Protein AF-A0A954IDU7-F1 (afdb_monomer)

Solvent-accessible surface area (backbone atoms only — not comparable to full-atom values): 25228 Å² total; per-residue (Å²): 135,82,59,76,63,66,75,71,52,75,88,76,63,44,81,43,95,77,72,37,68,25,31,93,61,89,60,98,78,55,49,74,56,58,75,37,68,87,37,45,72,67,50,39,52,53,39,44,73,70,18,46,44,45,48,64,53,49,39,62,55,48,76,66,42,41,48,54,53,16,62,78,66,73,44,59,50,65,53,52,58,74,51,31,44,40,59,48,28,46,54,74,69,46,93,83,78,87,83,89,78,87,79,80,71,82,78,55,70,69,57,55,52,51,51,50,52,50,52,49,51,50,52,51,49,52,53,52,55,63,57,67,70,58,75,75,84,76,79,52,48,83,44,53,48,70,52,69,43,53,36,89,52,45,23,28,35,65,45,71,71,66,54,71,68,40,80,44,49,58,68,40,69,42,36,37,29,31,45,42,69,59,48,58,50,50,53,53,45,52,50,52,33,51,51,40,45,50,52,38,54,52,36,51,54,51,35,51,54,52,49,54,54,50,49,56,53,50,52,55,49,52,54,52,53,52,53,52,50,50,51,68,60,50,75,76,58,90,74,86,88,84,82,86,88,79,88,87,81,87,86,82,88,83,91,77,92,79,88,88,88,79,90,83,85,87,82,88,82,81,86,78,90,87,87,86,89,84,87,86,88,82,84,90,86,85,86,84,86,90,81,91,86,90,83,88,84,89,87,89,80,83,88,78,89,67,78,70,67,62,57,53,52,53,51,51,52,53,51,50,51,51,52,50,52,52,50,50,53,51,51,52,53,46,61,70,48,44,63,60,53,43,41,60,74,52,41,47,69,61,38,49,52,51,29,49,54,43,46,52,53,45,52,55,57,66,68,47,79,58,64,47,75,41,54,32,91,51,57,25,31,34,40,63,68,74,74,54,73,68,39,79,44,54,57,66,41,70,47,35,33,34,34,25,74,90,50,63,47,73,51,109

Nearest PDB structures (foldseek):
  4tko-assembly1_B  TM=3.262E-01  e=9.468E-07  Aquifex aeolicus VF5
  5c21-assembly1_B  TM=4.199E-01  e=1.877E-05  Escherichia coli
  5c22-assembly4_D  TM=4.017E-01  e=3.450E-05  Escherichia coli
  5c21-assembly1_A  TM=3.659E-01  e=2.765E-05  Escherichia coli
  5nik-assembly1_D  TM=4.215E-01  e=8.360E-05  Escherichia coli K-12

Secondary structure (DSSP, 8-state):
---HHHHHSPS-EEEETTTEEEESS--TT---GGGSTT--HHHHHHHHHTT--SHHHHHH--HHHHHHHHHHHT--HHHHHHTTHHHHHHHHH-TT--------PPPPHHHHHHHHHHHHHHHHHHHHHHHHT-------EEEEEEEEEE-SSSEEEEEE---TT-EE-TT-EEEEEEEHHHHHHHHHHHHHHHHHHHHHHHHHHHHHHHHHHHHHHHHHHHHHHHHHHHHHHHTT-------SSSS-------------------PPP--------------------------------------HHHHHHHHHHHHHHHHHHHHHHHHHHHHHHHHHHHHHHTTHHHHHHHHHHHHHHHHHHHHS--EEEEE-SS-EEEEEE---TT-EE-TT-EEEEEEEEEEEEEE-

Sequence (412 aa):
MTSPIISALPRGYRIDRHYGLVYDRVPSAADDLTVIHGIRTREAVVLNRLGVYFLGQIAMWQHHEIAIFSEELRVSPATIQEEQWVQQARSLMDPVKHVDAPRELPASLTKTIMLLTAALMIGFFLVYLLRRDGSTPMQGILSAEITSLTVPVNSRLVSTNVRTGDEIFSGEQLLTLEKSEHLDLLEAQQRRVHETQQLLRQAEARAQIELESRIRETEGRLIRVRMELQKLTGSGGAAPVAEAESNFRNVSSTRAESLPATHHSMRFFNGVRTRHDSETSMTAEVIPSPRAAEPRPVSTAPLRTAPASETIEQNAISAQVAAMMAELNRLEEFRTLLPDTVRQAAGIDDLQSQAQQASERFEQMKAVSRNVPVVSPAYGIVGQLRFKEGDLMEQGEVMLKILHTDRRHIVV

Mean predicted aligned error: 21.39 Å

Foldseek 3Di:
DDDPLVVVDDPQWDQDPQQGTFHPDADPPFDDLCQQPPCDPLLSVQCVVRRNRALSSLLPDDLRNLCRSCVSSVHDSVSCVVSPSNVSSVVVPPPPDDDDDDDDDPDDPVVVVVVVVVVVVVVVVVVVVVCVPPDDPDDWDKAFDKDFDFDAAWWAWADAPDDFFDWDFFFAFGTKTFHVVLVVVLVVLVVVLVVLVVLLVVLVVVLVVVLVVVLVVLVVVLVVLVVVLCVLVCVPDDDDPPPDPDPPPDDDDDDDDDDDDDDDDDDDDDDDDDDDDDDDDDDYDDDDDDDDDDDDDDDDDDDDDDPPVVVVVVVVSVVVSVVSVVVSVVSVVCNVCSSVVSCVVSCSVVSVVVSVVSVVVSVVSVPPDSIDGDGHNRTAGWHDAPDDRGDIHHGGDGGTMGGHPPGIDIGD

Structure (mmCIF, N/CA/C/O backbone):
data_AF-A0A954IDU7-F1
#
_entry.id   AF-A0A954IDU7-F1
#
loop_
_atom_site.group_PDB
_atom_site.id
_atom_site.type_symbol
_atom_site.label_atom_id
_atom_site.label_alt_id
_atom_site.label_comp_id
_atom_site.label_asym_id
_atom_site.label_entity_id
_atom_site.label_seq_id
_atom_site.pdbx_PDB_ins_code
_atom_site.Cartn_x
_atom_site.Cartn_y
_atom_site.Cartn_z
_atom_site.occupancy
_atom_site.B_iso_or_equiv
_atom_site.auth_seq_id
_atom_site.auth_comp_id
_atom_site.auth_asym_id
_atom_site.auth_atom_id
_atom_site.pdbx_PDB_model_num
ATOM 1 N N . MET A 1 1 ? 69.599 -11.517 -114.781 1.00 42.59 1 MET A N 1
ATOM 2 C CA . MET A 1 1 ? 69.546 -10.220 -114.076 1.00 42.59 1 MET A CA 1
ATOM 3 C C . MET A 1 1 ? 68.874 -10.468 -112.737 1.00 42.59 1 MET A C 1
ATOM 5 O O . MET A 1 1 ? 67.707 -10.827 -112.725 1.00 42.59 1 MET A O 1
ATOM 9 N N . THR A 1 2 ? 69.624 -10.426 -111.638 1.00 50.66 2 THR A N 1
ATOM 10 C CA . THR A 1 2 ? 69.095 -10.650 -110.280 1.00 50.66 2 THR A CA 1
ATOM 11 C C . THR A 1 2 ? 68.279 -9.422 -109.873 1.00 50.66 2 THR A C 1
ATOM 13 O O . THR A 1 2 ? 68.746 -8.305 -110.092 1.00 50.66 2 THR A O 1
ATOM 16 N N . SER A 1 3 ? 67.056 -9.590 -109.357 1.00 61.84 3 SER A N 1
ATOM 17 C CA . SER A 1 3 ? 66.236 -8.441 -108.947 1.00 61.84 3 SER A CA 1
ATOM 18 C C . SER A 1 3 ? 66.929 -7.675 -107.802 1.00 61.84 3 SER A C 1
ATOM 20 O O . SER A 1 3 ? 67.569 -8.308 -106.956 1.00 61.84 3 SER A O 1
ATOM 22 N N . PRO A 1 4 ? 66.817 -6.332 -107.744 1.00 72.38 4 PRO A N 1
ATOM 23 C CA . PRO A 1 4 ? 67.495 -5.515 -106.728 1.00 72.38 4 PRO A CA 1
ATOM 24 C C . PRO A 1 4 ? 67.051 -5.843 -105.290 1.00 72.38 4 PRO A C 1
ATOM 26 O O . PRO A 1 4 ? 67.806 -5.636 -104.343 1.00 72.38 4 PRO A O 1
ATOM 29 N N . ILE A 1 5 ? 65.854 -6.417 -105.127 1.00 74.25 5 ILE A N 1
ATOM 30 C CA . ILE A 1 5 ? 65.294 -6.809 -103.827 1.00 74.25 5 ILE A CA 1
ATOM 31 C C . ILE A 1 5 ? 66.032 -8.032 -103.255 1.00 74.25 5 ILE A C 1
ATOM 33 O O . ILE A 1 5 ? 66.330 -8.069 -102.065 1.00 74.25 5 ILE A O 1
ATOM 37 N N . ILE A 1 6 ? 66.422 -9.000 -104.096 1.00 76.62 6 ILE A N 1
ATOM 38 C CA . ILE A 1 6 ? 67.140 -10.207 -103.641 1.00 76.62 6 ILE A CA 1
ATOM 39 C C . ILE A 1 6 ? 68.533 -9.862 -103.102 1.00 76.62 6 ILE A C 1
ATOM 41 O O . ILE A 1 6 ? 68.995 -10.487 -102.152 1.00 76.62 6 ILE A O 1
ATOM 45 N N . SER A 1 7 ? 69.209 -8.862 -103.678 1.00 73.81 7 SER A N 1
ATOM 46 C CA . SER A 1 7 ? 70.530 -8.428 -103.200 1.00 73.81 7 SER A CA 1
ATOM 47 C C . SER A 1 7 ? 70.506 -7.733 -101.837 1.00 73.81 7 SER A C 1
ATOM 49 O O . SER A 1 7 ? 71.548 -7.672 -101.190 1.00 73.81 7 SER A O 1
ATOM 51 N N . ALA A 1 8 ? 69.350 -7.218 -101.407 1.00 75.19 8 ALA A N 1
ATOM 52 C CA . ALA A 1 8 ? 69.195 -6.535 -100.123 1.00 75.19 8 ALA A CA 1
ATOM 53 C C . ALA A 1 8 ? 68.938 -7.501 -98.949 1.00 75.19 8 ALA A C 1
ATOM 55 O O . ALA A 1 8 ? 69.084 -7.113 -97.792 1.00 75.19 8 ALA A O 1
ATOM 56 N N . LEU A 1 9 ? 68.581 -8.759 -99.229 1.00 81.44 9 LEU A N 1
ATOM 57 C CA . LEU A 1 9 ? 68.277 -9.757 -98.205 1.00 81.44 9 LEU A CA 1
ATOM 58 C C . LEU A 1 9 ? 69.558 -10.334 -97.566 1.00 81.44 9 LEU A C 1
ATOM 60 O O . LEU A 1 9 ? 70.506 -10.679 -98.284 1.00 81.44 9 LEU A O 1
ATOM 64 N N . PRO A 1 10 ? 69.605 -10.511 -96.229 1.00 80.81 10 PRO A N 1
ATOM 65 C CA . PRO A 1 10 ? 70.733 -11.157 -95.561 1.00 80.81 10 PRO A CA 1
ATOM 66 C C . PRO A 1 10 ? 70.985 -12.579 -96.072 1.00 80.81 10 PRO A C 1
ATOM 68 O O . PRO A 1 10 ? 70.054 -13.328 -96.381 1.00 80.81 10 PRO A O 1
ATOM 71 N N . ARG A 1 11 ? 72.264 -12.974 -96.137 1.00 79.12 11 ARG A N 1
ATOM 72 C CA . ARG A 1 11 ? 72.669 -14.329 -96.550 1.00 79.12 11 ARG A CA 1
ATOM 73 C C . ARG A 1 11 ? 72.108 -15.381 -95.585 1.00 79.12 11 ARG A C 1
ATOM 75 O O . ARG A 1 11 ? 71.964 -15.114 -94.397 1.00 79.12 11 ARG A O 1
ATOM 82 N N . GLY A 1 12 ? 71.857 -16.589 -96.092 1.00 81.06 12 GLY A N 1
ATOM 83 C CA . GLY A 1 12 ? 71.323 -17.706 -95.298 1.00 81.06 12 GLY A CA 1
ATOM 84 C C . GLY A 1 12 ? 69.864 -18.064 -95.591 1.00 81.06 12 GLY A C 1
ATOM 85 O O . GLY A 1 12 ? 69.288 -18.857 -94.853 1.00 81.06 12 GLY A O 1
ATOM 86 N N . TYR A 1 13 ? 69.280 -17.509 -96.656 1.00 84.38 13 TYR A N 1
ATOM 87 C CA . TYR A 1 13 ? 68.005 -17.983 -97.189 1.00 84.38 13 TYR A CA 1
ATOM 88 C C . TYR A 1 13 ? 68.196 -19.246 -98.037 1.00 84.38 13 TYR A C 1
ATOM 90 O O . TYR A 1 13 ? 69.238 -19.448 -98.670 1.00 84.38 13 TYR A O 1
ATOM 98 N N . ARG A 1 14 ? 67.155 -20.072 -98.087 1.00 86.06 14 ARG A N 1
ATOM 99 C CA . ARG A 1 14 ? 67.028 -21.242 -98.956 1.00 86.06 14 ARG A CA 1
ATOM 100 C C . ARG A 1 14 ? 65.815 -21.041 -99.862 1.00 86.06 14 ARG A C 1
ATOM 102 O O . ARG A 1 14 ? 64.805 -20.489 -99.439 1.00 86.06 14 ARG A O 1
ATOM 109 N N . ILE A 1 15 ? 65.927 -21.468 -101.118 1.00 84.88 15 ILE A N 1
ATOM 110 C CA . ILE A 1 15 ? 64.796 -21.483 -102.051 1.00 84.88 15 ILE A CA 1
ATOM 111 C C . ILE A 1 15 ? 64.130 -22.852 -101.923 1.00 84.88 15 ILE A C 1
ATOM 113 O O . ILE A 1 15 ? 64.672 -23.858 -102.383 1.00 84.88 15 ILE A O 1
ATOM 117 N N . ASP A 1 16 ? 62.988 -22.886 -101.250 1.00 84.06 16 ASP A N 1
ATOM 118 C CA . ASP A 1 16 ? 62.113 -24.045 -101.168 1.00 84.06 16 ASP A CA 1
ATOM 119 C C . ASP A 1 16 ? 61.214 -24.099 -102.414 1.00 84.06 16 ASP A C 1
ATOM 121 O O . ASP A 1 16 ? 60.759 -23.075 -102.925 1.00 84.06 16 ASP A O 1
ATOM 125 N N . ARG A 1 17 ? 60.948 -25.306 -102.918 1.00 80.44 17 ARG A N 1
ATOM 126 C CA . ARG A 1 17 ? 60.060 -25.513 -104.068 1.00 80.44 17 ARG A CA 1
ATOM 127 C C . ARG A 1 17 ? 58.599 -25.197 -103.731 1.00 80.44 17 ARG A C 1
ATOM 129 O O . ARG A 1 17 ? 57.832 -24.919 -104.646 1.00 80.44 17 ARG A O 1
ATOM 136 N N . HIS A 1 18 ? 58.219 -25.288 -102.457 1.00 79.94 18 HIS A N 1
ATOM 137 C CA . HIS A 1 18 ? 56.857 -25.050 -101.994 1.00 79.94 18 HIS A CA 1
ATOM 138 C C . HIS A 1 18 ? 56.669 -23.618 -101.479 1.00 79.94 18 HIS A C 1
ATOM 140 O O . HIS A 1 18 ? 55.775 -22.921 -101.932 1.00 79.94 18 HIS A O 1
ATOM 146 N N . TYR A 1 19 ? 57.546 -23.143 -100.592 1.00 79.06 19 TYR A N 1
ATOM 147 C CA . TYR A 1 19 ? 57.382 -21.841 -99.922 1.00 79.06 19 TYR A CA 1
ATOM 148 C C . TYR A 1 19 ? 58.176 -20.687 -100.552 1.00 79.06 19 TYR A C 1
ATOM 150 O O . TYR A 1 19 ? 58.137 -19.559 -100.060 1.00 79.06 19 TYR A O 1
ATOM 158 N N . GLY A 1 20 ? 58.920 -20.946 -101.629 1.00 84.88 20 GLY A N 1
ATOM 159 C CA . GLY A 1 20 ? 59.802 -19.951 -102.225 1.00 84.88 20 GLY A CA 1
ATOM 160 C C . GLY A 1 20 ? 60.975 -19.615 -101.299 1.00 84.88 20 GLY A C 1
ATOM 161 O O . GLY A 1 20 ? 61.632 -20.503 -100.759 1.00 84.88 20 GLY A O 1
ATOM 162 N N . LEU A 1 21 ? 61.290 -18.329 -101.142 1.00 87.19 21 LEU A N 1
ATOM 163 C CA . LEU A 1 21 ? 62.449 -17.880 -100.365 1.00 87.19 21 LEU A CA 1
ATOM 164 C C . LEU A 1 21 ? 62.137 -17.867 -98.860 1.00 87.19 21 LEU A C 1
ATOM 166 O O . LEU A 1 21 ? 61.389 -17.008 -98.394 1.00 87.19 21 LEU A O 1
ATOM 170 N N . VAL A 1 22 ? 62.754 -18.777 -98.103 1.00 88.56 22 VAL A N 1
ATOM 171 C CA . VAL A 1 22 ? 62.549 -18.951 -96.652 1.00 88.56 22 VAL A CA 1
ATOM 172 C C . VAL A 1 22 ? 63.874 -19.042 -95.891 1.00 88.56 22 VAL A C 1
ATOM 174 O O . VAL A 1 22 ? 64.912 -19.396 -96.453 1.00 88.56 22 VAL A O 1
ATOM 177 N N . TYR A 1 23 ? 63.844 -18.729 -94.596 1.00 88.75 23 TYR A N 1
ATOM 178 C CA . TYR A 1 23 ? 64.983 -18.867 -93.686 1.00 88.75 23 TYR A CA 1
ATOM 179 C C . TYR A 1 23 ? 64.749 -20.000 -92.682 1.00 88.75 23 TYR A C 1
ATOM 181 O O . TYR A 1 23 ? 63.738 -20.024 -91.985 1.00 88.75 23 TYR A O 1
ATOM 189 N N . ASP A 1 24 ? 65.730 -20.896 -92.545 1.00 83.62 24 ASP A N 1
ATOM 190 C CA . ASP A 1 24 ? 65.655 -22.036 -91.617 1.00 83.62 24 ASP A CA 1
ATOM 191 C C . ASP A 1 24 ? 65.871 -21.629 -90.144 1.00 83.62 24 ASP A C 1
ATOM 193 O O . ASP A 1 24 ? 65.555 -22.380 -89.221 1.00 83.62 24 ASP A O 1
ATOM 197 N N . ARG A 1 25 ? 66.445 -20.444 -89.902 1.00 83.56 25 ARG A N 1
ATOM 198 C CA . ARG A 1 25 ? 66.682 -19.873 -88.568 1.00 83.56 25 ARG A CA 1
ATOM 199 C C . ARG A 1 25 ? 66.317 -18.398 -88.570 1.00 83.56 25 ARG A C 1
ATOM 201 O O . ARG A 1 25 ? 66.544 -17.729 -89.573 1.00 83.56 25 ARG A O 1
ATOM 208 N N . VAL A 1 26 ? 65.826 -17.904 -87.434 1.00 85.31 26 VAL A N 1
ATOM 209 C CA . VAL A 1 26 ? 65.489 -16.488 -87.233 1.00 85.31 26 VAL A CA 1
ATOM 210 C C . VAL A 1 26 ? 66.738 -15.621 -87.461 1.00 85.31 26 VAL A C 1
ATOM 212 O O . VAL A 1 26 ? 67.712 -15.755 -86.713 1.00 85.31 26 VAL A O 1
ATOM 215 N N . PRO A 1 27 ? 66.746 -14.741 -88.475 1.00 83.81 27 PRO A N 1
ATOM 216 C CA . PRO A 1 27 ? 67.826 -13.785 -88.690 1.00 83.81 27 PRO A CA 1
ATOM 217 C C . PRO A 1 27 ? 67.832 -12.720 -87.585 1.00 83.81 27 PRO A C 1
ATOM 219 O O . PRO A 1 27 ? 66.778 -12.289 -87.126 1.00 83.81 27 PRO A O 1
ATOM 222 N N . SER A 1 28 ? 69.008 -12.237 -87.173 1.00 78.69 28 SER A N 1
ATOM 223 C CA . SER A 1 28 ? 69.134 -11.233 -86.098 1.00 78.69 28 SER A CA 1
ATOM 224 C C . SER A 1 28 ? 68.568 -9.850 -86.448 1.00 78.69 28 SER A C 1
ATOM 226 O O . SER A 1 28 ? 68.460 -9.001 -85.571 1.00 78.69 28 SER A O 1
ATOM 228 N N . ALA A 1 29 ? 68.252 -9.616 -87.720 1.00 81.31 29 ALA A N 1
ATOM 229 C CA . ALA A 1 29 ? 67.738 -8.356 -88.245 1.00 81.31 29 ALA A CA 1
ATOM 230 C C . ALA A 1 29 ? 66.333 -8.519 -88.851 1.00 81.31 29 ALA A C 1
ATOM 232 O O . ALA A 1 29 ? 66.046 -7.879 -89.847 1.00 81.31 29 ALA A O 1
ATOM 233 N N . ALA A 1 30 ? 65.498 -9.417 -88.317 1.00 84.69 30 ALA A N 1
ATOM 234 C CA . ALA A 1 30 ? 64.134 -9.614 -88.814 1.00 84.69 30 ALA A CA 1
ATOM 235 C C . ALA A 1 30 ? 63.316 -8.306 -88.783 1.00 84.69 30 ALA A C 1
ATOM 237 O O . ALA A 1 30 ? 63.382 -7.559 -87.803 1.00 84.69 30 ALA A O 1
ATOM 238 N N . ASP A 1 31 ? 62.541 -8.059 -89.840 1.00 85.88 31 ASP A N 1
ATOM 239 C CA . ASP A 1 31 ? 61.650 -6.904 -89.939 1.00 85.88 31 ASP A CA 1
ATOM 240 C C . ASP A 1 31 ? 60.359 -7.152 -89.148 1.00 85.88 31 ASP A C 1
ATOM 242 O O . ASP A 1 31 ? 59.899 -8.287 -88.989 1.00 85.88 31 ASP A O 1
ATOM 246 N N . ASP A 1 32 ? 59.714 -6.075 -88.700 1.00 88.56 32 ASP A N 1
ATOM 247 C CA . ASP A 1 32 ? 58.363 -6.169 -88.155 1.00 88.56 32 ASP A CA 1
ATOM 248 C C . ASP A 1 32 ? 57.334 -6.246 -89.294 1.00 88.56 32 ASP A C 1
ATOM 250 O O . ASP A 1 32 ? 56.992 -5.250 -89.934 1.00 88.56 32 ASP A O 1
ATOM 254 N N . LEU A 1 33 ? 56.822 -7.454 -89.549 1.00 88.88 33 LEU A N 1
ATOM 255 C CA . LEU A 1 33 ? 55.817 -7.695 -90.589 1.00 88.88 33 LEU A CA 1
ATOM 256 C C . LEU A 1 33 ? 54.462 -7.038 -90.279 1.00 88.88 33 LEU A C 1
ATOM 258 O O . LEU A 1 33 ? 53.660 -6.859 -91.194 1.00 88.88 33 LEU A O 1
ATOM 262 N N . THR A 1 34 ? 54.199 -6.651 -89.022 1.00 90.44 34 THR A N 1
ATOM 263 C CA . THR A 1 34 ? 52.931 -6.005 -88.629 1.00 90.44 34 THR A CA 1
ATOM 264 C C . THR A 1 34 ? 52.802 -4.564 -89.126 1.00 90.44 34 THR A C 1
ATOM 266 O O . THR A 1 34 ? 51.728 -3.970 -89.035 1.00 90.44 34 THR A O 1
ATOM 269 N N . VAL A 1 35 ? 53.873 -4.010 -89.708 1.00 88.19 35 VAL A N 1
ATOM 270 C CA . VAL A 1 35 ? 53.854 -2.705 -90.383 1.00 88.19 35 VAL A CA 1
ATOM 271 C C . VAL A 1 35 ? 52.989 -2.740 -91.654 1.00 88.19 35 VAL A C 1
ATOM 273 O O . VAL A 1 35 ? 52.453 -1.708 -92.052 1.00 88.19 35 VAL A O 1
ATOM 276 N N . ILE A 1 36 ? 52.803 -3.909 -92.281 1.00 88.56 36 ILE A N 1
ATOM 277 C CA . ILE A 1 36 ? 51.883 -4.069 -93.416 1.00 88.56 36 ILE A CA 1
ATOM 278 C C . ILE A 1 36 ? 50.446 -4.140 -92.892 1.00 88.56 36 ILE A C 1
ATOM 280 O O . ILE A 1 36 ? 50.084 -5.042 -92.134 1.00 88.56 36 ILE A O 1
ATOM 284 N N . HIS A 1 37 ? 49.591 -3.225 -93.352 1.00 83.88 37 HIS A N 1
ATOM 285 C CA . HIS A 1 37 ? 48.174 -3.241 -93.012 1.00 83.88 37 HIS A CA 1
ATOM 286 C C . HIS A 1 37 ? 47.517 -4.524 -93.525 1.00 83.88 37 HIS A C 1
ATOM 288 O O . HIS A 1 37 ? 47.565 -4.803 -94.723 1.00 83.88 37 HIS A O 1
ATOM 294 N N . GLY A 1 38 ? 46.908 -5.276 -92.605 1.00 84.50 38 GLY A N 1
ATOM 295 C CA . GLY A 1 38 ? 46.316 -6.588 -92.8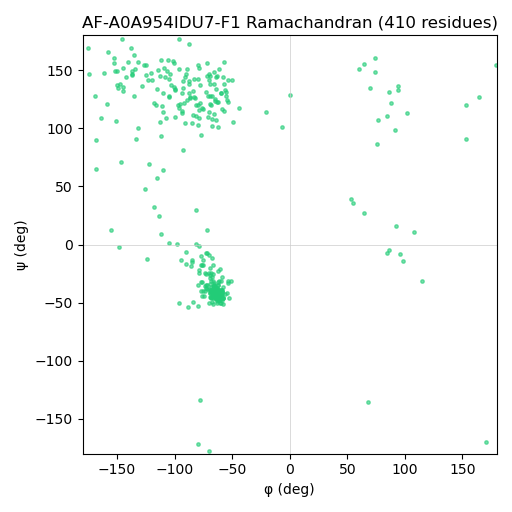77 1.00 84.50 38 GLY A CA 1
ATOM 296 C C . GLY A 1 38 ? 47.015 -7.735 -92.152 1.00 84.50 38 GLY A C 1
ATOM 297 O O . GLY A 1 38 ? 46.368 -8.677 -91.694 1.00 84.50 38 GLY A O 1
ATOM 298 N N . ILE A 1 39 ? 48.326 -7.604 -91.925 1.00 89.81 39 ILE A N 1
ATOM 299 C CA . ILE A 1 39 ? 49.109 -8.570 -91.153 1.00 89.81 39 ILE A CA 1
ATOM 300 C C . ILE A 1 39 ? 48.989 -8.221 -89.672 1.00 89.81 39 ILE A C 1
ATOM 302 O O . ILE A 1 39 ? 49.611 -7.278 -89.184 1.00 89.81 39 ILE A O 1
ATOM 306 N N . ARG A 1 40 ? 48.192 -8.983 -88.919 1.00 89.31 40 ARG A N 1
ATOM 307 C CA . ARG A 1 40 ? 48.138 -8.824 -87.460 1.00 89.31 40 ARG A CA 1
ATOM 308 C C . ARG A 1 40 ? 49.224 -9.680 -86.818 1.00 89.31 40 ARG A C 1
ATOM 310 O O . ARG A 1 40 ? 49.893 -10.495 -87.456 1.00 89.31 40 ARG A O 1
ATOM 317 N N . THR A 1 41 ? 49.391 -9.524 -85.506 1.00 88.88 41 THR A N 1
ATOM 318 C CA . THR A 1 41 ? 50.389 -10.270 -84.725 1.00 88.88 41 THR A CA 1
ATOM 319 C C . THR A 1 41 ? 50.273 -11.784 -84.923 1.00 88.88 41 THR A C 1
ATOM 321 O O . THR A 1 41 ? 51.281 -12.483 -84.923 1.00 88.88 41 THR A O 1
ATOM 324 N N . ARG A 1 42 ? 49.056 -12.305 -85.132 1.00 90.75 42 ARG A N 1
ATOM 325 C CA . ARG A 1 42 ? 48.832 -13.733 -85.376 1.00 90.75 42 ARG A CA 1
ATOM 326 C C . ARG A 1 42 ? 49.444 -14.180 -86.704 1.00 90.75 42 ARG A C 1
ATOM 328 O O . ARG A 1 42 ? 50.179 -15.163 -86.720 1.00 90.75 42 ARG A O 1
ATOM 335 N N . GLU A 1 43 ? 49.147 -13.476 -87.788 1.00 91.12 43 GLU A N 1
ATOM 336 C CA . GLU A 1 43 ? 49.636 -13.784 -89.131 1.00 91.12 43 GLU A CA 1
ATOM 337 C C . GLU A 1 43 ? 51.159 -13.624 -89.189 1.00 91.12 43 GLU A C 1
ATOM 339 O O . GLU A 1 43 ? 51.846 -14.513 -89.683 1.00 91.12 43 GLU A O 1
ATOM 344 N N . ALA A 1 44 ? 51.702 -12.570 -88.570 1.00 89.81 44 ALA A N 1
ATOM 345 C CA . ALA A 1 44 ? 53.145 -12.358 -88.458 1.00 89.81 44 ALA A CA 1
ATOM 346 C C . ALA A 1 44 ? 53.856 -13.511 -87.724 1.00 89.81 44 ALA A C 1
ATOM 348 O O . ALA A 1 44 ? 54.908 -13.972 -88.163 1.00 89.81 44 ALA A O 1
ATOM 349 N N . VAL A 1 45 ? 53.281 -14.030 -86.632 1.00 91.56 45 VAL A N 1
ATOM 350 C CA . VAL A 1 45 ? 53.846 -15.184 -85.906 1.00 91.56 45 VAL A CA 1
ATOM 351 C C . VAL A 1 45 ? 53.842 -16.451 -86.767 1.00 91.56 45 VAL A C 1
ATOM 353 O O . VAL A 1 45 ? 54.799 -17.226 -86.713 1.00 91.56 45 VAL A O 1
ATOM 356 N N . VAL A 1 46 ? 52.789 -16.672 -87.559 1.00 91.12 46 VAL A N 1
ATOM 357 C CA . VAL A 1 46 ? 52.709 -17.820 -88.477 1.00 91.12 46 VAL A CA 1
ATOM 358 C C . VAL A 1 46 ? 53.724 -17.676 -89.614 1.00 91.12 46 VAL A C 1
ATOM 360 O O . VAL A 1 46 ? 54.469 -18.617 -89.871 1.00 91.12 46 VAL A O 1
ATOM 363 N N . LEU A 1 47 ? 53.836 -16.494 -90.224 1.00 91.75 47 LEU A N 1
ATOM 364 C CA . LEU A 1 47 ? 54.826 -16.205 -91.267 1.00 91.75 47 LEU A CA 1
ATOM 365 C C . LEU A 1 47 ? 56.263 -16.396 -90.775 1.00 91.75 47 LEU A C 1
ATOM 367 O O . LEU A 1 47 ? 57.041 -17.105 -91.416 1.00 91.75 47 LEU A O 1
ATOM 371 N N . ASN A 1 48 ? 56.583 -15.870 -89.591 1.00 91.56 48 ASN A N 1
ATOM 372 C CA . ASN A 1 48 ? 57.885 -16.068 -88.958 1.00 91.56 48 ASN A CA 1
ATOM 373 C C . ASN A 1 48 ? 58.175 -17.560 -88.742 1.00 91.56 48 ASN A C 1
ATOM 375 O O . ASN A 1 48 ? 59.270 -18.030 -89.038 1.00 91.56 48 ASN A O 1
ATOM 379 N N . ARG A 1 49 ? 57.187 -18.349 -88.297 1.00 90.06 49 ARG A N 1
ATOM 380 C CA . ARG A 1 49 ? 57.348 -19.805 -88.134 1.00 90.06 49 ARG A CA 1
ATOM 381 C C . ARG A 1 49 ? 57.644 -20.519 -89.456 1.00 90.06 49 ARG A C 1
ATOM 383 O O . ARG A 1 49 ? 58.396 -21.489 -89.449 1.00 90.06 49 ARG A O 1
ATOM 390 N N . LEU A 1 50 ? 57.073 -20.046 -90.561 1.00 89.25 50 LEU A N 1
ATOM 391 C CA . LEU A 1 50 ? 57.295 -20.585 -91.907 1.00 89.25 50 LEU A CA 1
ATOM 392 C C . LEU A 1 50 ? 58.595 -20.077 -92.557 1.00 89.25 50 LEU A C 1
ATOM 394 O O . LEU A 1 50 ? 58.913 -20.462 -93.679 1.00 89.25 50 LEU A O 1
ATOM 398 N N . GLY A 1 51 ? 59.368 -19.237 -91.863 1.00 88.69 51 GLY A N 1
ATOM 399 C CA . GLY A 1 51 ? 60.658 -18.748 -92.346 1.00 88.69 51 GLY A CA 1
ATOM 400 C C . GLY A 1 51 ? 60.595 -17.427 -93.117 1.00 88.69 51 GLY A C 1
ATOM 401 O O . GLY A 1 51 ? 61.555 -17.082 -93.813 1.00 88.69 51 GLY A O 1
ATOM 402 N N . VAL A 1 52 ? 59.486 -16.689 -93.016 1.00 91.81 52 VAL A N 1
ATOM 403 C CA . VAL A 1 52 ? 59.317 -15.347 -93.586 1.00 91.81 52 VAL A CA 1
ATOM 404 C C . VAL A 1 52 ? 59.536 -14.322 -92.483 1.00 91.81 52 VAL A C 1
ATOM 406 O O . VAL A 1 52 ? 58.705 -14.207 -91.594 1.00 91.81 52 VAL A O 1
ATOM 409 N N . TYR A 1 53 ? 60.649 -13.594 -92.551 1.00 90.19 53 TYR A N 1
ATOM 410 C CA . TYR A 1 53 ? 61.085 -12.641 -91.524 1.00 90.19 53 TYR A CA 1
ATOM 411 C C . TYR A 1 53 ? 61.314 -11.222 -92.056 1.00 90.19 53 TYR A C 1
ATOM 413 O O . TYR A 1 53 ? 61.489 -10.307 -91.262 1.00 90.19 53 TYR A O 1
ATOM 421 N N . PHE A 1 54 ? 61.359 -11.025 -93.376 1.00 90.69 54 PHE A N 1
ATOM 422 C CA . PHE A 1 54 ? 61.647 -9.726 -93.991 1.00 90.69 54 PHE A CA 1
ATOM 423 C C . PHE A 1 54 ? 60.510 -9.251 -94.892 1.00 90.69 54 PHE A C 1
ATOM 425 O O . PHE A 1 54 ? 59.899 -10.049 -95.610 1.00 90.69 54 PHE A O 1
ATOM 432 N N . LEU A 1 55 ? 60.311 -7.932 -94.963 1.00 89.56 55 LEU A N 1
ATOM 433 C CA . LEU A 1 55 ? 59.364 -7.312 -95.900 1.00 89.56 55 LEU A CA 1
ATOM 434 C C . LEU A 1 55 ? 59.755 -7.613 -97.357 1.00 89.56 55 LEU A C 1
ATOM 436 O O . LEU A 1 55 ? 58.895 -7.821 -98.214 1.00 89.56 55 LEU A O 1
ATOM 440 N N . GLY A 1 56 ? 61.058 -7.748 -97.629 1.00 87.00 56 GLY A N 1
ATOM 441 C CA . GLY A 1 56 ? 61.580 -8.138 -98.940 1.00 87.00 56 GLY A CA 1
ATOM 442 C C . GLY A 1 56 ? 61.104 -9.508 -99.428 1.00 87.00 56 GLY A C 1
ATOM 443 O O . GLY A 1 56 ? 60.905 -9.680 -100.629 1.00 87.00 56 GLY A O 1
ATOM 444 N N . GLN A 1 57 ? 60.853 -10.461 -98.523 1.00 90.00 57 GLN A N 1
ATOM 445 C CA . GLN A 1 57 ? 60.304 -11.773 -98.890 1.00 90.00 57 GLN A CA 1
ATOM 446 C C . GLN A 1 57 ? 58.860 -11.642 -99.383 1.00 90.00 57 GLN A C 1
ATOM 448 O O . GLN A 1 57 ? 58.523 -12.160 -100.446 1.00 90.00 57 GLN A O 1
ATOM 453 N N . ILE A 1 58 ? 58.039 -10.882 -98.655 1.00 90.50 58 ILE A N 1
ATOM 454 C CA . ILE A 1 58 ? 56.631 -10.635 -98.996 1.00 90.50 58 ILE A CA 1
ATOM 455 C C . ILE A 1 58 ? 56.520 -9.848 -100.306 1.00 90.50 58 ILE A C 1
ATOM 457 O O . ILE A 1 58 ? 55.710 -10.168 -101.172 1.00 90.50 58 ILE A O 1
ATOM 461 N N . ALA A 1 59 ? 57.388 -8.857 -100.509 1.00 89.00 59 ALA A N 1
ATOM 462 C CA . ALA A 1 59 ? 57.438 -8.057 -101.731 1.00 89.00 59 ALA A CA 1
ATOM 463 C C . ALA A 1 59 ? 57.735 -8.869 -103.007 1.00 89.00 59 ALA A C 1
ATOM 465 O O . ALA A 1 59 ? 57.460 -8.404 -104.126 1.00 89.00 59 ALA A O 1
ATOM 466 N N . MET A 1 60 ? 58.319 -10.058 -102.854 1.00 87.19 60 MET A N 1
ATOM 467 C CA . MET A 1 60 ? 58.669 -10.954 -103.950 1.00 87.19 60 MET A CA 1
ATOM 468 C C . MET A 1 60 ? 57.609 -12.013 -104.256 1.00 87.19 60 MET A C 1
ATOM 470 O O . MET A 1 60 ? 57.693 -12.619 -105.329 1.00 87.19 60 MET A O 1
ATOM 474 N N . TRP A 1 61 ? 56.629 -12.217 -103.372 1.00 90.44 61 TRP A N 1
ATOM 475 C CA . TRP A 1 61 ? 55.589 -13.221 -103.570 1.00 90.44 61 TRP A CA 1
ATOM 476 C C . TRP A 1 61 ? 54.863 -13.030 -104.905 1.00 90.44 61 TRP A C 1
ATOM 478 O O . TRP A 1 61 ? 54.437 -11.931 -105.272 1.00 90.44 61 TRP A O 1
ATOM 488 N N . GLN A 1 62 ? 54.731 -14.129 -105.638 1.00 88.06 62 GLN A N 1
ATOM 489 C CA . GLN A 1 62 ? 53.876 -14.281 -106.802 1.00 88.06 62 GLN A CA 1
ATOM 490 C C . GLN A 1 62 ? 52.549 -14.921 -106.378 1.00 88.06 62 GLN A C 1
ATOM 492 O O . GLN A 1 62 ? 52.332 -15.318 -105.234 1.00 88.06 62 GLN A O 1
ATOM 497 N N . HIS A 1 63 ? 51.644 -15.063 -107.344 1.00 87.38 63 HIS A N 1
ATOM 498 C CA . HIS A 1 63 ? 50.327 -15.666 -107.137 1.00 87.38 63 HIS A CA 1
ATOM 499 C C . HIS A 1 63 ? 50.384 -17.064 -106.500 1.00 87.38 63 HIS A C 1
ATOM 501 O O . HIS A 1 63 ? 49.480 -17.419 -105.749 1.00 87.38 63 HIS A O 1
ATOM 507 N N . HIS A 1 64 ? 51.437 -17.843 -106.776 1.00 88.38 64 HIS A N 1
ATOM 508 C CA . HIS A 1 64 ? 51.579 -19.177 -106.202 1.00 88.38 64 HIS A CA 1
ATOM 509 C C . HIS A 1 64 ? 51.983 -19.133 -104.723 1.00 88.38 64 HIS A C 1
ATOM 511 O O . HIS A 1 64 ? 51.354 -19.823 -103.927 1.00 88.38 64 HIS A O 1
ATOM 517 N N . GLU A 1 65 ? 52.950 -18.294 -104.323 1.00 89.00 65 GLU A N 1
ATOM 518 C CA . GLU A 1 65 ? 53.305 -18.148 -102.906 1.00 89.00 65 GLU A CA 1
ATOM 519 C C . GLU A 1 65 ? 52.141 -17.549 -102.114 1.00 89.00 65 GLU A C 1
ATOM 521 O O . GLU A 1 65 ? 51.859 -18.016 -101.015 1.00 89.00 65 GLU A O 1
ATOM 526 N N . ILE A 1 66 ? 51.409 -16.581 -102.683 1.00 89.06 66 ILE A N 1
ATOM 527 C CA . ILE A 1 66 ? 50.212 -16.016 -102.039 1.00 89.06 66 ILE A CA 1
ATOM 528 C C . ILE A 1 66 ? 49.186 -17.117 -101.758 1.00 89.06 66 ILE A C 1
ATOM 530 O O . ILE A 1 66 ? 48.667 -17.177 -100.650 1.00 89.06 66 ILE A O 1
ATOM 534 N N . ALA A 1 67 ? 48.911 -18.003 -102.721 1.00 88.69 67 ALA A N 1
ATOM 535 C CA . ALA A 1 67 ? 47.964 -19.098 -102.523 1.00 88.69 67 ALA A CA 1
ATOM 536 C C . ALA A 1 67 ? 48.405 -20.036 -101.384 1.00 88.69 67 ALA A C 1
ATOM 538 O O . ALA A 1 67 ? 47.606 -20.343 -100.502 1.00 88.69 67 ALA A O 1
ATOM 539 N N . ILE A 1 68 ? 49.685 -20.411 -101.353 1.00 89.62 68 ILE A N 1
ATOM 540 C CA . ILE A 1 68 ? 50.241 -21.331 -100.349 1.00 89.62 68 ILE A CA 1
ATOM 541 C C . ILE A 1 68 ? 50.233 -20.695 -98.954 1.00 89.62 68 ILE A C 1
ATOM 543 O O . ILE A 1 68 ? 49.718 -21.278 -98.002 1.00 89.62 68 ILE A O 1
ATOM 547 N N . PHE A 1 69 ? 50.737 -19.464 -98.821 1.00 89.88 69 PHE A N 1
ATOM 548 C CA . PHE A 1 69 ? 50.734 -18.767 -97.535 1.00 89.88 69 PHE A CA 1
ATOM 549 C C . PHE A 1 69 ? 49.315 -18.427 -97.067 1.00 89.88 69 PHE A C 1
ATOM 551 O O . PHE A 1 69 ? 49.066 -18.443 -95.865 1.00 89.88 69 PHE A O 1
ATOM 558 N N . SER A 1 70 ? 48.370 -18.171 -97.977 1.00 89.56 70 SER A N 1
ATOM 559 C CA . SER A 1 70 ? 46.967 -17.933 -97.616 1.00 89.56 70 SER A CA 1
ATOM 560 C C . SER A 1 70 ? 46.326 -19.154 -96.942 1.00 89.56 70 SER A C 1
ATOM 562 O O . SER A 1 70 ? 45.646 -19.005 -95.923 1.00 89.56 70 SER A O 1
ATOM 564 N N . GLU A 1 71 ? 46.623 -20.364 -97.430 1.00 88.75 71 GLU A N 1
ATOM 565 C CA . GLU A 1 71 ? 46.133 -21.616 -96.848 1.00 88.75 71 GLU A CA 1
ATOM 566 C C . GLU A 1 71 ? 46.685 -21.826 -95.431 1.00 88.75 71 GLU A C 1
ATOM 568 O O . GLU A 1 71 ? 45.917 -22.052 -94.491 1.00 88.75 71 GLU A O 1
ATOM 573 N N . GLU A 1 72 ? 47.994 -21.636 -95.244 1.00 88.31 72 GLU A N 1
ATOM 574 C CA . GLU A 1 72 ? 48.647 -21.762 -93.934 1.00 88.31 72 GLU A CA 1
ATOM 575 C C . GLU A 1 72 ? 48.190 -20.691 -92.929 1.00 88.31 72 GLU A C 1
ATOM 577 O O . GLU A 1 72 ? 47.993 -20.961 -91.739 1.00 88.31 72 GLU A O 1
ATOM 582 N N . LEU A 1 73 ? 47.956 -19.464 -93.402 1.00 88.12 73 LEU A N 1
ATOM 583 C CA . LEU A 1 73 ? 47.433 -18.366 -92.587 1.00 88.12 73 LEU A CA 1
ATOM 584 C C . LEU A 1 73 ? 45.935 -18.508 -92.288 1.00 88.12 73 LEU A C 1
ATOM 586 O O . LEU A 1 73 ? 45.428 -17.832 -91.389 1.00 88.12 73 LEU A O 1
ATOM 590 N N . ARG A 1 74 ? 45.229 -19.403 -92.994 1.00 88.00 74 ARG A N 1
ATOM 591 C CA . ARG A 1 74 ? 43.760 -19.518 -93.003 1.00 88.00 74 ARG A CA 1
ATOM 592 C C . ARG A 1 74 ? 43.071 -18.203 -93.379 1.00 88.00 74 ARG A C 1
ATOM 594 O O . ARG A 1 74 ? 42.013 -17.873 -92.840 1.00 88.00 74 ARG A O 1
ATOM 601 N N . VAL A 1 75 ? 43.685 -17.459 -94.293 1.00 87.06 75 VAL A N 1
ATOM 602 C CA . VAL A 1 75 ? 43.166 -16.213 -94.867 1.00 87.06 75 VAL A CA 1
ATOM 603 C C . VAL A 1 75 ? 42.857 -16.476 -96.338 1.00 87.06 75 VAL A C 1
ATOM 605 O O . VAL A 1 75 ? 43.545 -17.257 -96.983 1.00 87.06 75 VAL A O 1
ATOM 608 N N . SER A 1 76 ? 41.810 -15.863 -96.893 1.00 88.31 76 SER A N 1
ATOM 609 C CA . SER A 1 76 ? 41.530 -16.013 -98.325 1.00 88.31 76 SER A CA 1
ATOM 610 C C . SER A 1 76 ? 42.651 -15.364 -99.150 1.00 88.31 76 SER A C 1
ATOM 612 O O . SER A 1 76 ? 43.056 -14.243 -98.826 1.00 88.31 76 SER A O 1
ATOM 614 N N . PRO A 1 77 ? 43.125 -15.983 -100.247 1.00 86.94 77 PRO A N 1
ATOM 615 C CA . PRO A 1 77 ? 44.113 -15.355 -101.125 1.00 86.94 77 PRO A CA 1
ATOM 616 C C . PRO A 1 77 ? 43.609 -14.022 -101.700 1.00 86.94 77 PRO A C 1
ATOM 618 O O . PRO A 1 77 ? 44.410 -13.117 -101.928 1.00 86.94 77 PRO A O 1
ATOM 621 N N . ALA A 1 78 ? 42.288 -13.864 -101.860 1.00 86.62 78 ALA A N 1
ATOM 622 C CA . ALA A 1 78 ? 41.676 -12.602 -102.272 1.00 86.62 78 ALA A CA 1
ATOM 623 C C . ALA A 1 78 ? 41.926 -11.481 -101.251 1.00 86.62 78 ALA A C 1
ATOM 625 O O . ALA A 1 78 ? 42.235 -10.366 -101.647 1.00 86.62 78 ALA A O 1
ATOM 626 N N . THR A 1 79 ? 41.893 -11.777 -99.949 1.00 87.25 79 THR A N 1
ATOM 627 C CA . THR A 1 79 ? 42.128 -10.782 -98.892 1.00 87.25 79 THR A CA 1
ATOM 628 C C . THR A 1 79 ? 43.566 -10.266 -98.916 1.00 87.25 79 THR A C 1
ATOM 630 O O . THR A 1 79 ? 43.778 -9.063 -98.845 1.00 87.25 79 THR A O 1
ATOM 633 N N . ILE A 1 80 ? 44.557 -11.145 -99.111 1.00 88.12 80 ILE A N 1
ATOM 634 C CA . ILE A 1 80 ? 45.973 -10.740 -99.221 1.00 88.12 80 ILE A CA 1
ATOM 635 C C . ILE A 1 80 ? 46.192 -9.821 -100.439 1.00 88.12 80 ILE A C 1
ATOM 637 O O . ILE A 1 80 ? 47.017 -8.903 -100.401 1.00 88.12 80 ILE A O 1
ATOM 641 N N . GLN A 1 81 ? 45.450 -10.059 -101.525 1.00 88.19 81 GLN A N 1
ATOM 642 C CA . GLN A 1 81 ? 45.491 -9.232 -102.731 1.00 88.19 81 GLN A CA 1
ATOM 643 C C . GLN A 1 81 ? 44.740 -7.903 -102.567 1.00 88.19 81 GLN A C 1
ATOM 645 O O . GLN A 1 81 ? 45.271 -6.867 -102.963 1.00 88.19 81 GLN A O 1
ATOM 650 N N . GLU A 1 82 ? 43.546 -7.914 -101.971 1.00 87.50 82 GLU A N 1
ATOM 651 C CA . GLU A 1 82 ? 42.732 -6.724 -101.682 1.00 87.50 82 GLU A CA 1
ATOM 652 C C . GLU A 1 82 ? 43.440 -5.777 -100.713 1.00 87.50 82 GLU A C 1
ATOM 654 O O . GLU A 1 82 ? 43.467 -4.568 -100.933 1.00 87.50 82 GLU A O 1
ATOM 659 N N . GLU A 1 83 ? 44.078 -6.329 -99.683 1.00 88.00 83 GLU A N 1
ATOM 660 C CA . GLU A 1 83 ? 44.910 -5.581 -98.743 1.00 88.00 83 GLU A CA 1
ATOM 661 C C . GLU A 1 83 ? 46.302 -5.277 -99.316 1.00 88.00 83 GLU A C 1
ATOM 663 O O . GLU A 1 83 ? 47.105 -4.608 -98.677 1.00 88.00 83 GLU A O 1
ATOM 668 N N . GLN A 1 84 ? 46.612 -5.722 -100.535 1.00 90.06 84 GLN A N 1
ATOM 669 C CA . GLN A 1 84 ? 47.820 -5.358 -101.278 1.00 90.06 84 GLN A CA 1
ATOM 670 C C . GLN A 1 84 ? 49.137 -5.590 -100.514 1.00 90.06 84 GLN A C 1
ATOM 672 O O . GLN A 1 84 ? 50.069 -4.788 -100.631 1.00 90.06 84 GLN A O 1
ATOM 677 N N . TRP A 1 85 ? 49.264 -6.689 -99.760 1.00 92.75 85 TRP A N 1
ATOM 678 C CA . TRP A 1 85 ? 50.431 -6.917 -98.888 1.00 92.75 85 TRP A CA 1
ATOM 679 C C . TRP A 1 85 ? 51.766 -6.815 -99.642 1.00 92.75 85 TRP A C 1
ATOM 681 O O . TRP A 1 85 ? 52.708 -6.178 -99.174 1.00 92.75 85 TRP A O 1
ATOM 691 N N . VAL A 1 86 ? 51.830 -7.370 -100.858 1.00 90.31 86 VAL A N 1
ATOM 692 C CA . VAL A 1 86 ? 53.024 -7.322 -101.722 1.00 90.31 86 VAL A CA 1
ATOM 693 C C . VAL A 1 86 ? 53.380 -5.885 -102.125 1.00 90.31 86 VAL A C 1
ATOM 695 O O . VAL A 1 86 ? 54.555 -5.521 -102.164 1.00 90.31 86 VAL A O 1
ATOM 698 N N . GLN A 1 87 ? 52.384 -5.047 -102.422 1.00 87.06 87 GLN A N 1
ATOM 699 C CA . GLN A 1 87 ? 52.603 -3.660 -102.839 1.00 87.06 87 GLN A CA 1
ATOM 700 C C . GLN A 1 87 ? 52.999 -2.774 -101.655 1.00 87.06 87 GLN A C 1
ATOM 702 O O . GLN A 1 87 ? 53.911 -1.959 -101.793 1.00 87.06 87 GLN A O 1
ATOM 707 N N . GLN A 1 88 ? 52.381 -2.978 -100.489 1.00 88.69 88 GLN A N 1
ATOM 708 C CA . GLN A 1 88 ? 52.765 -2.304 -99.249 1.00 88.69 88 GLN A CA 1
ATOM 709 C C . GLN A 1 88 ? 54.210 -2.640 -98.866 1.00 88.69 88 GLN A C 1
ATOM 711 O O . GLN A 1 88 ? 55.008 -1.729 -98.649 1.00 88.69 88 GLN A O 1
ATOM 716 N N . ALA A 1 89 ? 54.581 -3.924 -98.897 1.00 88.00 89 ALA A N 1
ATOM 717 C CA . ALA A 1 89 ? 55.947 -4.370 -98.633 1.00 88.00 89 ALA A CA 1
ATOM 718 C C . ALA A 1 89 ? 56.970 -3.700 -99.567 1.00 88.00 89 ALA A C 1
ATOM 720 O O . ALA A 1 89 ? 58.019 -3.246 -99.118 1.00 88.00 89 ALA A O 1
ATOM 721 N N . ARG A 1 90 ? 56.650 -3.573 -100.865 1.00 87.75 90 ARG A N 1
ATOM 722 C CA . ARG A 1 90 ? 57.490 -2.833 -101.825 1.00 87.75 90 ARG A CA 1
ATOM 723 C C . ARG A 1 90 ? 57.596 -1.351 -101.478 1.00 87.75 90 ARG A C 1
ATOM 725 O O . ARG A 1 90 ? 58.693 -0.813 -101.526 1.00 87.75 90 ARG A O 1
ATOM 732 N N . SER A 1 91 ? 56.487 -0.711 -101.103 1.00 85.06 91 SER A N 1
ATOM 733 C CA . SER A 1 91 ? 56.476 0.714 -100.751 1.00 85.06 91 SER A CA 1
ATOM 734 C C . SER A 1 91 ? 57.283 1.032 -99.490 1.00 85.06 91 SER A C 1
ATOM 736 O O . SER A 1 91 ? 57.960 2.051 -99.452 1.00 85.06 91 SER A O 1
ATOM 738 N N . LEU A 1 92 ? 57.272 0.137 -98.496 1.00 83.25 92 LEU A N 1
ATOM 739 C CA . LEU A 1 92 ? 58.033 0.288 -97.252 1.00 83.25 92 LEU A CA 1
ATOM 740 C C . LEU A 1 92 ? 59.544 0.136 -97.466 1.00 83.25 92 LEU A C 1
ATOM 742 O O . LEU A 1 92 ? 60.334 0.666 -96.689 1.00 83.25 92 LEU A O 1
ATOM 746 N N . MET A 1 93 ? 59.952 -0.573 -98.521 1.00 78.25 93 MET A N 1
ATOM 747 C CA . MET A 1 93 ? 61.360 -0.705 -98.898 1.00 78.25 93 MET A CA 1
ATOM 748 C C . MET A 1 93 ? 61.869 0.446 -99.769 1.00 78.25 93 MET A C 1
ATOM 750 O O . MET A 1 93 ? 63.082 0.566 -99.932 1.00 78.25 93 MET A O 1
ATOM 754 N N . ASP A 1 94 ? 60.988 1.280 -100.328 1.00 73.19 94 ASP A N 1
ATOM 755 C CA . ASP A 1 94 ? 61.392 2.445 -101.113 1.00 73.19 94 ASP A CA 1
ATOM 756 C C . ASP A 1 94 ? 61.689 3.627 -100.168 1.00 73.19 94 ASP A C 1
ATOM 758 O O . ASP A 1 94 ? 60.768 4.209 -99.591 1.00 73.19 94 ASP A O 1
ATOM 762 N N . PRO A 1 95 ? 62.954 4.069 -100.020 1.00 57.56 95 PRO A N 1
ATOM 763 C CA . PRO A 1 95 ? 63.327 5.110 -99.056 1.00 57.56 95 PRO A CA 1
ATOM 764 C C . PRO A 1 95 ? 62.857 6.530 -99.439 1.00 57.56 95 PRO A C 1
ATOM 766 O O . PRO A 1 95 ? 63.320 7.510 -98.861 1.00 57.56 95 PRO A O 1
ATOM 769 N N . VAL A 1 96 ? 61.960 6.681 -100.421 1.00 53.19 96 VAL A N 1
ATOM 770 C CA . VAL A 1 96 ? 61.665 7.964 -101.089 1.00 53.19 96 VAL A CA 1
ATOM 771 C C . VAL A 1 96 ? 60.258 8.511 -100.780 1.00 53.19 96 VAL A C 1
ATOM 773 O O . VAL A 1 96 ? 59.850 9.513 -101.364 1.00 53.19 96 VAL A O 1
ATOM 776 N N . LYS A 1 97 ? 59.490 7.948 -99.831 1.00 53.00 97 LYS A N 1
ATOM 777 C CA . LYS A 1 97 ? 58.124 8.458 -99.575 1.00 53.00 97 LYS A CA 1
ATOM 778 C C . LYS A 1 97 ? 57.621 8.390 -98.125 1.00 53.00 97 LYS A C 1
ATOM 780 O O . LYS A 1 97 ? 56.657 7.702 -97.827 1.00 53.00 97 LYS A O 1
ATOM 785 N N . HIS A 1 98 ? 58.175 9.237 -97.256 1.00 49.66 98 HIS A N 1
ATOM 786 C CA . HIS A 1 98 ? 57.441 9.767 -96.097 1.00 49.66 98 HIS A CA 1
ATOM 787 C C . HIS A 1 98 ? 57.649 11.284 -96.000 1.00 49.66 98 HIS A C 1
ATOM 789 O O . HIS A 1 98 ? 58.603 11.766 -95.394 1.00 49.66 98 HIS A O 1
ATOM 795 N N . VAL A 1 99 ? 56.752 12.026 -96.647 1.00 50.91 99 VAL A N 1
ATOM 796 C CA . VAL A 1 99 ? 56.565 13.470 -96.486 1.00 50.91 99 VAL A CA 1
ATOM 797 C C . VAL A 1 99 ? 55.293 13.653 -95.649 1.00 50.91 99 VAL A C 1
ATOM 799 O O . VAL A 1 99 ? 54.259 13.076 -95.973 1.00 50.91 99 VAL A O 1
ATOM 802 N N . ASP A 1 100 ? 55.437 14.426 -94.571 1.00 49.25 100 ASP A N 1
ATOM 803 C CA . ASP A 1 100 ? 54.413 15.059 -93.728 1.00 49.25 100 ASP A CA 1
ATOM 804 C C . ASP A 1 100 ? 53.615 14.214 -92.712 1.00 49.25 100 ASP A C 1
ATOM 806 O O . ASP A 1 100 ? 52.458 13.854 -92.908 1.00 49.25 100 ASP A O 1
ATOM 810 N N . ALA A 1 101 ? 54.199 14.067 -91.517 1.00 48.84 101 ALA A N 1
ATOM 811 C CA . ALA A 1 101 ? 53.459 14.144 -90.253 1.00 48.84 101 ALA A CA 1
ATOM 812 C C . ALA A 1 101 ? 54.270 15.005 -89.256 1.00 48.84 101 ALA A C 1
ATOM 814 O O . ALA A 1 101 ? 55.473 14.761 -89.091 1.00 48.84 101 ALA A O 1
ATOM 815 N N . PRO A 1 102 ? 53.682 16.041 -88.623 1.00 46.16 102 PRO A N 1
ATOM 816 C CA . PRO A 1 102 ? 54.431 16.988 -87.803 1.00 46.16 102 PRO A CA 1
ATOM 817 C C . PRO A 1 102 ? 54.957 16.314 -86.531 1.00 46.16 102 PRO A C 1
ATOM 819 O O . PRO A 1 102 ? 54.201 15.829 -85.694 1.00 46.16 102 PRO A O 1
ATOM 822 N N . ARG A 1 103 ? 56.286 16.310 -86.380 1.00 42.47 103 ARG A N 1
ATOM 823 C CA . ARG A 1 103 ? 56.965 15.976 -85.125 1.00 42.47 103 ARG A CA 1
ATOM 824 C C . ARG A 1 103 ? 56.667 17.073 -84.105 1.00 42.47 103 ARG A C 1
ATOM 826 O O . ARG A 1 103 ? 57.280 18.138 -84.153 1.00 42.47 10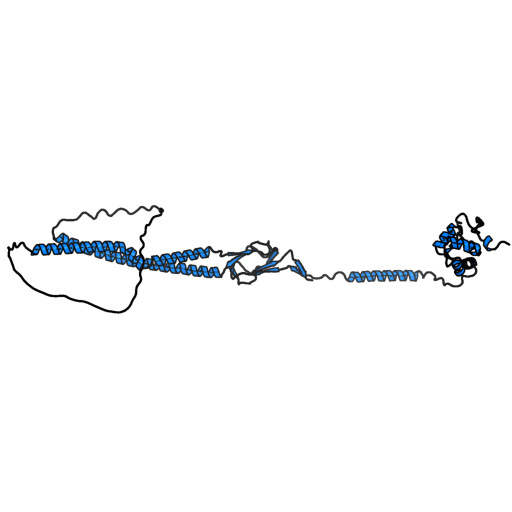3 ARG A O 1
ATOM 833 N N . GLU A 1 104 ? 55.757 16.815 -83.173 1.00 46.28 104 GLU A N 1
ATOM 834 C CA . GLU A 1 104 ? 55.674 17.613 -81.953 1.00 46.28 104 GLU A CA 1
ATOM 835 C C . GLU A 1 104 ? 56.948 17.383 -81.127 1.00 46.28 104 GLU A C 1
ATOM 837 O O . GLU A 1 104 ? 57.236 16.283 -80.656 1.00 46.28 104 GLU A O 1
ATOM 842 N N . LEU A 1 105 ? 57.766 18.431 -81.019 1.00 62.19 105 LEU A N 1
ATOM 843 C CA . LEU A 1 105 ? 58.932 18.485 -80.140 1.00 62.19 105 LEU A CA 1
ATOM 844 C C . LEU A 1 105 ? 58.469 18.388 -78.672 1.00 62.19 105 LEU A C 1
ATOM 846 O O . LEU A 1 105 ? 57.432 18.966 -78.334 1.00 62.19 105 LEU A O 1
ATOM 850 N N . PRO A 1 106 ? 59.222 17.726 -77.771 1.00 54.69 106 PRO A N 1
ATOM 851 C CA . PRO A 1 106 ? 58.850 17.661 -76.361 1.00 54.69 106 PRO A CA 1
ATOM 852 C C . PRO A 1 106 ? 58.782 19.078 -75.773 1.00 54.69 106 PRO A C 1
ATOM 854 O O . PRO A 1 106 ? 59.690 19.891 -75.960 1.00 54.69 106 PRO A O 1
ATOM 857 N N . ALA A 1 107 ? 57.678 19.383 -75.087 1.00 58.16 107 ALA A N 1
ATOM 858 C CA . ALA A 1 107 ? 57.412 20.685 -74.484 1.00 58.16 107 ALA A CA 1
ATOM 859 C C . ALA A 1 107 ? 58.589 21.182 -73.618 1.00 58.16 107 ALA A C 1
ATOM 861 O O . ALA A 1 107 ? 59.227 20.410 -72.902 1.00 58.16 107 ALA A O 1
ATOM 862 N N . SER A 1 108 ? 58.866 22.491 -73.671 1.00 70.88 108 SER A N 1
ATOM 863 C CA . SER A 1 108 ? 59.975 23.134 -72.956 1.00 70.88 108 SER A CA 1
ATOM 864 C C . SER A 1 108 ? 59.959 22.831 -71.451 1.00 70.88 108 SER A C 1
ATOM 866 O O . SER A 1 108 ? 58.901 22.851 -70.823 1.00 70.88 108 SER A O 1
ATOM 868 N N . LEU A 1 109 ? 61.141 22.628 -70.852 1.00 72.06 109 LEU A N 1
ATOM 869 C CA . LEU A 1 109 ? 61.319 22.350 -69.413 1.00 72.06 109 LEU A CA 1
ATOM 870 C C . LEU A 1 109 ? 60.593 23.357 -68.503 1.00 72.06 109 LEU A C 1
ATOM 872 O O . LEU A 1 109 ? 60.110 23.012 -67.433 1.00 72.06 109 LEU A O 1
ATOM 876 N N . THR A 1 110 ? 60.460 24.606 -68.946 1.00 79.75 110 THR A N 1
ATOM 877 C CA . THR A 1 110 ? 59.700 25.638 -68.233 1.00 79.75 110 THR A CA 1
ATOM 878 C C . THR A 1 110 ? 58.209 25.320 -68.144 1.00 79.75 110 THR A C 1
ATOM 880 O O . THR A 1 110 ? 57.601 25.540 -67.101 1.00 79.75 110 THR A O 1
ATOM 883 N N . LYS A 1 111 ? 57.617 24.760 -69.206 1.00 77.94 111 LYS A N 1
ATOM 884 C CA . LYS A 1 111 ? 56.202 24.379 -69.243 1.00 7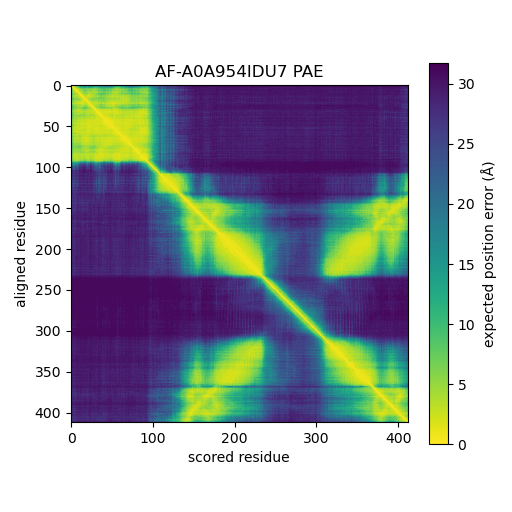7.94 111 LYS A CA 1
ATOM 885 C C . LYS A 1 111 ? 55.946 23.131 -68.409 1.00 77.94 111 LYS A C 1
ATOM 887 O O . LYS A 1 111 ? 54.951 23.097 -67.696 1.00 77.94 111 LYS A O 1
ATOM 892 N N . THR A 1 112 ? 56.8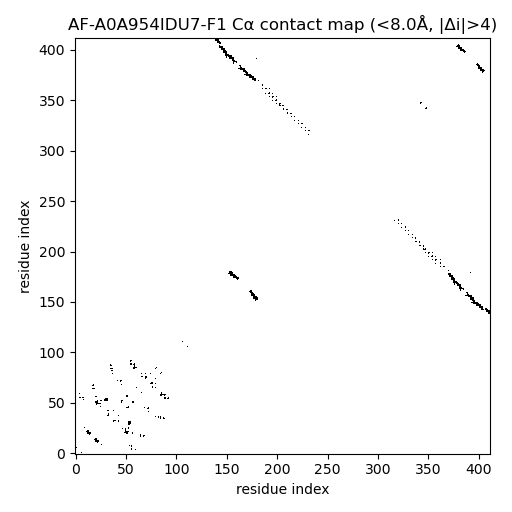40 22.142 -68.438 1.00 83.19 112 THR A N 1
ATOM 893 C CA . THR A 1 112 ? 56.690 20.935 -67.609 1.00 83.19 112 THR A CA 1
ATOM 894 C C . THR A 1 112 ? 56.854 21.249 -66.122 1.00 83.19 112 THR A C 1
ATOM 896 O O . THR A 1 112 ? 56.044 20.788 -65.322 1.00 83.19 112 THR A O 1
ATOM 899 N N . ILE A 1 113 ? 57.816 22.104 -65.749 1.00 85.62 113 ILE A N 1
ATOM 900 C CA . ILE A 1 113 ? 57.979 22.569 -64.363 1.00 85.62 113 ILE A CA 1
ATOM 901 C C . ILE A 1 113 ? 56.766 23.396 -63.921 1.00 85.62 113 ILE A C 1
ATOM 903 O O . ILE A 1 113 ? 56.259 23.173 -62.826 1.00 85.62 113 ILE A O 1
ATOM 907 N N . MET A 1 114 ? 56.253 24.303 -64.762 1.00 89.94 114 MET A N 1
ATOM 908 C CA . MET A 1 114 ? 55.074 25.107 -64.415 1.00 89.94 114 MET A CA 1
ATOM 909 C C . MET A 1 114 ? 53.803 24.253 -64.274 1.00 89.94 114 MET A C 1
ATOM 911 O O . MET A 1 114 ? 52.976 24.509 -63.403 1.00 89.94 114 MET A O 1
ATOM 915 N N . LEU A 1 115 ? 53.651 23.213 -65.097 1.00 88.44 115 LEU A N 1
ATOM 916 C CA . LEU A 1 115 ? 52.506 22.306 -65.026 1.00 88.44 115 LEU A CA 1
ATOM 917 C C . LEU A 1 115 ? 52.594 21.396 -63.791 1.00 88.44 115 LEU A C 1
ATOM 919 O O . LEU A 1 115 ? 51.587 21.178 -63.123 1.00 88.44 115 LEU A O 1
ATOM 923 N N . LEU A 1 116 ? 53.800 20.946 -63.426 1.00 90.69 116 LEU A N 1
ATOM 924 C CA . LEU A 1 116 ? 54.046 20.178 -62.204 1.00 90.69 116 LEU A CA 1
ATOM 925 C C . LEU A 1 116 ? 53.761 21.005 -60.939 1.00 90.69 116 LEU A C 1
ATOM 927 O O . LEU A 1 116 ? 53.103 20.513 -60.023 1.00 90.69 116 LEU A O 1
ATOM 931 N N . THR A 1 117 ? 54.221 22.259 -60.878 1.00 91.56 117 THR A N 1
ATOM 932 C CA . THR A 1 117 ? 53.967 23.132 -59.719 1.00 91.56 117 THR A CA 1
ATOM 933 C C . THR A 1 117 ? 52.495 23.509 -59.613 1.00 91.56 117 THR A C 1
ATOM 935 O O . THR A 1 117 ? 51.948 23.485 -58.511 1.00 91.56 117 THR A O 1
ATOM 938 N N . ALA A 1 118 ? 51.824 23.776 -60.738 1.00 91.69 118 ALA A N 1
ATOM 939 C CA . ALA A 1 118 ? 50.383 23.999 -60.763 1.00 91.69 118 ALA A CA 1
ATOM 940 C C . ALA A 1 118 ? 49.611 22.762 -60.274 1.00 91.69 118 ALA A C 1
ATOM 942 O O . ALA A 1 118 ? 48.739 22.890 -59.417 1.00 91.69 118 ALA A O 1
ATOM 943 N N . ALA A 1 119 ? 49.971 21.561 -60.740 1.00 92.62 119 ALA A N 1
ATOM 944 C CA . ALA A 1 119 ? 49.347 20.315 -60.298 1.00 92.62 119 ALA A CA 1
ATOM 945 C C . ALA A 1 119 ? 49.550 20.063 -58.793 1.00 92.62 119 ALA A C 1
ATOM 947 O O . ALA A 1 119 ? 48.610 19.676 -58.100 1.00 92.62 119 ALA A O 1
ATOM 948 N N . LEU A 1 120 ? 50.747 20.340 -58.264 1.00 95.31 120 LEU A N 1
ATOM 949 C CA . LEU A 1 120 ? 51.053 20.168 -56.843 1.00 95.31 120 LEU A CA 1
ATOM 950 C C . LEU A 1 120 ? 50.319 21.192 -55.967 1.00 95.31 120 LEU A C 1
ATOM 952 O O . LEU A 1 120 ? 49.789 20.828 -54.919 1.00 95.31 120 LEU A O 1
ATOM 956 N N . MET A 1 121 ? 50.218 22.447 -56.415 1.00 95.00 121 MET A N 1
ATOM 957 C CA . MET A 1 121 ? 49.443 23.487 -55.729 1.00 95.00 121 MET A CA 1
ATOM 958 C C . MET A 1 121 ? 47.949 23.169 -55.714 1.00 95.00 121 MET A C 1
ATOM 960 O O . MET A 1 121 ? 47.313 23.318 -54.675 1.00 95.00 121 MET A O 1
ATOM 964 N N . ILE A 1 122 ? 47.396 22.683 -56.829 1.00 94.25 122 ILE A N 1
ATOM 965 C CA . ILE A 1 122 ? 45.997 22.243 -56.905 1.00 94.25 122 ILE A CA 1
ATOM 966 C C . ILE A 1 122 ? 45.764 21.052 -55.970 1.00 94.25 122 ILE A C 1
ATOM 968 O O . ILE A 1 122 ? 44.789 21.051 -55.222 1.00 94.25 122 ILE A O 1
ATOM 972 N N . GLY A 1 123 ? 46.673 20.072 -55.950 1.00 92.06 123 GLY A N 1
ATOM 973 C CA . GLY A 1 123 ? 46.593 18.930 -55.039 1.00 92.06 123 GLY A CA 1
ATOM 974 C C . GLY A 1 123 ? 46.645 19.346 -53.567 1.00 92.06 123 GLY A C 1
ATOM 975 O O . GLY A 1 123 ? 45.807 18.924 -52.771 1.00 92.06 123 GLY A O 1
ATOM 976 N N . PHE A 1 124 ? 47.577 20.229 -53.203 1.00 93.50 124 PHE A N 1
ATOM 977 C CA . PHE A 1 124 ? 47.690 20.755 -51.843 1.00 93.50 124 PHE A CA 1
ATOM 978 C C . PHE A 1 124 ? 46.462 21.578 -51.442 1.00 93.50 124 PHE A C 1
ATOM 980 O O . PHE A 1 124 ? 45.960 21.439 -50.329 1.00 93.50 124 PHE A O 1
ATOM 987 N N . PHE A 1 125 ? 45.942 22.395 -52.359 1.00 91.62 125 PHE A N 1
ATOM 988 C CA . PHE A 1 125 ? 44.740 23.191 -52.144 1.00 91.62 125 PHE A CA 1
ATOM 989 C C . PHE A 1 125 ? 43.501 22.312 -51.946 1.00 91.62 125 PHE A C 1
ATOM 991 O O . PHE A 1 125 ? 42.711 22.569 -51.040 1.00 91.62 125 PHE A O 1
ATOM 998 N N . LEU A 1 126 ? 43.365 21.233 -52.721 1.00 89.19 126 LEU A N 1
ATOM 999 C CA . LEU A 1 126 ? 42.283 20.265 -52.560 1.00 89.19 126 LEU A CA 1
ATOM 1000 C C . LEU A 1 126 ? 42.352 19.584 -51.185 1.00 89.19 126 LEU A C 1
ATOM 1002 O O . LEU A 1 126 ? 41.360 19.553 -50.465 1.00 89.19 126 LEU A O 1
ATOM 1006 N N . VAL A 1 127 ? 43.532 19.112 -50.770 1.00 88.50 127 VAL A N 1
ATOM 1007 C CA . VAL A 1 127 ? 43.729 18.504 -49.439 1.00 88.50 127 VAL A CA 1
ATOM 1008 C C . VAL A 1 127 ? 43.476 19.511 -48.314 1.00 88.50 127 VAL A C 1
ATOM 1010 O O . VAL A 1 127 ? 42.891 19.162 -47.289 1.00 88.50 127 VAL A O 1
ATOM 1013 N N . TYR A 1 128 ? 43.881 20.767 -48.496 1.00 88.69 128 TYR A N 1
ATOM 1014 C CA . TYR A 1 128 ? 43.631 21.837 -47.534 1.00 88.69 128 TYR A CA 1
ATOM 1015 C C . TYR A 1 128 ? 42.134 22.139 -47.383 1.00 88.69 128 TYR A C 1
ATOM 1017 O O . TYR A 1 128 ? 41.660 22.298 -46.258 1.00 88.69 128 TYR A O 1
ATOM 1025 N N . LEU A 1 129 ? 41.381 22.159 -48.489 1.00 84.50 129 LEU A N 1
ATOM 1026 C CA . LEU A 1 129 ? 39.928 22.320 -48.458 1.00 84.50 129 LEU A CA 1
ATOM 1027 C C . LEU A 1 129 ? 39.238 21.133 -47.777 1.00 84.50 129 LEU A C 1
ATOM 1029 O O . LEU A 1 129 ? 38.438 21.362 -46.878 1.00 84.50 129 LEU A O 1
ATOM 1033 N N . LEU A 1 130 ? 39.609 19.887 -48.098 1.00 82.38 130 LEU A N 1
ATOM 1034 C CA . LEU A 1 130 ? 39.046 18.709 -47.419 1.00 82.38 130 LEU A CA 1
ATOM 1035 C C . LEU A 1 130 ? 39.372 18.677 -45.918 1.00 82.38 130 LEU A C 1
ATOM 1037 O O . LEU A 1 130 ? 38.576 18.191 -45.121 1.00 82.38 130 LEU A O 1
ATOM 1041 N N . ARG A 1 131 ? 40.536 19.195 -45.505 1.00 79.81 131 ARG A N 1
ATOM 1042 C CA . ARG A 1 131 ? 40.910 19.281 -44.085 1.00 79.81 131 ARG A CA 1
ATOM 1043 C C . ARG A 1 131 ? 40.141 20.372 -43.333 1.00 79.81 131 ARG A C 1
ATOM 1045 O O . ARG A 1 131 ? 40.029 20.287 -42.111 1.00 79.81 131 ARG A O 1
ATOM 1052 N N . ARG A 1 132 ? 39.641 21.400 -44.029 1.00 75.19 132 ARG A N 1
ATOM 1053 C CA . ARG A 1 132 ? 38.881 22.501 -43.417 1.00 75.19 132 ARG A CA 1
ATOM 1054 C C . ARG A 1 132 ? 37.512 22.048 -42.910 1.00 75.19 132 ARG A C 1
ATOM 1056 O O . ARG A 1 132 ? 37.053 22.593 -41.912 1.00 75.19 132 ARG A O 1
ATOM 1063 N N . ASP A 1 133 ? 36.949 20.995 -43.494 1.00 67.44 133 ASP A N 1
ATOM 1064 C CA . ASP A 1 133 ? 35.713 20.352 -43.029 1.00 67.44 133 ASP A CA 1
ATOM 1065 C C . ASP A 1 133 ? 35.962 19.373 -41.863 1.00 67.44 133 ASP A C 1
ATOM 1067 O O . ASP A 1 133 ? 35.263 18.374 -41.689 1.00 67.44 133 ASP A O 1
ATOM 1071 N N . GLY A 1 134 ? 36.985 19.646 -41.045 1.00 65.00 134 GLY A N 1
ATOM 1072 C CA . GLY A 1 134 ? 37.254 18.912 -39.817 1.00 65.00 134 GLY A CA 1
ATOM 1073 C C . GLY A 1 134 ? 36.035 18.961 -38.900 1.00 65.00 134 GLY A C 1
ATOM 1074 O O . GLY A 1 134 ? 35.650 20.039 -38.454 1.00 65.00 134 GLY A O 1
ATOM 1075 N N . SER A 1 135 ? 35.445 17.783 -38.672 1.00 65.31 135 SER A N 1
ATOM 1076 C CA . SER A 1 135 ? 34.331 17.464 -37.770 1.00 65.31 135 SER A CA 1
ATOM 1077 C C . SER A 1 135 ? 33.896 18.631 -36.882 1.00 65.31 135 SER A C 1
ATOM 1079 O O . SER A 1 135 ? 34.527 18.907 -35.856 1.00 65.31 135 SER A O 1
ATOM 1081 N N . THR A 1 136 ? 32.803 19.298 -37.253 1.00 74.56 136 THR A N 1
ATOM 1082 C CA . THR A 1 136 ? 32.128 20.229 -36.347 1.00 74.56 136 THR A CA 1
ATOM 1083 C C . THR A 1 136 ? 31.835 19.477 -35.048 1.00 74.56 136 THR A C 1
ATOM 1085 O O . THR A 1 136 ? 31.187 18.428 -35.128 1.00 74.56 136 THR A O 1
ATOM 1088 N N . PRO A 1 137 ? 32.313 19.936 -33.875 1.00 75.19 137 PRO A N 1
ATOM 1089 C CA . PRO A 1 137 ? 31.994 19.279 -32.617 1.00 75.19 137 PRO A CA 1
ATOM 1090 C C . PRO A 1 137 ? 30.480 19.360 -32.419 1.00 75.19 137 PRO A C 1
ATOM 1092 O O . PRO A 1 137 ? 29.939 20.409 -32.076 1.00 75.19 137 PRO A O 1
ATOM 1095 N N . MET A 1 138 ? 29.793 18.258 -32.713 1.00 75.75 138 MET A N 1
ATOM 1096 C CA . MET A 1 138 ? 28.362 18.129 -32.496 1.00 75.75 138 MET A CA 1
ATOM 1097 C C . MET A 1 138 ? 28.135 18.056 -30.989 1.00 75.75 138 MET A C 1
ATOM 1099 O O . MET A 1 138 ? 28.604 17.134 -30.320 1.00 75.75 138 MET A O 1
ATOM 1103 N N . GLN A 1 139 ? 27.473 19.075 -30.446 1.00 82.56 139 GLN A N 1
ATOM 1104 C CA . GLN A 1 139 ? 27.073 19.098 -29.046 1.00 82.56 139 GLN A CA 1
ATOM 1105 C C . GLN A 1 139 ? 25.845 18.204 -28.889 1.00 82.56 139 GLN A C 1
ATOM 1107 O O . GLN A 1 139 ? 24.729 18.644 -29.119 1.00 82.56 139 GLN A O 1
ATOM 1112 N N . GLY A 1 140 ? 26.065 16.942 -28.523 1.00 83.31 140 GLY A N 1
ATOM 1113 C CA . GLY A 1 140 ? 24.984 16.022 -28.184 1.00 83.31 140 GLY A CA 1
ATOM 1114 C C . GLY A 1 140 ? 24.692 16.015 -26.684 1.00 83.31 140 GLY A C 1
ATOM 1115 O O . GLY A 1 140 ? 25.615 16.027 -25.866 1.00 83.31 140 GLY A O 1
ATOM 1116 N N . ILE A 1 141 ? 23.415 15.946 -26.312 1.00 88.44 141 ILE A N 1
ATOM 1117 C CA . ILE A 1 141 ? 22.981 15.692 -24.935 1.00 88.44 141 ILE A CA 1
ATOM 1118 C C . ILE A 1 141 ? 22.802 14.181 -24.773 1.00 88.44 141 ILE A C 1
ATOM 1120 O O . ILE A 1 141 ? 22.004 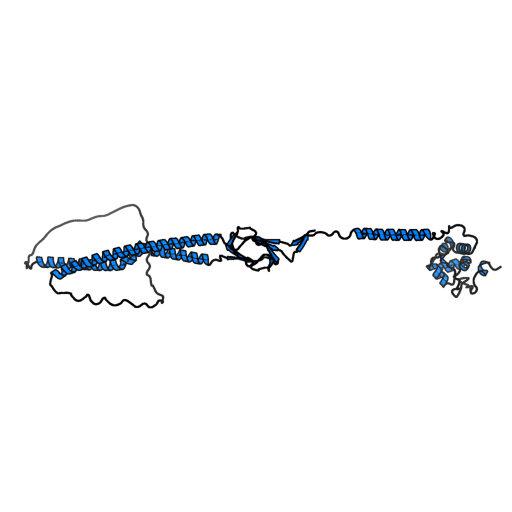13.553 -25.475 1.00 88.44 141 ILE A O 1
ATOM 1124 N N . LEU A 1 142 ? 23.533 13.587 -23.827 1.00 85.44 142 LEU A N 1
ATOM 1125 C CA . LEU A 1 142 ? 23.329 12.192 -23.444 1.00 85.44 142 LEU A CA 1
ATOM 1126 C C . LEU A 1 142 ? 22.008 12.078 -22.674 1.00 85.44 142 LEU A C 1
ATOM 1128 O O . LEU A 1 142 ? 21.909 12.543 -21.540 1.00 85.44 142 LEU A O 1
ATOM 1132 N N . SER A 1 143 ? 21.008 11.459 -23.296 1.00 84.75 143 SER A N 1
ATOM 1133 C CA . SER A 1 143 ? 19.694 11.214 -22.702 1.00 84.75 143 SER A CA 1
ATOM 1134 C C . SER A 1 143 ? 19.523 9.726 -22.397 1.00 84.75 143 SER A C 1
ATOM 1136 O O . SER A 1 143 ? 20.003 8.857 -23.125 1.00 84.75 143 SER A O 1
ATOM 1138 N N . ALA A 1 144 ? 18.849 9.417 -21.294 1.00 86.19 144 ALA A N 1
ATOM 1139 C CA . ALA A 1 144 ? 18.482 8.055 -20.915 1.00 86.19 144 ALA A CA 1
ATOM 1140 C C . ALA A 1 144 ? 16.959 7.915 -20.956 1.00 86.19 144 ALA A C 1
ATOM 1142 O O . ALA A 1 144 ? 16.246 8.891 -20.721 1.00 86.19 144 ALA A O 1
ATOM 1143 N N . GLU A 1 145 ? 16.458 6.713 -21.237 1.00 89.44 145 GLU A N 1
ATOM 1144 C CA . GLU A 1 145 ? 15.037 6.421 -21.043 1.00 89.44 145 GLU A CA 1
ATOM 1145 C C . GLU A 1 145 ? 14.689 6.527 -19.547 1.00 89.44 145 GLU A C 1
ATOM 1147 O O . GLU A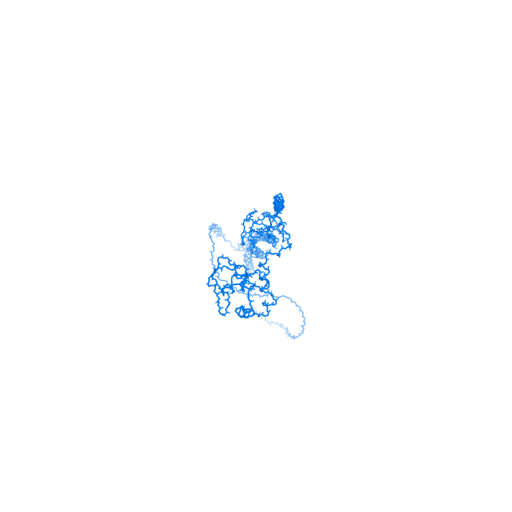 1 145 ? 15.434 6.045 -18.687 1.00 89.44 145 GLU A O 1
ATOM 1152 N N . ILE A 1 146 ? 13.579 7.201 -19.232 1.00 90.31 146 ILE A N 1
ATOM 1153 C CA . ILE A 1 146 ? 13.155 7.478 -17.856 1.00 90.31 146 ILE A CA 1
ATOM 1154 C C . ILE A 1 146 ? 11.827 6.777 -17.592 1.00 90.31 146 ILE A C 1
ATOM 1156 O O . ILE A 1 146 ? 10.816 7.123 -18.202 1.00 90.31 146 ILE A O 1
ATOM 1160 N N . THR A 1 147 ? 11.809 5.877 -16.611 1.00 90.12 147 THR A N 1
ATOM 1161 C CA . THR A 1 147 ? 10.568 5.299 -16.082 1.00 90.12 147 THR A CA 1
ATOM 1162 C C . THR A 1 147 ? 10.139 6.073 -14.842 1.00 90.12 147 THR A C 1
ATOM 1164 O O . THR A 1 147 ? 10.853 6.121 -13.841 1.00 90.12 147 THR A O 1
ATOM 1167 N N . SER A 1 148 ? 8.969 6.708 -14.892 1.00 90.81 148 SER A N 1
ATOM 1168 C CA . SER A 1 148 ? 8.362 7.359 -13.729 1.00 90.81 148 SER A CA 1
ATOM 1169 C C . SER A 1 148 ? 7.491 6.374 -12.961 1.00 90.81 148 SER A C 1
ATOM 1171 O O . SER A 1 148 ? 6.550 5.820 -13.528 1.00 90.81 148 SER A O 1
ATOM 1173 N N . LEU A 1 149 ? 7.762 6.204 -11.669 1.00 90.81 149 LEU A N 1
ATOM 1174 C CA . LEU A 1 149 ? 6.893 5.443 -10.779 1.00 90.81 149 LEU A CA 1
ATOM 1175 C C . LEU A 1 149 ? 5.807 6.344 -10.213 1.00 90.81 149 LEU A C 1
ATOM 1177 O O . LEU A 1 149 ? 6.105 7.393 -9.641 1.00 90.81 149 LEU A O 1
ATOM 1181 N N . THR A 1 150 ? 4.557 5.922 -10.376 1.00 92.12 150 THR A N 1
ATOM 1182 C CA . THR A 1 150 ? 3.377 6.639 -9.895 1.00 92.12 150 THR A CA 1
ATOM 1183 C C . THR A 1 150 ? 2.763 5.953 -8.689 1.00 92.12 150 THR A C 1
ATOM 1185 O O . THR A 1 150 ? 2.776 4.725 -8.584 1.00 92.12 150 THR A O 1
ATOM 1188 N N . VAL A 1 151 ? 2.153 6.746 -7.818 1.00 91.44 151 VAL A N 1
ATOM 1189 C CA . VAL A 1 151 ? 1.399 6.249 -6.667 1.00 91.44 151 VAL A CA 1
ATOM 1190 C C . VAL A 1 151 ? 0.170 5.458 -7.142 1.00 91.44 151 VAL A C 1
ATOM 1192 O O . VAL A 1 151 ? -0.647 6.008 -7.884 1.00 91.44 151 VAL A O 1
ATOM 1195 N N . PRO A 1 152 ? -0.017 4.193 -6.722 1.00 87.44 152 PRO A N 1
ATOM 1196 C CA . PRO A 1 152 ? -1.156 3.388 -7.165 1.00 87.44 152 PRO A CA 1
ATOM 1197 C C . PRO A 1 152 ? -2.482 3.814 -6.519 1.00 87.44 152 PRO A C 1
ATOM 1199 O O . PRO A 1 152 ? -3.525 3.747 -7.165 1.00 87.44 152 PRO A O 1
ATOM 1202 N N . VAL A 1 153 ? -2.443 4.231 -5.250 1.00 88.81 153 VAL A N 1
ATOM 1203 C CA . VAL A 1 153 ? -3.589 4.643 -4.419 1.00 88.81 153 VAL A CA 1
ATOM 1204 C C . VAL A 1 153 ? -3.101 5.691 -3.423 1.00 88.81 153 VAL A C 1
ATOM 1206 O O . VAL A 1 153 ? -1.949 5.609 -2.990 1.00 88.81 153 VAL A O 1
ATOM 1209 N N . ASN A 1 154 ? -3.974 6.620 -3.025 1.00 90.75 154 ASN A N 1
ATOM 1210 C CA . ASN A 1 154 ? -3.703 7.596 -1.968 1.00 90.75 154 ASN A CA 1
ATOM 1211 C C . ASN A 1 154 ? -3.018 6.923 -0.770 1.00 90.75 154 ASN A C 1
ATOM 1213 O O . ASN A 1 154 ? -3.532 5.969 -0.171 1.00 90.75 154 ASN A O 1
ATOM 1217 N N . SER A 1 155 ? -1.796 7.358 -0.483 1.00 91.12 155 SER A N 1
ATOM 1218 C CA . SER A 1 155 ? -0.936 6.670 0.472 1.00 91.12 155 SER A CA 1
ATOM 1219 C C . SER A 1 155 ? 0.048 7.611 1.138 1.00 91.12 155 SER A C 1
ATOM 1221 O O . SER A 1 155 ? 0.379 8.678 0.631 1.00 91.12 155 SER A O 1
ATOM 1223 N N . ARG A 1 156 ? 0.502 7.204 2.317 1.00 91.50 156 ARG A N 1
ATOM 1224 C CA . ARG A 1 156 ? 1.546 7.864 3.081 1.00 91.50 156 ARG A CA 1
ATOM 1225 C C . ARG A 1 156 ? 2.857 7.119 2.887 1.00 91.50 156 ARG A C 1
ATOM 1227 O O . ARG A 1 156 ? 2.888 5.889 2.973 1.00 91.50 156 ARG A O 1
ATOM 1234 N N . LEU A 1 157 ? 3.940 7.853 2.664 1.00 91.31 157 LEU A N 1
ATOM 1235 C CA . LEU A 1 157 ? 5.270 7.263 2.566 1.00 91.31 157 LEU A CA 1
ATOM 1236 C C . LEU A 1 157 ? 5.777 6.878 3.963 1.00 91.31 157 LEU A C 1
ATOM 1238 O O . LEU A 1 157 ? 5.944 7.748 4.812 1.00 91.31 157 LEU A O 1
ATOM 1242 N N . VAL A 1 158 ? 6.005 5.586 4.221 1.00 89.62 158 VAL A N 1
ATOM 1243 C CA . VAL A 1 158 ? 6.475 5.100 5.535 1.00 89.62 158 VAL A CA 1
ATOM 1244 C C . VAL A 1 158 ? 7.988 5.108 5.605 1.00 89.62 158 VAL A C 1
ATOM 1246 O O . VAL A 1 158 ? 8.560 5.679 6.526 1.00 89.62 158 VAL A O 1
ATOM 1249 N N . SER A 1 159 ? 8.624 4.454 4.636 1.00 88.38 159 SER A N 1
ATOM 1250 C CA . SER A 1 159 ? 10.072 4.302 4.600 1.00 88.38 159 SER A CA 1
ATOM 1251 C C . SER A 1 159 ? 10.597 4.406 3.178 1.00 88.38 159 SER A C 1
ATOM 1253 O O . SER A 1 159 ? 9.968 3.938 2.219 1.00 88.38 159 SER A O 1
ATOM 1255 N N . THR A 1 160 ? 11.776 5.006 3.069 1.00 90.75 160 THR A N 1
ATOM 1256 C CA . THR A 1 160 ? 12.552 5.132 1.841 1.00 90.75 160 THR A CA 1
ATOM 1257 C C . THR A 1 160 ? 13.792 4.255 1.954 1.00 90.75 160 THR A C 1
ATOM 1259 O O . THR A 1 160 ? 14.661 4.498 2.785 1.00 90.75 160 THR A O 1
ATOM 1262 N N . ASN A 1 161 ? 13.885 3.207 1.132 1.00 88.62 161 ASN A N 1
ATOM 1263 C CA . ASN A 1 161 ? 15.041 2.304 1.165 1.00 88.62 161 ASN A CA 1
ATOM 1264 C C . ASN A 1 161 ? 16.162 2.753 0.220 1.00 88.62 161 ASN A C 1
ATOM 1266 O O . ASN A 1 161 ? 17.232 2.153 0.221 1.00 88.62 161 ASN A O 1
ATOM 1270 N N . VAL A 1 162 ? 15.923 3.788 -0.591 1.00 88.75 162 VAL A N 1
ATOM 1271 C CA . VAL A 1 162 ? 16.813 4.189 -1.683 1.00 88.75 162 VAL A CA 1
ATOM 1272 C C . VAL A 1 162 ? 16.986 5.702 -1.724 1.00 88.75 162 VAL A C 1
ATOM 1274 O O . VAL A 1 162 ? 16.054 6.454 -1.424 1.00 88.75 162 VAL A O 1
ATOM 1277 N N . ARG A 1 163 ? 18.182 6.156 -2.103 1.00 90.00 163 ARG A N 1
ATOM 1278 C CA . ARG A 1 163 ? 18.547 7.568 -2.235 1.00 90.00 163 ARG A CA 1
ATOM 1279 C C . ARG A 1 163 ? 18.771 7.943 -3.697 1.00 90.00 163 ARG A C 1
ATOM 1281 O O . ARG A 1 163 ? 19.042 7.110 -4.556 1.00 90.00 163 ARG A O 1
ATOM 1288 N N . THR A 1 164 ? 18.666 9.237 -3.982 1.00 90.56 164 THR A N 1
ATOM 1289 C CA . THR A 1 164 ? 19.015 9.799 -5.293 1.00 90.56 164 THR A CA 1
ATOM 1290 C C . THR A 1 164 ? 20.449 9.418 -5.668 1.00 90.56 164 THR A C 1
ATOM 1292 O O . THR A 1 164 ? 21.379 9.740 -4.931 1.00 90.56 164 THR A O 1
ATOM 1295 N N . GLY A 1 165 ? 20.624 8.795 -6.832 1.00 90.19 165 GLY A N 1
ATOM 1296 C CA . GLY A 1 165 ? 21.914 8.349 -7.358 1.00 90.19 165 GLY A CA 1
ATOM 1297 C C . GLY A 1 165 ? 22.255 6.882 -7.088 1.00 90.19 165 GLY A C 1
ATOM 1298 O O . GLY A 1 165 ? 23.230 6.403 -7.663 1.00 90.19 165 GLY A O 1
ATOM 1299 N N . ASP A 1 166 ? 21.466 6.169 -6.282 1.00 91.50 166 ASP A N 1
ATOM 1300 C CA . ASP A 1 166 ? 21.691 4.747 -6.017 1.00 91.50 166 ASP A CA 1
ATOM 1301 C C . ASP A 1 166 ? 21.333 3.887 -7.242 1.00 91.50 166 ASP A C 1
ATOM 1303 O O . ASP A 1 166 ? 20.397 4.184 -7.993 1.00 91.50 166 ASP A O 1
ATOM 1307 N N . GLU A 1 167 ? 22.089 2.810 -7.438 1.00 92.00 167 GLU A N 1
ATOM 1308 C CA . GLU A 1 167 ? 21.842 1.797 -8.463 1.00 92.00 167 GLU A CA 1
ATOM 1309 C C . GLU A 1 167 ? 20.869 0.749 -7.919 1.00 92.00 167 GLU A C 1
ATOM 1311 O O . GLU A 1 167 ? 21.093 0.198 -6.844 1.00 92.00 167 GLU A O 1
ATOM 1316 N N . ILE A 1 168 ? 19.787 0.492 -8.655 1.00 92.75 168 ILE A N 1
ATOM 1317 C CA . ILE A 1 168 ? 18.696 -0.390 -8.231 1.00 92.75 168 ILE A CA 1
ATOM 1318 C C . ILE A 1 168 ? 18.439 -1.498 -9.241 1.00 92.75 168 ILE A C 1
ATOM 1320 O O . ILE A 1 168 ? 18.514 -1.299 -10.460 1.00 92.75 168 ILE A O 1
ATOM 1324 N N . PHE A 1 169 ? 18.062 -2.666 -8.730 1.00 90.75 169 PHE A N 1
ATOM 1325 C CA . PHE A 1 169 ? 17.749 -3.838 -9.542 1.00 90.75 169 PHE A CA 1
ATOM 1326 C C . PHE A 1 169 ? 16.243 -4.042 -9.712 1.00 90.75 169 PHE A C 1
ATOM 1328 O O . PHE A 1 169 ? 15.421 -3.604 -8.908 1.00 90.75 169 PHE A O 1
ATOM 1335 N N . SER A 1 170 ? 15.862 -4.744 -10.782 1.00 89.31 170 SER A N 1
ATOM 1336 C CA . SER A 1 170 ? 14.470 -5.150 -10.995 1.00 89.31 170 SER A CA 1
ATOM 1337 C C . SER A 1 170 ? 13.985 -6.025 -9.835 1.00 89.31 170 SER A C 1
ATOM 1339 O O . SER A 1 170 ? 14.635 -7.007 -9.484 1.00 89.31 170 SER A O 1
ATOM 1341 N N . GLY A 1 171 ? 12.821 -5.698 -9.275 1.00 88.19 171 GLY A N 1
ATOM 1342 C CA . GLY A 1 171 ? 12.218 -6.401 -8.139 1.00 88.19 171 GLY A CA 1
ATOM 1343 C C . GLY A 1 171 ? 12.687 -5.928 -6.760 1.00 88.19 171 GLY A C 1
ATOM 1344 O O . GLY A 1 171 ? 12.136 -6.374 -5.757 1.00 88.19 171 GLY A O 1
ATOM 1345 N N . GLU A 1 172 ? 13.655 -5.014 -6.685 1.00 91.25 172 GLU A N 1
ATOM 1346 C CA . GLU A 1 172 ? 14.111 -4.443 -5.418 1.00 91.25 172 GLU A CA 1
ATOM 1347 C C . GLU A 1 172 ? 13.040 -3.532 -4.798 1.00 91.25 172 GLU A C 1
ATOM 1349 O O . GLU A 1 172 ? 12.376 -2.765 -5.502 1.00 91.25 172 GLU A O 1
ATOM 1354 N N . GLN A 1 173 ? 12.846 -3.617 -3.479 1.00 91.88 173 GLN A N 1
ATOM 1355 C CA . GLN A 1 173 ? 11.860 -2.807 -2.763 1.00 91.88 173 GLN A CA 1
ATOM 1356 C C . GLN A 1 173 ? 12.395 -1.393 -2.522 1.00 91.88 173 GLN A C 1
ATOM 1358 O O . GLN A 1 173 ? 13.247 -1.180 -1.659 1.00 91.88 173 GLN A O 1
ATOM 1363 N N . LEU A 1 174 ? 11.830 -0.424 -3.241 1.00 89.44 174 LEU A N 1
ATOM 1364 C CA . LEU A 1 174 ? 12.266 0.971 -3.212 1.00 89.44 174 LEU A CA 1
ATOM 1365 C C . LEU A 1 174 ? 11.637 1.744 -2.050 1.00 89.44 174 LEU A C 1
ATOM 1367 O O . LEU A 1 174 ? 12.318 2.448 -1.304 1.00 89.44 174 LEU A O 1
ATOM 1371 N N . LEU A 1 175 ? 10.315 1.620 -1.917 1.00 90.94 175 LEU A N 1
ATOM 1372 C CA . LEU A 1 175 ? 9.500 2.395 -0.985 1.00 90.94 175 LEU A CA 1
ATOM 1373 C C . LEU A 1 175 ? 8.477 1.484 -0.310 1.00 90.94 175 LEU A C 1
ATOM 1375 O O . LEU A 1 175 ? 7.966 0.541 -0.921 1.00 90.94 175 LEU A O 1
ATOM 1379 N N . THR A 1 176 ? 8.125 1.809 0.928 1.00 91.12 176 THR A N 1
ATOM 1380 C CA . THR A 1 176 ? 6.983 1.196 1.613 1.00 91.12 176 THR A CA 1
ATOM 1381 C C . THR A 1 176 ? 5.891 2.239 1.771 1.00 91.12 176 THR A C 1
ATOM 1383 O O . THR A 1 176 ? 6.100 3.267 2.418 1.00 91.12 176 THR A O 1
ATOM 1386 N N . LEU A 1 177 ? 4.732 1.975 1.174 1.00 91.00 177 LEU A N 1
ATOM 1387 C CA . LEU A 1 177 ? 3.571 2.856 1.235 1.00 91.00 177 LEU A CA 1
ATOM 1388 C C . LEU A 1 177 ? 2.517 2.319 2.183 1.00 91.00 177 LEU A C 1
ATOM 1390 O O . LEU A 1 177 ? 2.309 1.115 2.265 1.00 91.00 177 LEU A O 1
ATOM 1394 N N . GLU A 1 178 ? 1.806 3.220 2.839 1.00 90.56 178 GLU A N 1
ATOM 1395 C CA . GLU A 1 178 ? 0.688 2.905 3.717 1.00 90.56 178 GLU A CA 1
ATOM 1396 C C . GLU A 1 178 ? -0.581 3.539 3.156 1.00 90.56 178 GLU A C 1
ATOM 1398 O O . GLU A 1 178 ? -0.621 4.746 2.939 1.00 90.56 178 GLU A O 1
ATOM 1403 N N . LYS A 1 179 ? -1.619 2.748 2.873 1.00 90.50 179 LYS A N 1
ATOM 1404 C CA . LYS A 1 179 ? -2.856 3.273 2.265 1.00 90.50 179 LYS A CA 1
ATOM 1405 C C . LYS A 1 179 ? -3.531 4.266 3.215 1.00 90.50 179 LYS A C 1
ATOM 1407 O O . LYS A 1 179 ? -3.888 3.871 4.324 1.00 90.50 179 LYS A O 1
ATOM 1412 N N . SER A 1 180 ? -3.761 5.507 2.783 1.00 88.12 180 SER A N 1
ATOM 1413 C CA . SER A 1 180 ? -4.341 6.548 3.647 1.00 88.12 180 SER A CA 1
ATOM 1414 C C . SER A 1 180 ? -5.787 6.231 4.037 1.00 88.12 180 SER A C 1
ATOM 1416 O O . SER A 1 180 ? -6.142 6.345 5.204 1.00 88.12 180 SER A O 1
ATOM 1418 N N . GLU A 1 181 ? -6.590 5.703 3.108 1.00 86.06 181 GLU A N 1
ATOM 1419 C CA . GLU A 1 181 ? -7.980 5.295 3.373 1.00 86.06 181 GLU A CA 1
ATOM 1420 C C . GLU A 1 181 ? -8.082 4.247 4.493 1.00 86.06 181 GLU A C 1
ATOM 1422 O O . GLU A 1 181 ? -8.993 4.282 5.319 1.00 86.06 181 GLU A O 1
ATOM 1427 N N . HIS A 1 182 ? -7.118 3.321 4.568 1.00 85.50 182 HIS A N 1
ATOM 1428 C CA . HIS A 1 182 ? -7.072 2.340 5.653 1.00 85.50 182 HIS A CA 1
ATOM 1429 C C . HIS A 1 182 ? -6.767 2.986 7.009 1.00 85.50 182 HIS A C 1
ATOM 1431 O O . HIS A 1 182 ? -7.188 2.447 8.032 1.00 85.50 182 HIS A O 1
ATOM 1437 N N . LEU A 1 183 ? -6.059 4.119 7.041 1.00 83.19 183 LEU A N 1
ATOM 1438 C CA . LEU A 1 183 ? -5.767 4.845 8.281 1.00 83.19 183 LEU A CA 1
ATOM 1439 C C . LEU A 1 183 ? -7.013 5.492 8.834 1.00 83.19 183 LEU A C 1
ATOM 1441 O O . LEU A 1 183 ? -7.353 5.250 9.989 1.00 83.19 183 LEU A O 1
ATOM 1445 N N . ASP A 1 184 ? -7.725 6.219 7.982 1.00 87.19 184 ASP A N 1
ATOM 1446 C CA . ASP A 1 184 ? -8.964 6.886 8.359 1.00 87.19 184 ASP A CA 1
ATOM 1447 C C . ASP A 1 184 ? -9.997 5.866 8.861 1.00 87.19 184 ASP A C 1
ATOM 1449 O O . ASP A 1 184 ? -10.672 6.084 9.873 1.00 87.19 184 ASP A O 1
ATOM 1453 N N . LEU A 1 185 ? -10.075 4.703 8.200 1.00 89.38 185 LEU A N 1
ATOM 1454 C CA . LEU A 1 185 ? -10.924 3.593 8.630 1.00 89.38 185 LEU A CA 1
ATOM 1455 C C . LEU A 1 185 ? -10.486 3.005 9.976 1.00 89.38 185 LEU A C 1
ATOM 1457 O O . LEU A 1 185 ? -11.340 2.779 10.835 1.00 89.38 185 LEU A O 1
ATOM 1461 N N . LEU A 1 186 ? -9.189 2.762 10.189 1.00 89.69 186 LEU A N 1
ATOM 1462 C CA . LEU A 1 186 ? -8.676 2.256 11.467 1.00 89.69 186 LEU A CA 1
ATOM 1463 C C . LEU A 1 186 ? -8.941 3.241 12.605 1.00 89.69 186 LEU A C 1
ATOM 1465 O O . LEU A 1 186 ? -9.410 2.829 13.664 1.00 89.69 186 LEU A O 1
ATOM 1469 N N . GLU A 1 187 ? -8.714 4.534 12.387 1.00 91.12 187 GLU A N 1
ATOM 1470 C CA . GLU A 1 187 ? -9.022 5.571 13.370 1.00 91.12 187 GLU A CA 1
ATOM 1471 C C . GLU A 1 187 ? -10.517 5.629 13.689 1.00 91.12 187 GLU A C 1
ATOM 1473 O O . GLU A 1 187 ? -10.905 5.734 14.854 1.00 91.12 187 GLU A O 1
ATOM 1478 N N . ALA A 1 188 ? -11.380 5.524 12.675 1.00 91.94 188 ALA A N 1
ATOM 1479 C CA . ALA A 1 188 ? -12.822 5.486 12.876 1.00 91.94 188 ALA A CA 1
ATOM 1480 C C . ALA A 1 188 ? -13.263 4.254 13.685 1.00 91.94 188 ALA A C 1
ATOM 1482 O O . ALA A 1 188 ? -14.111 4.376 14.570 1.00 91.94 188 ALA A O 1
ATOM 1483 N N . GLN A 1 189 ? -12.684 3.077 13.424 1.00 93.25 189 GLN A N 1
ATOM 1484 C CA . GLN A 1 189 ? -12.972 1.871 14.208 1.00 93.25 189 GLN A CA 1
ATOM 1485 C C . GLN A 1 189 ? -12.427 1.972 15.635 1.00 93.25 189 GLN A C 1
ATOM 1487 O O . GLN A 1 189 ? -13.132 1.616 16.576 1.00 93.25 189 GLN A O 1
ATOM 1492 N N . GLN A 1 190 ? -11.229 2.529 15.818 1.00 94.75 190 GLN A N 1
ATOM 1493 C CA . GLN A 1 190 ? -10.652 2.764 17.140 1.00 94.75 190 GLN A CA 1
ATOM 1494 C C . GLN A 1 190 ? -11.543 3.685 17.983 1.00 94.75 190 GLN A C 1
ATOM 1496 O O . GLN A 1 190 ? -11.792 3.403 19.157 1.00 94.75 190 GLN A O 1
ATOM 1501 N N . ARG A 1 191 ? -12.084 4.754 17.381 1.00 95.69 191 ARG A N 1
ATOM 1502 C CA . ARG A 1 191 ? -13.066 5.630 18.039 1.00 95.69 191 ARG A CA 1
ATOM 1503 C C . ARG A 1 191 ? -14.304 4.849 18.492 1.00 95.69 191 ARG A C 1
ATOM 1505 O O . ARG A 1 191 ? -14.679 4.953 19.655 1.00 95.69 191 ARG A O 1
ATOM 1512 N N . ARG A 1 192 ? -14.868 3.984 17.639 1.00 93.44 192 ARG A N 1
ATOM 1513 C CA . ARG A 1 192 ? -16.026 3.134 17.992 1.00 93.44 192 ARG A CA 1
ATOM 1514 C C . ARG A 1 192 ? -15.738 2.153 19.131 1.00 93.44 192 ARG A C 1
ATOM 1516 O O . ARG A 1 192 ? -16.589 1.947 19.997 1.00 93.44 192 ARG A O 1
ATOM 1523 N N . VAL A 1 193 ? -14.551 1.546 19.155 1.00 95.88 193 VAL A N 1
ATOM 1524 C CA . VAL A 1 193 ? -14.129 0.671 20.263 1.00 95.88 193 VAL A CA 1
ATOM 1525 C C . VAL A 1 193 ? -14.064 1.467 21.565 1.00 95.88 193 VAL A C 1
ATOM 1527 O O . VAL A 1 193 ? -14.592 1.032 22.584 1.00 95.88 193 VAL A O 1
ATOM 1530 N N . HIS A 1 194 ? -13.475 2.662 21.538 1.00 97.12 194 HIS A N 1
ATOM 1531 C CA . HIS A 1 194 ? -13.419 3.515 22.722 1.00 97.12 194 HIS A CA 1
ATOM 1532 C C . HIS A 1 194 ? -14.804 3.960 23.200 1.00 97.12 194 HIS A C 1
ATOM 1534 O O . HIS A 1 194 ? -15.069 3.900 24.399 1.00 97.12 194 HIS A O 1
ATOM 1540 N N . GLU A 1 195 ? -15.696 4.351 22.292 1.00 96.88 195 GLU A N 1
ATOM 1541 C CA . GLU A 1 195 ? -17.073 4.738 22.622 1.00 96.88 195 GLU A CA 1
ATOM 1542 C C . GLU A 1 195 ? -17.842 3.587 23.285 1.00 96.88 195 GLU A C 1
ATOM 1544 O O . GLU A 1 195 ? -18.402 3.753 24.368 1.00 96.88 195 GLU A O 1
ATOM 1549 N N . THR A 1 196 ? -17.819 2.391 22.689 1.00 94.81 196 THR A N 1
ATOM 1550 C CA . THR A 1 196 ? -18.503 1.207 23.245 1.00 94.81 196 THR A CA 1
ATOM 1551 C C . THR A 1 196 ? -17.936 0.790 24.603 1.00 94.81 196 THR A C 1
ATOM 1553 O O . THR A 1 196 ? -18.698 0.490 25.521 1.00 94.81 196 THR A O 1
ATOM 1556 N N . GLN A 1 197 ? -16.614 0.855 24.786 1.00 96.25 197 GLN A N 1
ATOM 1557 C CA . GLN A 1 197 ? -15.977 0.604 26.082 1.00 96.25 197 GLN A CA 1
ATOM 1558 C C . GLN A 1 197 ? -16.362 1.639 27.143 1.00 96.25 197 GLN A C 1
ATOM 1560 O O . GLN A 1 197 ? -16.550 1.290 28.308 1.00 96.25 197 GLN A O 1
ATOM 1565 N N . GLN A 1 198 ? -16.471 2.916 26.771 1.00 97.19 198 GLN A N 1
ATOM 1566 C CA . GLN A 1 198 ? -16.918 3.959 27.692 1.00 97.19 198 GLN A CA 1
ATOM 1567 C C . GLN A 1 198 ? -18.367 3.733 28.123 1.00 97.19 198 GLN A C 1
ATOM 1569 O O . GLN A 1 198 ? -18.661 3.841 29.313 1.00 97.19 198 GLN A O 1
ATOM 1574 N N . LEU A 1 199 ? -19.249 3.372 27.188 1.00 96.38 199 LEU A N 1
ATOM 1575 C CA . LEU A 1 199 ? -20.642 3.041 27.489 1.00 96.38 199 LEU A CA 1
ATOM 1576 C C . LEU A 1 199 ? -20.750 1.833 28.423 1.00 96.38 199 LEU A C 1
ATOM 1578 O O . LEU A 1 199 ? -21.487 1.900 29.404 1.00 96.38 199 LEU A O 1
ATOM 1582 N N . LEU A 1 200 ? -19.971 0.775 28.173 1.00 96.88 200 LEU A N 1
ATOM 1583 C CA . LEU A 1 200 ? -19.908 -0.395 29.049 1.00 96.88 200 LEU A CA 1
ATOM 1584 C C . LEU A 1 200 ? -19.493 -0.002 30.473 1.00 96.88 200 LEU A C 1
ATOM 1586 O O . LEU A 1 200 ? -20.216 -0.293 31.420 1.00 96.88 200 LEU A O 1
ATOM 1590 N N . ARG A 1 201 ? -18.396 0.751 30.626 1.00 96.12 201 ARG A N 1
ATOM 1591 C CA . ARG A 1 201 ? -17.927 1.213 31.946 1.00 96.12 201 ARG A CA 1
ATOM 1592 C C . ARG A 1 201 ? -18.965 2.068 32.670 1.00 96.12 201 ARG A C 1
ATOM 1594 O O . ARG A 1 201 ? -19.117 1.965 33.884 1.00 96.12 201 ARG A O 1
ATOM 1601 N N . GLN A 1 202 ? -19.672 2.932 31.943 1.00 96.12 202 GLN A N 1
ATOM 1602 C CA . GLN A 1 202 ? -20.743 3.743 32.522 1.00 96.12 202 GLN A CA 1
ATOM 1603 C C . GLN A 1 202 ? -21.926 2.880 32.976 1.00 96.12 202 GLN A C 1
ATOM 1605 O O . GLN A 1 202 ? -22.478 3.132 34.048 1.00 96.12 202 GLN A O 1
ATOM 1610 N N . ALA A 1 203 ? -22.313 1.875 32.188 1.00 94.00 203 ALA A N 1
ATOM 1611 C CA . ALA A 1 203 ? -23.381 0.943 32.535 1.00 94.00 203 ALA A CA 1
ATOM 1612 C C . ALA A 1 203 ? -23.010 0.085 33.755 1.00 94.00 203 ALA A C 1
ATOM 1614 O O . ALA A 1 203 ? -23.805 -0.016 34.685 1.00 94.00 203 ALA A O 1
ATOM 1615 N N . GLU A 1 204 ? -21.785 -0.444 33.802 1.00 94.75 204 GLU A N 1
ATOM 1616 C CA . GLU A 1 204 ? -21.248 -1.197 34.942 1.00 94.75 204 GLU A CA 1
ATOM 1617 C C . GLU A 1 204 ? -21.241 -0.362 36.226 1.00 94.75 204 GLU A C 1
ATOM 1619 O O . GLU A 1 204 ? -21.743 -0.809 37.256 1.00 94.75 204 GLU A O 1
ATOM 1624 N N . ALA A 1 205 ? -20.753 0.881 36.165 1.00 95.50 205 ALA A N 1
ATOM 1625 C CA . ALA A 1 205 ? -20.743 1.772 37.323 1.00 95.50 205 ALA A CA 1
ATOM 1626 C C . ALA A 1 205 ? -22.164 2.075 37.829 1.00 95.50 205 ALA A C 1
ATOM 1628 O O . ALA A 1 205 ? -22.413 2.061 39.034 1.00 95.50 205 ALA A O 1
ATOM 1629 N N . ARG A 1 206 ? -23.118 2.318 36.918 1.00 94.94 206 ARG A N 1
ATOM 1630 C CA . ARG A 1 206 ? -24.530 2.538 37.279 1.00 94.94 206 ARG A CA 1
ATOM 1631 C C . ARG A 1 206 ? -25.149 1.297 37.915 1.00 94.94 206 ARG A C 1
ATOM 1633 O O . ARG A 1 206 ? -25.797 1.419 38.951 1.00 94.94 206 ARG A O 1
ATOM 1640 N N . ALA A 1 207 ? -24.912 0.125 37.332 1.00 93.44 207 ALA A N 1
ATOM 1641 C CA . ALA A 1 207 ? -25.391 -1.147 37.856 1.00 93.44 207 ALA A CA 1
ATOM 1642 C C . ALA A 1 207 ? -24.815 -1.438 39.244 1.00 93.44 207 ALA A C 1
ATOM 1644 O O . ALA A 1 207 ? -25.551 -1.862 40.126 1.00 93.44 207 ALA A O 1
ATOM 1645 N N . GLN A 1 208 ? -23.529 -1.156 39.471 1.00 95.12 208 GLN A N 1
ATOM 1646 C CA . GLN A 1 208 ? -22.896 -1.346 40.774 1.00 95.12 208 GLN A CA 1
ATOM 1647 C C . GLN A 1 208 ? -23.517 -0.445 41.846 1.00 95.12 208 GLN A C 1
ATOM 1649 O O . GLN A 1 208 ? -23.824 -0.914 42.940 1.00 95.12 208 GLN A O 1
ATOM 1654 N N . ILE A 1 209 ? -23.761 0.829 41.525 1.00 94.88 209 ILE A N 1
ATOM 1655 C CA . ILE A 1 209 ? -24.417 1.762 42.449 1.00 94.88 209 ILE A CA 1
ATOM 1656 C C . ILE A 1 209 ? -25.848 1.301 42.762 1.00 94.88 209 ILE A C 1
ATOM 1658 O O . ILE A 1 209 ? -26.249 1.290 43.929 1.00 94.88 209 ILE A O 1
ATOM 1662 N N . GLU A 1 210 ? -26.623 0.905 41.746 1.00 93.69 210 GLU A N 1
ATOM 1663 C CA . GLU A 1 210 ? -27.982 0.395 41.957 1.00 93.69 210 GLU A CA 1
ATOM 1664 C C . GLU A 1 210 ? -27.971 -0.886 42.798 1.00 93.69 210 GLU A C 1
ATOM 1666 O O . GLU A 1 210 ? -28.748 -1.009 43.744 1.00 93.69 210 GLU A O 1
ATOM 1671 N N . LEU A 1 211 ? -27.058 -1.807 42.506 1.00 92.56 211 LEU A N 1
ATOM 1672 C CA . LEU A 1 211 ? -26.898 -3.063 43.224 1.00 92.56 211 LEU A CA 1
ATOM 1673 C C . LEU A 1 211 ? -26.553 -2.834 44.695 1.00 92.56 211 LEU A C 1
ATOM 1675 O O . LEU A 1 211 ? -27.200 -3.412 45.565 1.00 92.56 211 LEU A O 1
ATOM 1679 N N . GLU A 1 212 ? -25.598 -1.954 44.994 1.00 94.56 212 GLU A N 1
ATOM 1680 C CA . GLU A 1 212 ? -25.269 -1.601 46.376 1.00 94.56 212 GLU A CA 1
ATOM 1681 C C . GLU A 1 212 ? -26.468 -0.998 47.115 1.00 94.56 212 GLU A C 1
ATOM 1683 O O . GLU A 1 212 ? -26.724 -1.348 48.269 1.00 94.56 212 GLU A O 1
ATOM 1688 N N . SER A 1 213 ? -27.220 -0.113 46.455 1.00 93.69 213 SER A N 1
ATOM 1689 C CA . SER A 1 213 ? -28.424 0.496 47.028 1.00 93.69 213 SER A CA 1
ATOM 1690 C C . SER A 1 213 ? -29.490 -0.559 47.351 1.00 93.69 213 SER A C 1
ATOM 1692 O O . SER A 1 213 ? -30.002 -0.622 48.472 1.00 93.69 213 SER A O 1
ATOM 1694 N N . ARG A 1 214 ? -29.765 -1.454 46.396 1.00 93.06 214 ARG A N 1
ATOM 1695 C CA . ARG A 1 214 ? -30.739 -2.546 46.521 1.00 93.06 214 ARG A CA 1
ATOM 1696 C C . ARG A 1 214 ? -30.338 -3.560 47.589 1.00 93.06 214 ARG A C 1
ATOM 1698 O O . ARG A 1 214 ? -31.191 -3.968 48.372 1.00 93.06 214 ARG A O 1
ATOM 1705 N N . ILE A 1 215 ? -29.057 -3.930 47.667 1.00 92.00 215 ILE A N 1
ATOM 1706 C CA . ILE A 1 215 ? -28.549 -4.831 48.710 1.00 92.00 215 ILE A CA 1
ATOM 1707 C C . ILE A 1 215 ? -28.796 -4.217 50.087 1.00 92.00 215 ILE A C 1
ATOM 1709 O O . ILE A 1 215 ? -29.424 -4.863 50.925 1.00 92.00 215 ILE A O 1
ATOM 1713 N N . ARG A 1 216 ? -28.406 -2.954 50.305 1.00 93.44 216 ARG A N 1
ATOM 1714 C CA . ARG A 1 216 ? -28.628 -2.273 51.593 1.00 93.44 216 ARG A CA 1
ATOM 1715 C C . ARG A 1 216 ? -30.110 -2.216 51.967 1.00 93.44 216 ARG A C 1
ATOM 1717 O O . ARG A 1 216 ? -30.456 -2.441 53.125 1.00 93.44 216 ARG A O 1
ATOM 1724 N N . GLU A 1 217 ? -30.993 -1.952 51.003 1.00 93.38 217 GLU A N 1
ATOM 1725 C CA . GLU A 1 217 ? -32.440 -1.951 51.241 1.00 93.38 217 GLU A CA 1
ATOM 1726 C C . GLU A 1 217 ? -32.958 -3.346 51.635 1.00 93.38 217 GLU A C 1
ATOM 1728 O O . GLU A 1 217 ? -33.709 -3.476 52.606 1.00 93.38 217 GLU A O 1
ATOM 1733 N N . THR A 1 218 ? -32.536 -4.398 50.925 1.00 90.94 218 THR A N 1
ATOM 1734 C CA . THR A 1 218 ? -32.937 -5.782 51.229 1.00 90.94 218 THR A CA 1
ATOM 1735 C C . THR A 1 218 ? -32.418 -6.258 52.583 1.00 90.94 218 THR A C 1
ATOM 1737 O O . THR A 1 218 ? -33.186 -6.835 53.348 1.00 90.94 218 THR A O 1
ATOM 1740 N N . GLU A 1 219 ? -31.166 -5.954 52.933 1.00 92.69 219 GLU A N 1
ATOM 1741 C CA . GLU A 1 219 ? -30.586 -6.292 54.237 1.00 92.69 219 GLU A CA 1
ATOM 1742 C C . GLU A 1 219 ? -31.317 -5.567 55.372 1.00 92.69 219 GLU A C 1
ATOM 1744 O O . GLU A 1 219 ? -31.665 -6.184 56.380 1.00 92.69 219 GLU A O 1
ATOM 1749 N N . GLY A 1 220 ? -31.654 -4.287 55.183 1.00 93.06 220 GLY A N 1
ATOM 1750 C CA . GLY A 1 220 ? -32.467 -3.533 56.138 1.00 93.06 220 GLY A CA 1
ATOM 1751 C C . GLY A 1 220 ? -33.856 -4.145 56.363 1.00 93.06 220 GLY A C 1
ATOM 1752 O O . GLY A 1 220 ? -34.323 -4.221 57.504 1.00 93.06 220 GLY A O 1
ATOM 1753 N N . ARG A 1 221 ? -34.513 -4.624 55.295 1.00 91.62 221 ARG A N 1
ATOM 1754 C CA . ARG A 1 221 ? -35.800 -5.341 55.393 1.00 91.62 221 ARG A CA 1
ATOM 1755 C C . ARG A 1 221 ? -35.646 -6.690 56.095 1.00 91.62 221 ARG A C 1
ATOM 1757 O O . ARG A 1 221 ? -36.442 -6.990 56.981 1.00 91.62 221 ARG A O 1
ATOM 1764 N N . LEU A 1 222 ? -34.611 -7.459 55.759 1.00 90.06 222 LEU A N 1
ATOM 1765 C CA . LEU A 1 222 ? -34.341 -8.773 56.347 1.00 90.06 222 LEU A CA 1
ATOM 1766 C C . LEU A 1 222 ? -34.112 -8.669 57.861 1.00 90.06 222 LEU A C 1
ATOM 1768 O O . LEU A 1 222 ? -34.714 -9.418 58.631 1.00 90.06 222 LEU A O 1
ATOM 1772 N N . ILE A 1 223 ? -33.328 -7.681 58.305 1.00 91.00 223 ILE A N 1
ATOM 1773 C CA . ILE A 1 223 ? -33.121 -7.395 59.733 1.00 91.00 223 ILE A CA 1
ATOM 1774 C C . ILE A 1 223 ? -34.451 -7.048 60.415 1.00 91.00 223 ILE A C 1
ATOM 1776 O O . ILE A 1 223 ? -34.744 -7.569 61.491 1.00 91.00 223 ILE A O 1
ATOM 1780 N N . ARG A 1 224 ? -35.282 -6.196 59.798 1.00 93.38 224 ARG A N 1
ATOM 1781 C CA . ARG A 1 224 ? -36.575 -5.793 60.372 1.00 93.38 224 ARG A CA 1
ATOM 1782 C C . ARG A 1 224 ? -37.521 -6.984 60.551 1.00 93.38 224 ARG A C 1
ATOM 1784 O O . ARG A 1 224 ? -38.064 -7.147 61.642 1.00 93.38 224 ARG A O 1
ATOM 1791 N N . VAL A 1 225 ? -37.668 -7.825 59.525 1.00 89.56 225 VAL A N 1
ATOM 1792 C CA . VAL A 1 225 ? -38.520 -9.028 59.577 1.00 89.56 225 VAL A CA 1
ATOM 1793 C C . VAL A 1 225 ? -38.001 -10.014 60.624 1.00 89.56 225 VAL A C 1
ATOM 1795 O O . VAL A 1 225 ? -38.782 -10.534 61.418 1.00 89.56 225 VAL A O 1
ATOM 1798 N N . ARG A 1 226 ? -36.680 -10.224 60.705 1.00 89.38 226 ARG A N 1
ATOM 1799 C CA . ARG A 1 226 ? -36.066 -11.098 61.717 1.00 89.38 226 ARG A CA 1
ATOM 1800 C C . ARG A 1 226 ? -36.338 -10.611 63.144 1.00 89.38 226 ARG A C 1
ATOM 1802 O O . ARG A 1 226 ? -36.669 -11.417 64.011 1.00 89.38 226 ARG A O 1
ATOM 1809 N N . MET A 1 227 ? -36.260 -9.300 63.374 1.00 90.06 227 MET A N 1
ATOM 1810 C CA . MET A 1 227 ? -36.574 -8.687 64.669 1.00 90.06 227 MET A CA 1
ATOM 1811 C C . MET A 1 227 ? -38.054 -8.833 65.040 1.00 90.06 227 MET A C 1
ATOM 1813 O O . MET A 1 227 ? -38.367 -9.109 66.196 1.00 90.06 227 MET A O 1
ATOM 1817 N N . GLU A 1 228 ? -38.980 -8.664 64.092 1.00 88.81 228 GLU A N 1
ATOM 1818 C CA . GLU A 1 228 ? -40.405 -8.929 64.336 1.00 88.81 228 GLU A CA 1
ATOM 1819 C C . GLU A 1 228 ? -40.660 -10.407 64.648 1.00 88.81 228 GLU A C 1
ATOM 1821 O O . GLU A 1 228 ? -41.435 -10.720 65.552 1.00 88.81 228 GLU A O 1
ATOM 1826 N N . LEU A 1 229 ? -39.960 -11.320 63.965 1.00 87.62 229 LEU A N 1
ATOM 1827 C CA . LEU A 1 229 ? -40.134 -12.761 64.158 1.00 87.62 229 LEU A CA 1
ATOM 1828 C C . LEU A 1 229 ? -39.671 -13.162 65.555 1.00 87.62 229 LEU A C 1
ATOM 1830 O O . LEU A 1 229 ? -40.348 -13.919 66.249 1.00 87.62 229 LEU A O 1
ATOM 1834 N N . GLN A 1 230 ? -38.561 -12.582 66.009 1.00 86.75 230 GLN A N 1
ATOM 1835 C CA . GLN A 1 230 ? -38.054 -12.760 67.364 1.00 86.75 230 GLN A CA 1
ATOM 1836 C C . GLN A 1 230 ? -38.993 -12.171 68.427 1.00 86.75 230 GLN A C 1
ATOM 1838 O O . GLN A 1 230 ? -39.109 -12.741 69.506 1.00 86.75 230 GLN A O 1
ATOM 1843 N N . LYS A 1 231 ? -39.707 -11.073 68.140 1.00 86.19 231 LYS A N 1
ATOM 1844 C CA . LYS A 1 231 ? -40.724 -10.527 69.059 1.00 86.19 231 LYS A CA 1
ATOM 1845 C C . LYS A 1 231 ? -41.934 -11.453 69.184 1.00 86.19 231 LYS A C 1
ATOM 1847 O O . LYS A 1 231 ? -42.378 -11.710 70.298 1.00 86.19 231 LYS A O 1
ATOM 1852 N N . LEU A 1 232 ? -42.443 -11.969 68.064 1.00 80.81 232 LEU A N 1
ATOM 1853 C CA . LEU A 1 232 ? -43.603 -12.869 68.045 1.00 80.81 232 LEU A CA 1
ATOM 1854 C C . LEU A 1 232 ? -43.289 -14.233 68.671 1.00 80.81 232 LEU A C 1
ATOM 1856 O O . LEU A 1 232 ? -44.108 -14.770 69.410 1.00 80.81 232 LEU A O 1
ATOM 1860 N N . THR A 1 233 ? -42.092 -14.772 68.430 1.00 77.56 233 THR A N 1
ATOM 1861 C CA . THR A 1 233 ? -41.653 -16.050 69.020 1.00 77.56 233 THR A CA 1
ATOM 1862 C C . THR A 1 233 ? -41.166 -15.897 70.467 1.00 77.56 233 THR A C 1
ATOM 1864 O O . THR A 1 233 ? -41.431 -16.763 71.296 1.00 77.56 233 THR A O 1
ATOM 1867 N N . GLY A 1 234 ? -40.527 -14.774 70.811 1.00 66.06 234 GLY A N 1
ATOM 1868 C CA . GLY A 1 234 ? -40.038 -14.465 72.161 1.00 66.06 234 GLY A CA 1
ATOM 1869 C C . GLY A 1 234 ? -41.120 -14.035 73.160 1.00 66.06 234 GLY A C 1
ATOM 1870 O O . GLY A 1 234 ? -40.903 -14.129 74.366 1.00 66.06 234 GLY A O 1
ATOM 1871 N N . SER A 1 235 ? -42.304 -13.621 72.694 1.00 54.38 235 SER A N 1
ATOM 1872 C CA . SER A 1 235 ? -43.456 -13.291 73.552 1.00 54.38 235 SER A CA 1
ATOM 1873 C C . SER A 1 235 ? -44.119 -14.521 74.207 1.00 54.38 235 SER A C 1
ATOM 1875 O O . SER A 1 235 ? -45.007 -14.347 75.040 1.00 54.38 235 SER A O 1
ATOM 1877 N N . GLY A 1 236 ? -43.714 -15.749 73.852 1.00 46.88 236 GLY A N 1
ATOM 1878 C CA . GLY A 1 236 ? -44.298 -17.007 74.346 1.00 46.88 236 GLY A CA 1
ATOM 1879 C C . GLY A 1 236 ? -43.476 -17.775 75.390 1.00 46.88 236 GLY A C 1
ATOM 1880 O O . GLY A 1 236 ? -43.907 -18.835 75.833 1.00 46.88 236 GLY A O 1
ATOM 1881 N N . GLY A 1 237 ? -42.312 -17.282 75.810 1.00 38.03 237 GLY A N 1
ATOM 1882 C CA . GLY A 1 237 ? -41.493 -17.966 76.813 1.00 38.03 237 GLY A CA 1
ATOM 1883 C C . GLY A 1 237 ? -40.017 -17.638 76.658 1.00 38.03 237 GLY A C 1
ATOM 1884 O O . GLY A 1 237 ? -39.414 -17.883 75.618 1.00 38.03 237 GLY A O 1
ATOM 1885 N N . ALA A 1 238 ? -39.438 -17.068 77.708 1.00 35.25 238 ALA A N 1
ATOM 1886 C CA . ALA A 1 238 ? -38.032 -16.716 77.764 1.00 35.25 238 ALA A CA 1
ATOM 1887 C C . ALA A 1 238 ? -37.129 -17.961 77.715 1.00 35.25 238 ALA A C 1
ATOM 1889 O O . ALA A 1 238 ? -37.187 -18.809 78.603 1.00 35.25 238 ALA A O 1
ATOM 1890 N N . ALA A 1 239 ? -36.221 -18.001 76.741 1.00 33.25 239 ALA A N 1
ATOM 1891 C CA . ALA A 1 239 ? -34.900 -18.605 76.890 1.00 33.25 239 ALA A CA 1
ATOM 1892 C C . ALA A 1 239 ? -33.891 -17.827 76.019 1.00 33.25 239 ALA A C 1
ATOM 1894 O O . ALA A 1 239 ? -34.234 -17.424 74.904 1.00 33.25 239 ALA A O 1
ATOM 1895 N N . PRO A 1 240 ? -32.668 -17.558 76.513 1.00 44.19 240 PRO A N 1
ATOM 1896 C CA . PRO A 1 240 ? -31.721 -16.682 75.842 1.00 44.19 240 PRO A CA 1
ATOM 1897 C C . PRO A 1 240 ? -30.986 -17.451 74.740 1.00 44.19 240 PRO A C 1
ATOM 1899 O O . PRO A 1 240 ? -30.278 -18.413 75.014 1.00 44.19 240 PRO A O 1
ATOM 1902 N N . VAL A 1 241 ? -31.106 -17.002 73.490 1.00 42.69 241 VAL A N 1
ATOM 1903 C CA . VAL A 1 241 ? -30.199 -17.420 72.411 1.00 42.69 241 VAL A CA 1
ATOM 1904 C C . VAL A 1 241 ? -29.067 -16.402 72.355 1.00 42.69 241 VAL A C 1
ATOM 1906 O O . VAL A 1 241 ? -29.086 -15.452 71.577 1.00 42.69 241 VAL A O 1
ATOM 1909 N N . ALA A 1 242 ? -28.107 -16.585 73.253 1.00 40.88 242 ALA A N 1
ATOM 1910 C CA . ALA A 1 242 ? -26.814 -15.920 73.243 1.00 40.88 242 ALA A CA 1
ATOM 1911 C C . ALA A 1 242 ? -25.745 -16.961 72.889 1.00 40.88 242 ALA A C 1
ATOM 1913 O O . ALA A 1 242 ? -24.933 -17.298 73.732 1.00 40.88 242 ALA A O 1
ATOM 1914 N N . GLU A 1 243 ? -25.793 -17.535 71.681 1.00 39.31 243 GLU A N 1
ATOM 1915 C CA . GLU A 1 243 ? -24.758 -18.467 71.197 1.00 39.31 243 GLU A CA 1
ATOM 1916 C C . GLU A 1 243 ? -24.915 -18.742 69.687 1.00 39.31 243 GLU A C 1
ATOM 1918 O O . GLU A 1 243 ? -25.248 -19.839 69.257 1.00 39.31 243 GLU A O 1
ATOM 1923 N N . ALA A 1 244 ? -24.735 -17.723 68.839 1.00 36.41 244 ALA A N 1
ATOM 1924 C CA . ALA A 1 244 ? -24.556 -17.944 67.392 1.00 36.41 244 ALA A CA 1
ATOM 1925 C C . ALA A 1 244 ? -23.800 -16.817 66.660 1.00 36.41 244 ALA A C 1
ATOM 1927 O O . ALA A 1 244 ? -23.772 -16.793 65.433 1.00 36.41 244 ALA A O 1
ATOM 1928 N N . GLU A 1 245 ? -23.162 -15.892 67.382 1.00 38.28 245 GLU A N 1
ATOM 1929 C CA . GLU A 1 245 ? -22.352 -14.816 66.797 1.00 38.28 245 GLU A CA 1
ATOM 1930 C C . GLU A 1 245 ? -20.918 -14.872 67.339 1.00 38.28 245 GLU A C 1
ATOM 1932 O O . GLU A 1 245 ? -20.487 -14.022 68.110 1.00 38.28 245 GLU A O 1
ATOM 1937 N N . SER A 1 246 ? -20.153 -15.901 66.966 1.00 38.62 246 SER A N 1
ATOM 1938 C CA . SER A 1 246 ? -18.693 -15.879 67.179 1.00 38.62 246 SER A CA 1
ATOM 1939 C C . SER A 1 246 ? -17.847 -16.628 66.143 1.00 38.62 246 SER A C 1
ATOM 1941 O O . SER A 1 246 ? -16.627 -16.517 66.195 1.00 38.62 246 SER A O 1
ATOM 1943 N N . ASN A 1 247 ? -18.433 -17.287 65.134 1.00 34.81 247 ASN A N 1
ATOM 1944 C CA . ASN A 1 247 ? -17.670 -18.109 64.177 1.00 34.81 247 ASN A CA 1
ATOM 1945 C C . ASN A 1 247 ? -17.640 -17.605 62.721 1.00 34.81 247 ASN A C 1
ATOM 1947 O O . ASN A 1 247 ? -17.384 -18.382 61.809 1.00 34.81 247 ASN A O 1
ATOM 1951 N N . PHE A 1 248 ? -17.825 -16.304 62.481 1.00 32.25 248 PHE A N 1
ATOM 1952 C CA . PHE A 1 248 ? -17.579 -15.699 61.158 1.00 32.25 248 PHE A CA 1
ATOM 1953 C C . PHE A 1 248 ? -16.621 -14.504 61.231 1.00 32.25 248 PHE A C 1
ATOM 1955 O O . PHE A 1 248 ? -16.830 -13.440 60.656 1.00 32.25 248 PHE A O 1
ATOM 1962 N N . ARG A 1 249 ? -15.506 -14.692 61.933 1.00 36.75 249 ARG A N 1
ATOM 1963 C CA . ARG A 1 249 ? -14.275 -13.941 61.679 1.00 36.75 249 ARG A CA 1
ATOM 1964 C C . ARG A 1 249 ? -13.156 -14.955 61.604 1.00 36.75 249 ARG A C 1
ATOM 1966 O O . ARG A 1 249 ? -12.757 -15.468 62.638 1.00 36.75 249 ARG A O 1
ATOM 1973 N N . ASN A 1 250 ? -12.769 -15.283 60.374 1.00 35.09 250 ASN A N 1
ATOM 1974 C CA . ASN A 1 250 ? -11.469 -15.784 59.918 1.00 35.09 250 ASN A CA 1
ATOM 1975 C C . ASN A 1 250 ? -11.718 -16.605 58.652 1.00 35.09 250 ASN A C 1
ATOM 1977 O O . ASN A 1 250 ? -12.007 -17.781 58.765 1.00 35.09 250 ASN A O 1
ATOM 1981 N N . VAL A 1 251 ? -11.662 -15.976 57.477 1.00 34.38 251 VAL A N 1
ATOM 1982 C CA . VAL A 1 251 ? -10.821 -16.385 56.335 1.00 34.38 251 VAL A CA 1
ATOM 1983 C C . VAL A 1 251 ? -10.866 -15.218 55.347 1.00 34.38 251 VAL A C 1
ATOM 1985 O O . VAL A 1 251 ? -11.716 -15.138 54.467 1.00 34.38 251 VAL A O 1
ATOM 1988 N N . SER A 1 252 ? -9.924 -14.296 55.515 1.00 34.69 252 SER A N 1
ATOM 1989 C CA . SER A 1 252 ? -9.344 -13.587 54.380 1.00 34.69 252 SER A CA 1
ATOM 1990 C C . SER A 1 252 ? -7.958 -14.181 54.155 1.00 34.69 252 SER A C 1
ATOM 1992 O O . SER A 1 252 ? -7.239 -14.450 55.115 1.00 34.69 252 SER A O 1
ATOM 1994 N N . SER A 1 253 ? -7.589 -14.306 52.882 1.00 37.38 253 SER A N 1
ATOM 1995 C CA . SER A 1 253 ? -6.307 -14.763 52.329 1.00 37.38 253 SER A CA 1
ATOM 1996 C C . SER A 1 253 ? -6.195 -16.263 52.025 1.00 37.38 253 SER A C 1
ATOM 1998 O O . SER A 1 253 ? -5.870 -17.097 52.858 1.00 37.38 253 SER A O 1
ATOM 2000 N N . THR A 1 254 ? -6.384 -16.600 50.753 1.00 32.03 254 THR A N 1
ATOM 2001 C CA . THR A 1 254 ? -5.271 -17.097 49.934 1.00 32.03 254 THR A CA 1
ATOM 2002 C C . THR A 1 254 ? -5.599 -16.896 48.460 1.00 32.03 254 THR A C 1
ATOM 2004 O O . THR A 1 254 ? -6.611 -17.337 47.929 1.00 32.03 254 THR A O 1
ATOM 2007 N N . ARG A 1 255 ? -4.713 -16.136 47.830 1.00 37.91 255 ARG A N 1
ATOM 2008 C CA . ARG A 1 255 ? -4.536 -15.960 46.397 1.00 37.91 255 ARG A CA 1
ATOM 2009 C C . ARG A 1 255 ? -3.750 -17.173 45.899 1.00 37.91 255 ARG A C 1
ATOM 2011 O O . ARG A 1 255 ? -2.628 -17.341 46.361 1.00 37.91 255 ARG A O 1
ATOM 2018 N N . ALA A 1 256 ? -4.295 -17.959 44.974 1.00 28.86 256 ALA A N 1
ATOM 2019 C CA . ALA A 1 256 ? -3.521 -18.834 44.090 1.00 28.86 256 ALA A CA 1
ATOM 2020 C C . ALA A 1 256 ? -4.379 -19.290 42.896 1.00 28.86 256 ALA A C 1
ATOM 2022 O O . ALA A 1 256 ? -5.306 -20.069 43.058 1.00 28.86 256 ALA A O 1
ATOM 2023 N N . GLU A 1 257 ? -4.021 -18.742 41.734 1.00 30.36 257 GLU A N 1
ATOM 2024 C CA . GLU A 1 257 ? -3.935 -19.393 40.420 1.00 30.36 257 GLU A CA 1
ATOM 2025 C C . GLU A 1 257 ? -5.145 -20.051 39.738 1.00 30.36 257 GLU A C 1
ATOM 2027 O O . GLU A 1 257 ? -6.130 -20.507 40.301 1.00 30.36 257 GLU A O 1
ATOM 2032 N N . SER A 1 258 ? -5.030 -20.009 38.417 1.00 31.97 258 SER A N 1
ATOM 2033 C CA . SER A 1 258 ? -6.070 -20.041 37.406 1.00 31.97 258 SER A CA 1
ATOM 2034 C C . SER A 1 258 ? -5.871 -21.202 36.424 1.00 31.97 258 SER A C 1
ATOM 2036 O O . SER A 1 258 ? -4.758 -21.364 35.930 1.00 31.97 258 SER A O 1
ATOM 2038 N N . LEU A 1 259 ? -6.999 -21.827 36.034 1.00 31.20 259 LEU A N 1
ATOM 2039 C CA . LEU A 1 259 ? -7.317 -22.518 34.756 1.00 31.20 259 LEU A CA 1
ATOM 2040 C C . LEU A 1 259 ? -6.692 -23.908 34.456 1.00 31.20 259 LEU A C 1
ATOM 2042 O O . LEU A 1 259 ? -5.597 -24.202 34.919 1.00 31.20 259 LEU A O 1
ATOM 2046 N N . PRO A 1 260 ? -7.277 -24.701 33.521 1.00 53.25 260 PRO A N 1
ATOM 2047 C CA . PRO A 1 260 ? -8.708 -24.901 33.218 1.00 53.25 260 PRO A CA 1
ATOM 2048 C C . PRO A 1 260 ? -9.089 -26.392 33.020 1.00 53.25 260 PRO A C 1
ATOM 2050 O O . PRO A 1 260 ? -8.248 -27.225 32.692 1.00 53.25 260 PRO A O 1
ATOM 2053 N N . ALA A 1 261 ? -10.381 -26.727 33.092 1.00 29.44 261 ALA A N 1
ATOM 2054 C CA . ALA A 1 261 ? -10.908 -27.901 32.391 1.00 29.44 261 ALA A CA 1
ATOM 2055 C C . ALA A 1 261 ? -12.377 -27.715 31.993 1.00 29.44 261 ALA A C 1
ATOM 2057 O O . ALA A 1 261 ? -13.204 -27.181 32.728 1.00 29.44 261 ALA A O 1
ATOM 2058 N N . THR A 1 262 ? -12.631 -28.143 30.771 1.00 29.36 262 THR A N 1
ATOM 2059 C CA . THR A 1 262 ? -13.745 -27.848 29.879 1.00 29.36 262 THR A CA 1
ATOM 2060 C C . THR A 1 262 ? -14.765 -29.000 29.871 1.00 29.36 262 THR A C 1
ATOM 2062 O O . THR A 1 262 ? -14.374 -30.143 30.076 1.00 29.36 262 THR A O 1
ATOM 2065 N N . HIS A 1 263 ? -16.019 -28.696 29.490 1.00 31.59 263 HIS A N 1
ATOM 2066 C CA . HIS A 1 263 ? -17.112 -29.610 29.068 1.00 31.59 263 HIS A CA 1
ATOM 2067 C C . HIS A 1 263 ? -17.728 -30.517 30.167 1.00 31.59 263 HIS A C 1
ATOM 2069 O O . HIS A 1 263 ? -17.027 -31.116 30.960 1.00 31.59 263 HIS A O 1
ATOM 2075 N N . HIS A 1 264 ? -19.046 -30.687 30.325 1.00 31.36 264 HIS A N 1
ATOM 2076 C CA . HIS A 1 264 ? -20.162 -30.643 29.381 1.00 31.36 264 HIS A CA 1
ATOM 2077 C C . HIS A 1 264 ? -21.432 -30.050 30.014 1.00 31.36 264 HIS A C 1
ATOM 2079 O O . HIS A 1 264 ? -21.900 -30.503 31.055 1.00 31.36 264 HIS A O 1
ATOM 2085 N N . SER A 1 265 ? -22.051 -29.105 29.305 1.00 31.98 265 SER A N 1
ATOM 2086 C CA . SER A 1 265 ? -23.455 -28.738 29.475 1.00 31.98 265 SER A CA 1
ATOM 2087 C C . SER A 1 265 ? -24.342 -29.682 28.662 1.00 31.98 265 SER A C 1
ATOM 2089 O O . SER A 1 265 ? -24.116 -29.829 27.459 1.00 31.98 265 SER A O 1
ATOM 2091 N N . MET A 1 266 ? -25.402 -30.217 29.262 1.00 32.03 266 MET A N 1
ATOM 2092 C CA . MET A 1 266 ? -26.597 -30.630 28.525 1.00 32.03 266 MET A CA 1
ATOM 2093 C C . MET A 1 266 ? -27.689 -29.604 28.845 1.00 32.03 266 MET A C 1
ATOM 2095 O O . MET A 1 266 ? -28.144 -29.497 29.980 1.00 32.03 266 MET A O 1
ATOM 2099 N N . ARG A 1 267 ? -28.021 -28.774 27.851 1.00 36.19 267 ARG A N 1
ATOM 2100 C CA . ARG A 1 267 ? -29.096 -27.777 27.895 1.00 36.19 267 ARG A CA 1
ATOM 2101 C C . ARG A 1 267 ? -30.361 -28.408 27.324 1.00 36.19 267 ARG A C 1
ATOM 2103 O O . ARG A 1 267 ? -30.318 -28.928 26.212 1.00 36.19 267 ARG A O 1
ATOM 2110 N N . PHE A 1 268 ? -31.477 -28.287 28.040 1.00 34.16 268 PHE A N 1
ATOM 2111 C CA . PHE A 1 268 ? -32.802 -28.412 27.443 1.00 34.16 268 PHE A CA 1
ATOM 2112 C C . PHE A 1 268 ? -33.249 -27.049 26.920 1.00 34.16 268 PHE A C 1
ATOM 2114 O O . PHE A 1 268 ? -33.141 -26.022 27.588 1.00 34.16 268 PHE A O 1
ATOM 2121 N N . PHE A 1 269 ? -33.692 -27.087 25.672 1.00 31.23 269 PHE A N 1
ATOM 2122 C CA . PHE A 1 269 ? -34.148 -25.994 24.837 1.00 31.23 269 PHE A CA 1
ATOM 2123 C C . PHE A 1 269 ? -35.677 -25.997 24.870 1.00 31.23 269 PHE A C 1
ATOM 2125 O O . PHE A 1 269 ? -36.275 -27.051 24.678 1.00 31.23 269 PHE A O 1
ATOM 2132 N N . ASN A 1 270 ? -36.308 -24.841 25.068 1.00 33.16 270 ASN A N 1
ATOM 2133 C CA . ASN A 1 270 ? -37.621 -24.578 24.486 1.00 33.16 270 ASN A CA 1
ATOM 2134 C C . ASN A 1 270 ? -37.770 -23.074 24.231 1.00 33.16 270 ASN A C 1
ATOM 2136 O O . ASN A 1 270 ? -37.906 -22.269 25.151 1.00 33.16 270 ASN A O 1
ATOM 2140 N N . GLY A 1 271 ? -37.697 -22.721 22.946 1.00 33.22 271 GLY A N 1
ATOM 2141 C CA . GLY A 1 271 ? -38.263 -21.493 22.393 1.00 33.22 271 GLY A CA 1
ATOM 2142 C C . GLY A 1 271 ? -39.795 -21.562 22.380 1.00 33.22 271 GLY A C 1
ATOM 2143 O O . GLY A 1 271 ? -40.379 -22.549 22.805 1.00 33.22 271 GLY A O 1
ATOM 2144 N N . VAL A 1 272 ? -40.555 -20.596 21.886 1.00 34.81 272 VAL A N 1
ATOM 2145 C CA . VAL A 1 272 ? -40.324 -19.272 21.304 1.00 34.81 272 VAL A CA 1
ATOM 2146 C C . VAL A 1 272 ? -41.701 -18.585 21.408 1.00 34.81 272 VAL A C 1
ATOM 2148 O O . VAL A 1 272 ? -42.739 -19.242 21.342 1.00 34.81 272 VAL A O 1
ATOM 2151 N N . ARG A 1 273 ? -41.723 -17.263 21.595 1.00 37.53 273 ARG A N 1
ATOM 2152 C CA . ARG A 1 273 ? -42.929 -16.415 21.545 1.00 37.53 273 ARG A CA 1
ATOM 2153 C C . ARG A 1 273 ? -43.539 -16.381 20.142 1.00 37.53 273 ARG A C 1
ATOM 2155 O O . ARG A 1 273 ? -42.794 -16.231 19.185 1.00 37.53 273 ARG A O 1
ATOM 2162 N N . THR A 1 274 ? -44.861 -16.234 20.058 1.00 30.61 274 THR A N 1
ATOM 2163 C CA . THR A 1 274 ? -45.485 -15.219 19.184 1.00 30.61 274 THR A CA 1
ATOM 2164 C C . THR A 1 274 ? -46.755 -14.658 19.832 1.00 30.61 274 THR A C 1
ATOM 2166 O O . THR A 1 274 ? -47.369 -15.287 20.691 1.00 30.61 274 THR A O 1
ATOM 2169 N N . ARG A 1 275 ? -47.068 -13.411 19.476 1.00 30.28 275 ARG A N 1
ATOM 2170 C CA . ARG A 1 275 ? -48.133 -12.542 19.989 1.00 30.28 275 ARG A CA 1
ATOM 2171 C C . ARG A 1 275 ? -48.993 -12.087 18.799 1.00 30.28 275 ARG A C 1
ATOM 2173 O O . ARG A 1 275 ? -48.440 -11.916 17.719 1.00 30.28 275 ARG A O 1
ATOM 2180 N N . HIS A 1 276 ? -50.252 -11.771 19.110 1.00 29.59 276 HIS A N 1
ATOM 2181 C CA . HIS A 1 276 ? -51.230 -10.899 18.432 1.00 29.59 276 HIS A CA 1
ATOM 2182 C C . HIS A 1 276 ? -52.357 -11.505 17.565 1.00 29.59 276 HIS A C 1
ATOM 2184 O O . HIS A 1 276 ? -52.133 -12.045 16.491 1.00 29.59 276 HIS A O 1
ATOM 2190 N N . ASP A 1 277 ? -53.564 -11.290 18.110 1.00 28.28 277 ASP A N 1
ATOM 2191 C CA . ASP A 1 277 ? -54.716 -10.538 17.586 1.00 28.28 277 ASP A CA 1
ATOM 2192 C C . ASP A 1 277 ? -55.778 -11.144 16.652 1.00 28.28 277 ASP A C 1
ATOM 2194 O O . ASP A 1 277 ? -55.525 -11.621 15.553 1.00 28.28 277 ASP A O 1
ATOM 2198 N N . SER A 1 278 ? -57.010 -10.860 17.104 1.00 29.89 278 SER A N 1
ATOM 2199 C CA . SER A 1 278 ? -58.236 -10.478 16.386 1.00 29.89 278 SER A CA 1
ATOM 2200 C C . SER A 1 278 ? -59.212 -11.543 15.850 1.00 29.89 278 SER A C 1
ATOM 2202 O O . SER A 1 278 ? -58.902 -12.351 14.988 1.00 29.89 278 SER A O 1
ATOM 2204 N N . GLU A 1 279 ? -60.445 -11.386 16.359 1.00 28.50 279 GLU A N 1
ATOM 2205 C CA . GLU A 1 279 ? -61.731 -11.337 15.640 1.00 28.50 279 GLU A CA 1
ATOM 2206 C C . GLU A 1 279 ? -62.510 -12.616 15.235 1.00 28.50 279 GLU A C 1
ATOM 2208 O O . GLU A 1 279 ? -62.229 -13.285 14.252 1.00 28.50 279 GLU A O 1
ATOM 2213 N N . THR A 1 280 ? -63.644 -12.772 15.944 1.00 29.38 280 THR A N 1
ATOM 2214 C CA . THR A 1 280 ? -65.027 -12.809 15.404 1.00 29.38 280 THR A CA 1
ATOM 2215 C C . THR A 1 280 ? -65.695 -14.155 15.060 1.00 29.38 280 THR A C 1
ATOM 2217 O O . THR A 1 280 ? -65.182 -14.970 14.304 1.00 29.38 280 THR A O 1
ATOM 2220 N N . SER A 1 281 ? -66.954 -14.248 15.538 1.00 30.56 281 SER A N 1
ATOM 2221 C CA . SER A 1 281 ? -68.068 -15.154 15.173 1.00 30.56 281 SER A CA 1
ATOM 2222 C C . SER A 1 281 ? -68.000 -16.617 15.623 1.00 30.56 281 SER A C 1
ATOM 2224 O O . SER A 1 281 ? -66.949 -17.231 15.611 1.00 30.56 281 SER A O 1
ATOM 2226 N N . MET A 1 282 ? -69.092 -17.324 15.916 1.00 29.89 282 MET A N 1
ATOM 2227 C CA . MET A 1 282 ? -70.474 -17.070 16.355 1.00 29.89 282 MET A CA 1
ATOM 2228 C C . MET A 1 282 ? -71.078 -18.483 16.592 1.00 29.89 282 MET A C 1
ATOM 2230 O O . MET A 1 282 ? -70.510 -19.468 16.129 1.00 29.89 282 MET A O 1
ATOM 2234 N N . THR A 1 283 ? -72.266 -18.558 17.210 1.00 29.09 283 THR A N 1
ATOM 2235 C CA . THR A 1 283 ? -73.207 -19.713 17.310 1.00 29.09 283 THR A CA 1
ATOM 2236 C C . THR A 1 283 ? -72.846 -20.833 18.310 1.00 29.09 283 THR A C 1
ATOM 2238 O O . THR A 1 283 ? -71.819 -21.481 18.182 1.00 29.09 283 THR A O 1
ATOM 2241 N N . ALA A 1 284 ? -73.559 -20.939 19.447 1.00 32.06 284 ALA A N 1
ATOM 2242 C CA . ALA A 1 284 ? -74.852 -21.639 19.672 1.00 32.06 284 ALA A CA 1
ATOM 2243 C C . ALA A 1 284 ? -74.553 -23.073 20.174 1.00 32.06 284 ALA A C 1
ATOM 2245 O O . ALA A 1 284 ? -73.650 -23.705 19.652 1.00 32.06 284 ALA A O 1
ATOM 2246 N N . GLU A 1 285 ? -75.166 -23.712 21.167 1.00 30.67 285 GLU A N 1
ATOM 2247 C CA . GLU A 1 285 ? -76.351 -23.578 22.026 1.00 30.67 285 GLU A CA 1
ATOM 2248 C C . GLU A 1 285 ? -76.179 -24.772 23.020 1.00 30.67 285 GLU A C 1
ATOM 2250 O O . GLU A 1 285 ? -75.523 -25.755 22.681 1.00 30.67 285 GLU A O 1
ATOM 2255 N N . VAL A 1 286 ? -76.557 -24.758 24.297 1.00 32.59 286 VAL A N 1
ATOM 2256 C CA . VAL A 1 286 ? -77.834 -25.286 24.817 1.00 32.59 286 VAL A CA 1
ATOM 2257 C C . VAL A 1 286 ? -77.656 -25.411 26.343 1.00 32.59 286 VAL A C 1
ATOM 2259 O O . VAL A 1 286 ? -76.712 -26.029 26.833 1.00 32.59 286 VAL A O 1
ATOM 2262 N N . ILE A 1 287 ? -78.592 -24.820 27.082 1.00 40.03 287 ILE A N 1
ATOM 2263 C CA . ILE A 1 287 ? -78.861 -24.951 28.529 1.00 40.03 287 ILE A CA 1
ATOM 2264 C C . ILE A 1 287 ? -79.868 -26.117 28.699 1.00 40.03 287 ILE A C 1
ATOM 2266 O O . ILE A 1 287 ? -80.694 -26.295 27.801 1.00 40.03 287 ILE A O 1
ATOM 2270 N N . PRO A 1 288 ? -79.852 -26.928 29.785 1.00 46.41 288 PRO A N 1
ATOM 2271 C CA . PRO A 1 288 ? -80.709 -26.613 30.941 1.00 46.41 288 PRO A CA 1
ATOM 2272 C C . PRO A 1 288 ? -80.145 -26.942 32.335 1.00 46.41 288 PRO A C 1
ATOM 2274 O O . PRO A 1 288 ? -79.689 -28.046 32.611 1.00 46.41 288 PRO A O 1
ATOM 2277 N N . SER A 1 289 ? -80.308 -25.990 33.265 1.00 41.81 289 SER A N 1
ATOM 2278 C CA . SER A 1 289 ? -80.565 -26.283 34.687 1.00 41.81 289 SER A CA 1
ATOM 2279 C C . SER A 1 289 ? -81.991 -26.818 34.872 1.00 41.81 289 SER A C 1
ATOM 2281 O O . SER A 1 289 ? -82.871 -26.511 34.064 1.00 41.81 289 SER A O 1
ATOM 2283 N N . PRO A 1 290 ? -82.257 -27.580 35.946 1.00 47.75 290 PRO A N 1
ATOM 2284 C CA . PRO A 1 290 ? -83.039 -27.055 37.091 1.00 47.75 290 PRO A CA 1
ATOM 2285 C C . PRO A 1 290 ? -82.542 -27.663 38.434 1.00 47.75 290 PRO A C 1
ATOM 2287 O O . PRO A 1 290 ? -81.715 -28.560 38.417 1.00 47.75 290 PRO A O 1
ATOM 2290 N N . ARG A 1 291 ? -82.975 -27.363 39.664 1.00 32.53 291 ARG A N 1
ATOM 2291 C CA . ARG A 1 291 ? -83.788 -26.364 40.386 1.00 32.53 291 ARG A CA 1
ATOM 2292 C C . ARG A 1 291 ? -83.760 -26.844 41.858 1.00 32.53 291 ARG A C 1
ATOM 2294 O O . ARG A 1 291 ? -83.555 -28.022 42.125 1.00 32.53 291 ARG A O 1
ATOM 2301 N N . ALA A 1 292 ? -83.944 -25.910 42.782 1.00 38.47 292 ALA A N 1
ATOM 2302 C CA . ALA A 1 292 ? -83.868 -26.022 44.241 1.00 38.47 292 ALA A CA 1
ATOM 2303 C C . ALA A 1 292 ? -84.791 -27.052 44.943 1.00 38.47 292 ALA A C 1
ATOM 2305 O O . ALA A 1 292 ? -85.878 -27.318 44.435 1.00 38.47 292 ALA A O 1
ATOM 2306 N N . ALA A 1 293 ? -84.408 -27.487 46.163 1.00 32.00 293 ALA A N 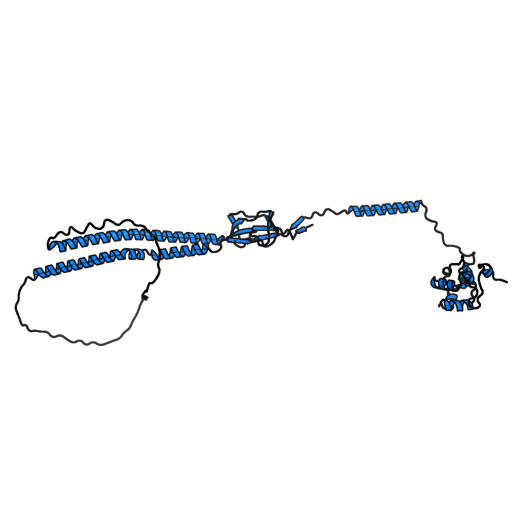1
ATOM 2307 C CA . ALA A 1 293 ? -85.302 -27.763 47.312 1.00 32.00 293 ALA A CA 1
ATOM 2308 C C . ALA A 1 293 ? -84.530 -27.992 48.652 1.00 32.00 293 ALA A C 1
ATOM 2310 O O . ALA A 1 293 ? -83.625 -28.818 48.723 1.00 32.00 293 ALA A O 1
ATOM 2311 N N . GLU A 1 294 ? -84.920 -27.256 49.700 1.00 35.38 294 GLU A N 1
ATOM 2312 C CA . GLU A 1 294 ? -84.650 -27.401 51.161 1.00 35.38 294 GLU A CA 1
ATOM 2313 C C . GLU A 1 294 ? -85.569 -28.488 51.822 1.00 35.38 294 GLU A C 1
ATOM 2315 O O . GLU A 1 294 ? -86.413 -29.019 51.100 1.00 35.38 294 GLU A O 1
ATOM 2320 N N . PRO A 1 295 ? -85.653 -28.713 53.172 1.00 54.47 295 PRO A N 1
ATOM 2321 C CA . PRO A 1 295 ? -84.650 -28.866 54.261 1.00 54.47 295 PRO A CA 1
ATOM 2322 C C . PRO A 1 295 ? -84.942 -30.011 55.313 1.00 54.47 295 PRO A C 1
ATOM 2324 O O . PRO A 1 295 ? -86.076 -30.453 55.449 1.00 54.47 295 PRO A O 1
ATOM 2327 N N . ARG A 1 296 ? -83.940 -30.333 56.180 1.00 40.78 296 ARG A N 1
ATOM 2328 C CA . ARG A 1 296 ? -83.984 -30.856 57.604 1.00 40.78 296 ARG A CA 1
ATOM 2329 C C . ARG A 1 296 ? -84.588 -32.270 57.911 1.00 40.78 296 ARG A C 1
ATOM 2331 O O . ARG A 1 296 ? -85.400 -32.727 57.122 1.00 40.78 296 ARG A O 1
ATOM 2338 N N . PRO A 1 297 ? -84.230 -32.990 59.029 1.00 49.44 297 PRO A N 1
ATOM 2339 C CA . PRO A 1 297 ? -83.969 -32.466 60.385 1.00 49.44 297 PRO A CA 1
ATOM 2340 C C . PRO A 1 297 ? -82.805 -33.050 61.239 1.00 49.44 297 PRO A C 1
ATOM 2342 O O . PRO A 1 297 ? -82.340 -34.172 61.093 1.00 49.44 297 PRO A O 1
ATOM 2345 N N . VAL A 1 298 ? -82.401 -32.186 62.176 1.00 41.53 298 VAL A N 1
ATOM 2346 C CA . VAL A 1 298 ? -81.896 -32.339 63.558 1.00 41.53 298 VAL A CA 1
ATOM 2347 C C . VAL A 1 298 ? -81.760 -33.757 64.154 1.00 41.53 298 VAL A C 1
ATOM 2349 O O . VAL A 1 298 ? -82.751 -34.460 64.313 1.00 41.53 298 VAL A O 1
ATOM 2352 N N . SER A 1 299 ? -80.574 -34.067 64.699 1.00 39.66 299 SER A N 1
ATOM 2353 C CA . SER A 1 299 ? -80.462 -34.693 66.027 1.00 39.66 299 SER A CA 1
ATOM 2354 C C . SER A 1 299 ? -79.167 -34.283 66.740 1.00 39.66 299 SER A C 1
ATOM 2356 O O . SER A 1 299 ? -78.087 -34.219 66.160 1.00 39.66 299 SER A O 1
ATOM 2358 N N . THR A 1 300 ? -79.350 -33.941 68.006 1.00 39.84 300 THR A N 1
ATOM 2359 C CA . THR A 1 300 ? -78.467 -33.303 68.981 1.00 39.84 300 THR A CA 1
ATOM 2360 C C . THR A 1 300 ? -77.605 -34.307 69.748 1.00 39.84 300 THR A C 1
ATOM 2362 O O . THR A 1 300 ? -78.127 -35.318 70.211 1.00 39.84 300 THR A O 1
ATOM 2365 N N . ALA A 1 301 ? -76.339 -33.974 70.014 1.00 34.16 301 ALA A N 1
ATOM 2366 C CA . ALA A 1 301 ? -75.560 -34.536 71.125 1.00 34.16 301 ALA A CA 1
ATOM 2367 C C . ALA A 1 301 ? -74.495 -33.520 71.594 1.00 34.16 301 ALA A C 1
ATOM 2369 O O . ALA A 1 301 ? -74.078 -32.673 70.802 1.00 34.16 301 ALA A O 1
ATOM 2370 N N . PRO A 1 302 ? -74.127 -33.511 72.888 1.00 45.25 302 PRO A N 1
ATOM 2371 C CA . PRO A 1 302 ? -73.910 -32.266 73.605 1.00 45.25 302 PRO A CA 1
ATOM 2372 C C . PRO A 1 302 ? -72.475 -31.738 73.564 1.00 45.25 302 PRO A C 1
ATOM 2374 O O . PRO A 1 302 ? -71.483 -32.456 73.654 1.00 45.25 302 PRO A O 1
ATOM 2377 N N . LEU A 1 303 ? -72.453 -30.412 73.517 1.00 40.44 303 LEU A N 1
ATOM 2378 C CA . LEU A 1 303 ? -71.462 -29.467 73.998 1.00 40.44 303 LEU A CA 1
ATOM 2379 C C . LEU A 1 303 ? -70.505 -30.024 75.078 1.00 40.44 303 LEU A C 1
ATOM 2381 O O . LEU A 1 303 ? -70.887 -30.244 76.226 1.00 40.44 303 LEU A O 1
ATOM 2385 N N . ARG A 1 304 ? -69.221 -30.132 74.725 1.00 39.94 304 ARG A N 1
ATOM 2386 C CA . ARG A 1 304 ? -68.105 -29.968 75.663 1.00 39.94 304 ARG A CA 1
ATOM 2387 C C . ARG A 1 304 ? -67.378 -28.687 75.268 1.00 39.94 304 ARG A C 1
ATOM 2389 O O . ARG A 1 304 ? -66.546 -28.681 74.369 1.00 39.94 304 ARG A O 1
ATOM 2396 N N . THR A 1 305 ? -67.754 -27.584 75.906 1.00 44.50 305 THR A N 1
ATOM 2397 C CA . THR A 1 305 ? -67.020 -26.318 75.858 1.00 44.50 305 THR A CA 1
ATOM 2398 C C . THR A 1 305 ? -65.647 -26.504 76.504 1.00 44.50 305 THR A C 1
ATOM 2400 O O . THR A 1 305 ? -65.547 -26.625 77.724 1.00 44.50 305 THR A O 1
ATOM 2403 N N . ALA A 1 306 ? -64.604 -26.526 75.679 1.00 45.81 306 ALA A N 1
ATOM 2404 C CA . ALA A 1 306 ? -63.231 -26.174 76.040 1.00 45.81 306 ALA A CA 1
ATOM 2405 C C . ALA A 1 306 ? -62.911 -24.826 75.353 1.00 45.81 306 ALA A C 1
ATOM 2407 O O . ALA A 1 306 ? -63.558 -24.511 74.349 1.00 45.81 306 ALA A O 1
ATOM 2408 N N . PRO A 1 307 ? -62.015 -23.982 75.893 1.00 43.62 307 PRO A N 1
ATOM 2409 C CA . PRO A 1 307 ? -61.982 -22.557 75.569 1.00 43.62 307 PRO A CA 1
ATOM 2410 C C . PRO A 1 307 ? -61.555 -22.331 74.110 1.00 43.62 307 PRO A C 1
ATOM 2412 O O . PRO A 1 307 ? -60.401 -22.519 73.740 1.00 43.62 307 PRO A O 1
ATOM 2415 N N . ALA A 1 308 ? -62.500 -21.921 73.263 1.00 45.09 308 ALA A N 1
ATOM 2416 C CA . ALA A 1 308 ? -62.268 -21.639 71.844 1.00 45.09 308 ALA A CA 1
ATOM 2417 C C . ALA A 1 308 ? -61.431 -20.364 71.603 1.00 45.09 308 ALA A C 1
ATOM 2419 O O . ALA A 1 308 ? -61.018 -20.107 70.478 1.00 45.09 308 ALA A O 1
ATOM 2420 N N . SER A 1 309 ? -61.160 -19.571 72.641 1.00 51.47 309 SER A N 1
ATOM 2421 C CA . SER A 1 309 ? -60.431 -18.305 72.529 1.00 51.47 309 SER A CA 1
ATOM 2422 C C . SER A 1 309 ? -58.917 -18.506 72.364 1.00 51.47 309 SER A C 1
ATOM 2424 O O . SER A 1 309 ? -58.303 -17.851 71.531 1.00 51.47 309 SER A O 1
ATOM 2426 N N . GLU A 1 310 ? -58.316 -19.462 73.082 1.00 49.84 310 GLU A N 1
ATOM 2427 C CA . GLU A 1 310 ? -56.852 -19.655 73.096 1.00 49.84 310 GLU A CA 1
ATOM 2428 C C . GLU A 1 310 ? -56.322 -20.364 71.836 1.00 49.84 310 GLU A C 1
ATOM 2430 O O . GLU A 1 310 ? -55.223 -20.074 71.365 1.00 49.84 310 GLU A O 1
ATOM 2435 N N . THR A 1 311 ? -57.111 -21.261 71.235 1.00 53.91 311 THR A N 1
ATOM 2436 C CA . THR A 1 311 ? -56.711 -21.983 70.010 1.00 53.91 311 THR A CA 1
ATOM 2437 C C . THR A 1 311 ? -56.802 -21.114 68.758 1.00 53.91 311 THR A C 1
ATOM 2439 O O . THR A 1 311 ? -55.984 -21.264 67.853 1.00 53.91 311 THR A O 1
ATOM 2442 N N . ILE A 1 312 ? -57.749 -20.173 68.699 1.00 60.00 312 ILE A N 1
ATOM 2443 C CA . ILE A 1 312 ? -57.836 -19.198 67.601 1.00 60.00 312 ILE A CA 1
ATOM 2444 C C . ILE A 1 312 ? -56.640 -18.235 67.655 1.00 60.00 312 ILE A C 1
ATOM 2446 O O . ILE A 1 312 ? -56.033 -17.969 66.619 1.00 60.00 312 ILE A O 1
ATOM 2450 N N . GLU A 1 313 ? -56.248 -17.777 68.848 1.00 61.66 313 GLU A N 1
ATOM 2451 C CA . GLU A 1 313 ? -55.081 -16.904 69.033 1.00 61.66 313 GLU A CA 1
ATOM 2452 C C . GLU A 1 313 ? -53.757 -17.614 68.700 1.00 61.66 313 GLU A C 1
ATOM 2454 O O . GLU A 1 313 ? -52.938 -17.072 67.958 1.00 61.66 313 GLU A O 1
ATOM 2459 N N . GLN A 1 314 ? -53.560 -18.861 69.142 1.00 66.00 314 GLN A N 1
ATOM 2460 C CA . GLN A 1 314 ? -52.358 -19.646 68.811 1.00 66.00 314 GLN A CA 1
ATOM 2461 C C . GLN A 1 314 ? -52.271 -20.013 67.318 1.00 66.00 314 GLN A C 1
ATOM 2463 O O . GLN A 1 314 ? -51.186 -19.975 66.725 1.00 66.00 314 GLN A O 1
ATOM 2468 N N . ASN A 1 315 ? 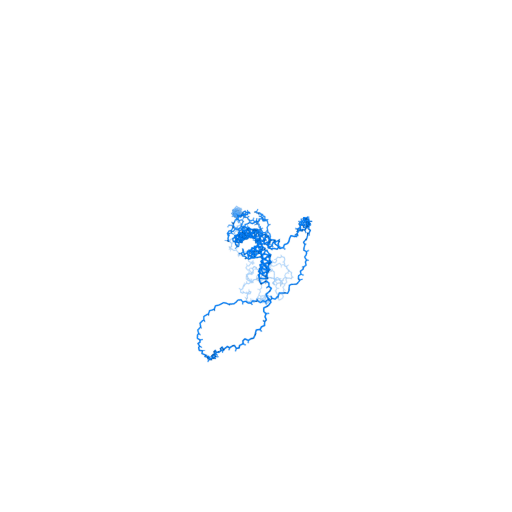-53.401 -20.310 66.670 1.00 71.88 315 ASN A N 1
ATOM 2469 C CA . ASN A 1 315 ? -53.446 -20.556 65.226 1.00 71.88 315 ASN A CA 1
ATOM 2470 C C . ASN A 1 315 ? -53.185 -19.272 64.416 1.00 71.88 315 ASN A C 1
ATOM 2472 O O . ASN A 1 315 ? -52.535 -19.324 63.375 1.00 71.88 315 ASN A O 1
ATOM 2476 N N . ALA A 1 316 ? -53.624 -18.107 64.904 1.00 75.06 316 ALA A N 1
ATOM 2477 C CA . ALA A 1 316 ? -53.335 -16.819 64.272 1.00 75.06 316 ALA A CA 1
ATOM 2478 C C . ALA A 1 316 ? -51.850 -16.425 64.393 1.00 75.06 316 ALA A C 1
ATOM 2480 O O . ALA A 1 316 ? -51.253 -15.972 63.415 1.00 75.06 316 ALA A O 1
ATOM 2481 N N . ILE A 1 317 ? -51.233 -16.644 65.561 1.00 75.56 317 ILE A N 1
ATOM 2482 C CA . ILE A 1 317 ? -49.804 -16.373 65.791 1.00 75.56 317 ILE A CA 1
ATOM 2483 C C . ILE A 1 317 ? -48.930 -17.318 64.956 1.00 75.56 317 ILE A C 1
ATOM 2485 O O . ILE A 1 317 ? -47.994 -16.871 64.295 1.00 75.56 317 ILE A O 1
ATOM 2489 N N . SER A 1 318 ? -49.246 -18.615 64.922 1.00 80.50 318 SER A N 1
ATOM 2490 C CA . SER A 1 318 ? -48.500 -19.584 64.103 1.00 80.50 318 SER A CA 1
ATOM 2491 C C . SER A 1 318 ? -48.639 -19.315 62.599 1.00 80.50 318 SER A C 1
ATOM 2493 O O . SER A 1 318 ? -47.650 -19.426 61.873 1.00 80.50 318 SER A O 1
ATOM 2495 N N . ALA A 1 319 ? -49.810 -18.868 62.132 1.00 82.62 319 ALA A N 1
ATOM 2496 C CA . ALA A 1 319 ? -49.995 -18.412 60.756 1.00 82.62 319 ALA A CA 1
ATOM 2497 C C . ALA A 1 319 ? -49.165 -17.153 60.434 1.00 82.62 319 ALA A C 1
ATOM 2499 O O . ALA A 1 319 ? -48.568 -17.080 59.359 1.00 82.62 319 ALA A O 1
ATOM 2500 N N . GLN A 1 320 ? -49.068 -16.187 61.358 1.00 83.88 320 GLN A N 1
ATOM 2501 C CA . GLN A 1 320 ? -48.212 -15.002 61.192 1.00 83.88 320 GLN A CA 1
ATOM 2502 C C . GLN A 1 320 ? -46.722 -15.357 61.147 1.00 83.88 320 GLN A C 1
ATOM 2504 O O . GLN A 1 320 ? -46.002 -14.863 60.280 1.00 83.88 320 GLN A O 1
ATOM 2509 N N . VAL A 1 321 ? -46.260 -16.245 62.032 1.00 85.44 321 VAL A N 1
ATOM 2510 C CA . VAL A 1 321 ? -44.866 -16.716 62.034 1.00 85.44 321 VAL A CA 1
ATOM 2511 C C . VAL A 1 321 ? -44.541 -17.443 60.729 1.00 85.44 321 VAL A C 1
ATOM 2513 O O . VAL A 1 321 ? -43.519 -17.150 60.112 1.00 85.44 321 VAL A O 1
ATOM 2516 N N . ALA A 1 322 ? -45.424 -18.329 60.256 1.00 87.50 322 ALA A N 1
ATOM 2517 C CA . ALA A 1 322 ? -45.243 -19.018 58.979 1.00 87.50 322 ALA A CA 1
ATOM 2518 C C . ALA A 1 322 ? -45.198 -18.040 57.791 1.00 87.50 322 ALA A C 1
ATOM 2520 O O . ALA A 1 322 ? -44.340 -18.176 56.916 1.00 87.50 322 ALA A O 1
ATOM 2521 N N . ALA A 1 323 ? -46.066 -17.022 57.780 1.00 88.19 323 ALA A N 1
ATOM 2522 C CA . ALA A 1 323 ? -46.060 -15.981 56.755 1.00 88.19 323 ALA A CA 1
ATOM 2523 C C . ALA A 1 323 ? -44.745 -15.178 56.749 1.00 88.19 323 ALA A C 1
ATOM 2525 O O . ALA A 1 323 ? -44.189 -14.917 55.685 1.00 88.19 323 ALA A O 1
ATOM 2526 N N . MET A 1 324 ? -44.199 -14.841 57.921 1.00 86.06 324 MET A N 1
ATOM 2527 C CA . MET A 1 324 ? -42.918 -14.133 58.022 1.00 86.06 324 MET A CA 1
ATOM 2528 C C . MET A 1 324 ? -41.709 -15.003 57.681 1.00 86.06 324 MET A C 1
ATOM 2530 O O . MET A 1 324 ? -40.760 -14.498 57.089 1.00 86.06 324 MET A O 1
ATOM 2534 N N . MET A 1 325 ? -41.731 -16.300 58.005 1.00 86.81 325 MET A N 1
ATOM 2535 C CA . MET A 1 325 ? -40.698 -17.238 57.547 1.00 86.81 325 MET A CA 1
ATOM 2536 C C . MET A 1 325 ? -40.697 -17.361 56.018 1.00 86.81 325 MET A C 1
ATOM 2538 O O . MET A 1 325 ? -39.631 -17.360 55.405 1.00 86.81 325 MET A O 1
ATOM 2542 N N . ALA A 1 326 ? -41.878 -17.419 55.395 1.00 90.00 326 ALA A N 1
ATOM 2543 C CA . ALA A 1 326 ? -41.998 -17.425 53.940 1.00 90.00 326 ALA A CA 1
ATOM 2544 C C . ALA A 1 326 ? -41.461 -16.125 53.316 1.00 90.00 326 ALA A C 1
ATOM 2546 O O . ALA A 1 326 ? -40.745 -16.178 52.317 1.00 90.00 326 ALA A O 1
ATOM 2547 N N . GLU A 1 327 ? -41.744 -14.970 53.928 1.00 90.31 327 GLU A N 1
ATOM 2548 C CA . GLU A 1 327 ? -41.211 -13.681 53.474 1.00 90.31 327 GLU A CA 1
ATOM 2549 C C . GLU A 1 327 ? -39.685 -13.594 53.636 1.00 90.31 327 GLU A C 1
ATOM 2551 O O . GLU A 1 327 ? -39.003 -13.069 52.759 1.00 90.31 327 GLU A O 1
ATOM 2556 N N . LEU A 1 328 ? -39.121 -14.158 54.709 1.00 87.25 328 LEU A N 1
ATOM 2557 C CA . LEU A 1 328 ? -37.672 -14.209 54.921 1.00 87.25 328 LEU A CA 1
ATOM 2558 C C . LEU A 1 328 ? -36.984 -15.039 53.829 1.00 87.25 328 LEU A C 1
ATOM 2560 O O . LEU A 1 328 ? -36.062 -14.540 53.186 1.00 87.25 328 LEU A O 1
ATOM 2564 N N . ASN A 1 329 ? -37.492 -16.242 53.547 1.00 91.50 329 ASN A N 1
ATOM 2565 C CA . ASN A 1 329 ? -36.983 -17.084 52.459 1.00 91.50 329 ASN A CA 1
ATOM 2566 C C . ASN A 1 329 ? -37.079 -16.371 51.102 1.00 91.50 329 ASN A C 1
ATOM 2568 O O . ASN A 1 329 ? -36.143 -16.413 50.307 1.00 91.50 329 ASN A O 1
ATOM 2572 N N . ARG A 1 330 ? -38.188 -15.665 50.851 1.00 92.19 330 ARG A N 1
ATOM 2573 C CA . ARG A 1 330 ? -38.382 -14.881 49.626 1.00 92.19 330 ARG A CA 1
ATOM 2574 C C . ARG A 1 330 ? -37.369 -13.741 49.499 1.00 92.19 330 ARG A C 1
ATOM 2576 O O . ARG A 1 330 ? -36.872 -13.487 48.404 1.00 92.19 330 ARG A O 1
ATOM 2583 N N . LEU A 1 331 ? -37.066 -13.042 50.594 1.00 88.31 331 LEU A N 1
ATOM 2584 C CA . LEU A 1 331 ? -36.066 -11.970 50.616 1.00 88.31 331 LEU A CA 1
ATOM 2585 C C . LEU A 1 331 ? -34.642 -12.509 50.420 1.00 88.31 331 LEU A C 1
ATOM 2587 O O . LEU A 1 331 ? -33.841 -11.862 49.746 1.00 88.31 331 LEU A O 1
ATOM 2591 N N . GLU A 1 332 ? -34.328 -13.683 50.968 1.00 89.69 332 GLU A N 1
ATOM 2592 C CA . GLU A 1 332 ? -33.045 -14.359 50.743 1.00 89.69 332 GLU A CA 1
ATOM 2593 C C . GLU A 1 332 ? -32.888 -14.811 49.289 1.00 89.69 332 GLU A C 1
ATOM 2595 O O . GLU A 1 332 ? -31.867 -14.518 48.665 1.00 89.69 332 GLU A O 1
ATOM 2600 N N . GLU A 1 333 ? -33.916 -15.434 48.711 1.00 92.62 333 GLU A N 1
ATOM 2601 C CA . GLU A 1 333 ? -33.936 -15.797 47.292 1.00 92.62 333 GLU A CA 1
ATOM 2602 C C . GLU A 1 333 ? -33.762 -14.550 46.413 1.00 92.62 333 GLU A C 1
ATOM 2604 O O . GLU A 1 333 ? -32.895 -14.511 45.535 1.00 92.62 333 GLU A O 1
ATOM 2609 N N . PHE A 1 334 ? -34.493 -13.473 46.715 1.00 89.81 334 PHE A N 1
ATOM 2610 C CA . PHE A 1 334 ? -34.360 -12.204 46.006 1.00 89.81 334 PHE A CA 1
ATOM 2611 C C . PHE A 1 334 ? -32.940 -11.630 46.099 1.00 89.81 334 PHE A C 1
ATOM 2613 O O . PHE A 1 334 ? -32.408 -11.182 45.087 1.00 89.81 334 PHE A O 1
ATOM 2620 N N . ARG A 1 335 ? -32.285 -11.697 47.268 1.00 87.00 335 ARG A N 1
ATOM 2621 C CA . ARG A 1 335 ? -30.887 -11.264 47.445 1.00 87.00 335 ARG A CA 1
ATOM 2622 C C . ARG A 1 335 ? -29.933 -12.024 46.522 1.00 87.00 335 ARG A C 1
ATOM 2624 O O . ARG A 1 335 ? -29.011 -11.415 45.988 1.00 87.00 335 ARG A O 1
ATOM 2631 N N . THR A 1 336 ? -30.148 -13.327 46.329 1.00 89.31 336 THR A N 1
ATOM 2632 C CA . THR A 1 336 ? -29.290 -14.146 45.455 1.00 89.31 336 THR A CA 1
ATOM 2633 C C . THR A 1 336 ? -29.486 -13.848 43.969 1.00 89.31 336 THR A C 1
ATOM 2635 O O . THR A 1 336 ? -28.512 -13.859 43.224 1.00 89.31 336 THR A O 1
ATOM 2638 N N . LEU A 1 337 ? -30.712 -13.526 43.542 1.00 93.12 337 LEU A N 1
ATOM 2639 C CA . LEU A 1 337 ? -31.050 -13.236 42.141 1.00 93.12 337 LEU A CA 1
ATOM 2640 C C . LEU A 1 337 ? -30.816 -11.766 41.749 1.00 93.12 337 LEU A C 1
ATOM 2642 O O . LEU A 1 337 ? -30.732 -11.432 40.564 1.00 93.12 337 LEU A O 1
ATOM 2646 N N . LEU A 1 338 ? -30.712 -10.872 42.736 1.00 90.38 338 LEU A N 1
ATOM 2647 C CA . LEU A 1 338 ? -30.559 -9.436 42.527 1.00 90.38 338 LEU A CA 1
ATOM 2648 C C . LEU A 1 338 ? -29.385 -9.076 41.589 1.00 90.38 338 LEU A C 1
ATOM 2650 O O . LEU A 1 338 ? -29.611 -8.287 40.670 1.00 90.38 338 LEU A O 1
ATOM 2654 N N . PRO A 1 339 ? -28.167 -9.645 41.731 1.00 92.19 339 PRO A N 1
ATOM 2655 C CA . PRO A 1 339 ? -27.047 -9.285 40.865 1.00 92.19 339 PRO A CA 1
ATOM 2656 C C . PRO A 1 339 ? -27.311 -9.550 39.386 1.00 92.19 339 PRO A C 1
ATOM 2658 O O . PRO A 1 339 ? -27.062 -8.679 38.553 1.00 92.19 339 PRO A O 1
ATOM 2661 N N . ASP A 1 340 ? -27.876 -10.712 39.065 1.00 91.00 340 ASP A N 1
ATOM 2662 C CA . ASP A 1 340 ? -28.164 -11.091 37.684 1.00 91.00 340 ASP A CA 1
ATOM 2663 C C . ASP A 1 340 ? -29.305 -10.250 37.100 1.00 91.00 340 ASP A C 1
ATOM 2665 O O . ASP A 1 340 ? -29.219 -9.805 35.955 1.00 91.00 340 ASP A O 1
ATOM 2669 N N . THR A 1 341 ? -30.337 -9.937 37.894 1.00 90.06 341 THR A N 1
ATOM 2670 C CA . THR A 1 341 ? -31.437 -9.066 37.437 1.00 90.06 341 THR A CA 1
ATOM 2671 C C . THR A 1 341 ? -30.986 -7.632 37.160 1.00 90.06 341 THR A C 1
ATOM 2673 O O . THR A 1 341 ? -31.392 -7.061 36.148 1.00 90.06 341 THR A O 1
ATOM 2676 N N . VAL A 1 342 ? -30.113 -7.055 37.997 1.00 91.75 342 VAL A N 1
ATOM 2677 C CA . VAL A 1 342 ? -29.542 -5.717 37.759 1.00 91.75 342 VAL A CA 1
ATOM 2678 C C . VAL A 1 342 ? -28.614 -5.741 36.544 1.00 91.75 342 VAL A C 1
ATOM 2680 O O . VAL A 1 342 ? -28.674 -4.834 35.715 1.00 91.75 342 VAL A O 1
ATOM 2683 N N . ARG A 1 343 ? -27.806 -6.798 36.377 1.00 90.25 343 ARG A N 1
ATOM 2684 C CA . ARG A 1 343 ? -26.913 -6.944 35.216 1.00 90.25 343 ARG A CA 1
ATOM 2685 C C . ARG A 1 343 ? -27.691 -7.044 33.903 1.00 90.25 343 ARG A C 1
ATOM 2687 O O . ARG A 1 343 ? -27.331 -6.385 32.926 1.00 90.25 343 ARG A O 1
ATOM 2694 N N . GLN A 1 344 ? -28.790 -7.800 33.904 1.00 92.19 344 GLN A N 1
ATOM 2695 C CA . GLN A 1 344 ? -29.687 -7.928 32.758 1.00 92.19 344 GLN A CA 1
ATOM 2696 C C . GLN A 1 344 ? -30.455 -6.627 32.476 1.00 92.19 344 GLN A C 1
ATOM 2698 O O . GLN A 1 344 ? -30.567 -6.228 31.320 1.00 92.19 344 GLN A O 1
ATOM 2703 N N . ALA A 1 345 ? -30.942 -5.931 33.509 1.00 90.62 345 ALA A N 1
ATOM 2704 C CA . ALA A 1 345 ? -31.637 -4.649 33.359 1.00 90.62 345 ALA A CA 1
ATOM 2705 C C . ALA A 1 345 ? -30.715 -3.532 32.839 1.00 90.62 345 ALA A C 1
ATOM 2707 O O . ALA A 1 345 ? -31.147 -2.692 32.051 1.00 90.62 345 ALA A O 1
ATOM 2708 N N . ALA A 1 346 ? -29.443 -3.545 33.244 1.00 89.31 346 ALA A N 1
ATOM 2709 C CA . ALA A 1 346 ? -28.427 -2.614 32.765 1.00 89.31 346 ALA A CA 1
ATOM 2710 C C . ALA A 1 346 ? -27.904 -2.946 31.353 1.00 89.31 346 ALA A C 1
ATOM 2712 O O . ALA A 1 346 ? -27.177 -2.137 30.778 1.00 89.31 346 ALA A O 1
ATOM 2713 N N . GLY A 1 347 ? -28.252 -4.112 30.790 1.00 92.25 347 GLY A N 1
ATOM 2714 C CA . GLY A 1 347 ? -27.825 -4.527 29.449 1.00 92.25 347 GLY A CA 1
ATOM 2715 C C . GLY A 1 347 ? -26.311 -4.732 29.315 1.00 92.25 347 GLY A C 1
ATOM 2716 O O . GLY A 1 347 ? -25.758 -4.549 28.231 1.00 92.25 347 GLY A O 1
ATOM 2717 N N . ILE A 1 348 ? -25.626 -5.078 30.412 1.00 94.00 348 ILE A N 1
ATOM 2718 C CA . ILE A 1 348 ? -24.157 -5.186 30.448 1.00 94.00 348 ILE A CA 1
ATOM 2719 C C . ILE A 1 348 ? -23.665 -6.292 29.511 1.00 94.00 348 ILE A C 1
ATOM 2721 O O . ILE A 1 348 ? -22.718 -6.070 28.762 1.00 94.00 348 ILE A O 1
ATOM 2725 N N . ASP A 1 349 ? -24.339 -7.444 29.495 1.00 93.12 349 ASP A N 1
ATOM 2726 C CA . ASP A 1 349 ? -23.938 -8.598 28.680 1.00 93.12 349 ASP A CA 1
ATOM 2727 C C . ASP A 1 349 ? -23.987 -8.271 27.167 1.00 93.12 349 ASP A C 1
ATOM 2729 O O . ASP A 1 349 ? -23.090 -8.651 26.407 1.00 93.12 349 ASP A O 1
ATOM 2733 N N . ASP A 1 350 ? -24.982 -7.487 26.732 1.00 94.56 350 ASP A N 1
ATOM 2734 C CA . ASP A 1 350 ? -25.109 -7.033 25.341 1.00 94.56 350 ASP A CA 1
ATOM 2735 C C . ASP A 1 350 ? -24.009 -6.026 24.974 1.00 94.56 350 ASP A C 1
ATOM 2737 O O . ASP A 1 350 ? -23.376 -6.147 23.921 1.00 94.56 350 ASP A O 1
ATOM 2741 N N . LEU A 1 351 ? -23.741 -5.049 25.850 1.00 93.94 351 LEU A N 1
ATOM 2742 C CA . LEU A 1 351 ? -22.673 -4.062 25.658 1.00 93.94 351 LEU A CA 1
ATOM 2743 C C . LEU A 1 351 ? -21.287 -4.712 25.657 1.00 93.94 351 LEU A C 1
ATOM 2745 O O . LEU A 1 351 ? -20.429 -4.332 24.859 1.00 93.94 351 LEU A O 1
ATOM 2749 N N . GLN A 1 352 ? -21.073 -5.715 26.507 1.00 95.44 352 GLN A N 1
ATOM 2750 C CA . GLN A 1 352 ? -19.833 -6.479 26.562 1.00 95.44 352 GLN A CA 1
ATOM 2751 C C . GLN A 1 352 ? -19.610 -7.249 25.257 1.00 95.44 352 GLN A C 1
ATOM 2753 O O . GLN A 1 352 ? -18.526 -7.172 24.678 1.00 95.44 352 GLN A O 1
ATOM 2758 N N . SER A 1 353 ? -20.645 -7.925 24.750 1.00 95.44 353 SER A N 1
ATOM 2759 C CA . SER A 1 353 ? -20.604 -8.604 23.450 1.00 95.44 353 SER A CA 1
ATOM 2760 C C . SER A 1 353 ? -20.306 -7.627 22.305 1.00 95.44 353 SER A C 1
ATOM 2762 O O . SER A 1 353 ? -19.443 -7.895 21.467 1.00 95.44 353 SER A O 1
ATOM 2764 N N . GLN A 1 354 ? -20.943 -6.451 22.287 1.00 94.50 354 GLN A N 1
ATOM 2765 C CA . GLN A 1 354 ? -20.681 -5.417 21.278 1.00 94.50 354 GLN A CA 1
ATOM 2766 C C . GLN A 1 354 ? -19.250 -4.872 21.347 1.00 94.50 354 GLN A C 1
ATOM 2768 O O . GLN A 1 354 ? -18.602 -4.733 20.308 1.00 94.50 354 GLN A O 1
ATOM 2773 N N . ALA A 1 355 ? -18.741 -4.596 22.549 1.00 94.62 355 ALA A N 1
ATOM 2774 C CA . ALA A 1 355 ? -17.371 -4.132 22.750 1.00 94.62 355 ALA A CA 1
ATOM 2775 C C . ALA A 1 355 ? -16.352 -5.189 22.298 1.00 94.62 355 ALA A C 1
ATOM 2777 O O . ALA A 1 355 ? -15.376 -4.857 21.621 1.00 94.62 355 ALA A O 1
ATOM 2778 N N . GLN A 1 356 ? -16.608 -6.466 22.602 1.00 95.44 356 GLN A N 1
ATOM 2779 C CA . GLN A 1 356 ? -15.767 -7.570 22.155 1.00 95.44 356 GLN A CA 1
ATOM 2780 C C . GLN A 1 356 ? -15.764 -7.677 20.625 1.00 95.44 356 GLN A C 1
ATOM 2782 O O . GLN A 1 356 ? -14.695 -7.633 20.018 1.00 95.44 356 GLN A O 1
ATOM 2787 N N . GLN A 1 357 ? -16.934 -7.693 19.982 1.00 96.06 357 GLN A N 1
ATOM 2788 C CA . GLN A 1 357 ? -17.033 -7.726 18.519 1.00 96.06 357 GLN A CA 1
ATOM 2789 C C . GLN A 1 357 ? -16.356 -6.521 17.852 1.00 96.06 357 GLN A C 1
ATOM 2791 O O . GLN A 1 357 ? -15.725 -6.664 16.804 1.00 96.06 357 GLN A O 1
ATOM 2796 N N . ALA A 1 358 ? -16.486 -5.323 18.430 1.00 92.94 358 ALA A N 1
ATOM 2797 C CA . ALA A 1 358 ? -15.817 -4.127 17.926 1.00 92.94 358 ALA A CA 1
ATOM 2798 C C . ALA A 1 358 ? -14.288 -4.270 18.009 1.00 92.94 358 ALA A C 1
ATOM 2800 O O . ALA A 1 358 ? -13.596 -3.959 17.039 1.00 92.94 358 ALA A O 1
ATOM 2801 N N . SER A 1 359 ? -13.769 -4.796 19.124 1.00 94.44 359 SER A N 1
ATOM 2802 C CA . SER A 1 359 ? -12.332 -5.039 19.302 1.00 94.44 359 SER A CA 1
ATOM 2803 C C . SER A 1 359 ? -11.789 -6.116 18.354 1.00 94.44 359 SER A C 1
ATOM 2805 O O . SER A 1 359 ? -10.75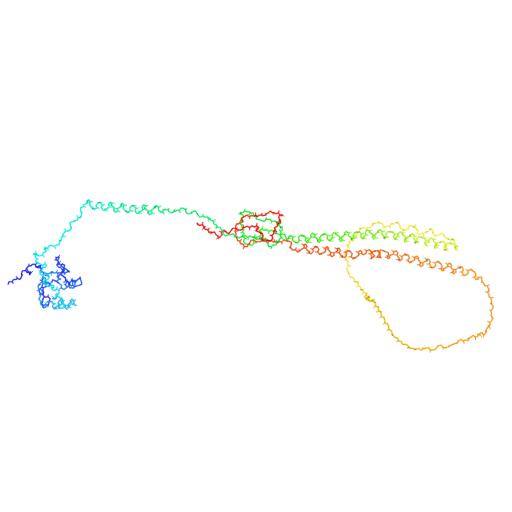2 -5.913 17.728 1.00 94.44 359 SER A O 1
ATOM 2807 N N . GLU A 1 360 ? -12.523 -7.214 18.156 1.00 95.06 360 GLU A N 1
ATOM 2808 C CA . GLU A 1 360 ? -12.139 -8.290 17.238 1.00 95.06 360 GLU A CA 1
ATOM 2809 C C . GLU A 1 360 ? -12.088 -7.797 15.788 1.00 95.06 360 GLU A C 1
ATOM 2811 O O . GLU A 1 360 ? -11.125 -8.071 15.074 1.00 95.06 360 GLU A O 1
ATOM 2816 N N . ARG A 1 361 ? -13.082 -7.010 15.353 1.00 90.62 361 ARG A N 1
ATOM 2817 C CA . ARG A 1 361 ? -13.076 -6.392 14.016 1.00 90.62 361 ARG A CA 1
ATOM 2818 C C . ARG A 1 361 ? -11.902 -5.435 13.828 1.00 90.62 361 ARG A C 1
ATOM 2820 O O . ARG A 1 361 ? -11.331 -5.395 12.740 1.00 90.62 361 ARG A O 1
ATOM 2827 N N . PHE A 1 362 ? -11.549 -4.665 14.856 1.00 92.12 362 PHE A N 1
ATOM 2828 C CA . PHE A 1 362 ? -10.395 -3.771 14.807 1.00 92.12 362 PHE A CA 1
ATOM 2829 C C . PHE A 1 362 ? -9.083 -4.551 14.652 1.00 92.12 362 PHE A C 1
ATOM 2831 O O . PHE A 1 362 ? -8.290 -4.231 13.768 1.00 92.12 362 PHE A O 1
ATOM 2838 N N . GLU A 1 363 ? -8.886 -5.620 15.428 1.00 91.12 363 GLU A N 1
ATOM 2839 C CA . GLU A 1 363 ? -7.695 -6.473 15.310 1.00 91.12 363 GLU A CA 1
ATOM 2840 C C . GLU A 1 363 ? -7.628 -7.196 13.957 1.00 91.12 363 GLU A C 1
ATOM 2842 O O . GLU A 1 363 ? -6.571 -7.231 13.326 1.00 91.12 363 GLU A O 1
ATOM 2847 N N . GLN A 1 364 ? -8.760 -7.690 13.444 1.00 90.88 364 GLN A N 1
ATOM 2848 C CA . GLN A 1 364 ? -8.830 -8.257 12.093 1.00 90.88 364 GLN A CA 1
ATOM 2849 C C . GLN A 1 364 ? -8.441 -7.225 11.025 1.00 90.88 364 GLN A C 1
ATOM 2851 O O . GLN A 1 364 ? -7.655 -7.537 10.133 1.00 90.88 364 GLN A O 1
ATOM 2856 N N . MET A 1 365 ? -8.938 -5.986 11.123 1.00 86.19 365 MET A N 1
ATOM 2857 C CA . MET A 1 365 ? -8.610 -4.909 10.180 1.00 86.19 365 MET A CA 1
ATOM 2858 C C . MET A 1 365 ? -7.132 -4.510 10.251 1.00 86.19 365 MET A C 1
ATOM 2860 O O . MET A 1 365 ? -6.518 -4.226 9.226 1.00 86.19 365 MET A O 1
ATOM 2864 N N . LYS A 1 366 ? -6.549 -4.515 11.452 1.00 85.50 366 LYS A N 1
ATOM 2865 C CA . LYS A 1 366 ? -5.130 -4.226 11.679 1.00 85.50 366 LYS A CA 1
ATOM 2866 C C . LYS A 1 366 ? -4.215 -5.319 11.119 1.00 85.50 366 LYS A C 1
ATOM 2868 O O . LYS A 1 366 ? -3.103 -5.014 10.693 1.00 85.50 366 LYS A O 1
ATOM 2873 N N . ALA A 1 367 ? -4.676 -6.571 11.108 1.00 81.94 367 ALA A N 1
ATOM 2874 C CA . ALA A 1 367 ? -3.939 -7.697 10.541 1.00 81.94 367 ALA A CA 1
ATOM 2875 C C . ALA A 1 367 ? -3.895 -7.682 8.999 1.00 81.94 367 ALA A C 1
ATOM 2877 O O . ALA A 1 367 ? -2.966 -8.236 8.410 1.00 81.94 367 ALA A O 1
ATOM 2878 N N . VAL A 1 368 ? -4.866 -7.047 8.328 1.00 80.62 368 VAL A N 1
ATOM 2879 C CA . VAL A 1 368 ? -4.853 -6.883 6.865 1.00 80.62 368 VAL A CA 1
ATOM 2880 C C . VAL A 1 368 ? -3.710 -5.942 6.473 1.00 80.62 368 VAL A C 1
ATOM 2882 O O . VAL A 1 368 ? -3.596 -4.845 7.010 1.00 80.62 368 VAL A O 1
ATOM 2885 N N . SER A 1 369 ? -2.856 -6.378 5.536 1.00 64.31 369 SER A N 1
ATOM 2886 C CA . SER A 1 369 ? -1.616 -5.681 5.159 1.00 64.31 369 SER A CA 1
ATOM 2887 C C . SER A 1 369 ? -1.839 -4.194 4.871 1.00 64.31 369 SER A C 1
ATOM 2889 O O . SER A 1 369 ? -2.351 -3.809 3.817 1.00 64.31 369 SER A O 1
ATOM 2891 N N . ARG A 1 370 ? -1.408 -3.364 5.823 1.00 76.00 370 ARG A N 1
ATOM 2892 C CA . ARG A 1 370 ? -1.423 -1.894 5.772 1.00 76.00 370 ARG A CA 1
ATOM 2893 C C . ARG A 1 370 ? -0.424 -1.353 4.745 1.00 76.00 370 ARG A C 1
ATOM 2895 O O . ARG A 1 370 ? -0.644 -0.298 4.150 1.00 76.00 370 ARG A O 1
ATOM 2902 N N . ASN A 1 371 ? 0.646 -2.122 4.533 1.00 84.12 371 ASN A N 1
ATOM 2903 C CA . ASN A 1 371 ? 1.801 -1.732 3.748 1.00 84.12 371 ASN A CA 1
ATOM 2904 C C . ASN A 1 371 ? 1.726 -2.316 2.336 1.00 84.12 371 ASN A C 1
ATOM 2906 O O . ASN A 1 371 ? 1.459 -3.505 2.147 1.00 84.12 371 ASN A O 1
ATOM 2910 N N . VAL A 1 372 ? 1.996 -1.468 1.353 1.00 86.88 372 VAL A N 1
ATOM 2911 C CA . VAL A 1 372 ? 2.145 -1.805 -0.058 1.00 86.88 372 VAL A CA 1
ATOM 2912 C C . VAL A 1 372 ? 3.611 -1.558 -0.420 1.00 86.88 372 VAL A C 1
ATOM 2914 O O . VAL A 1 372 ? 4.027 -0.398 -0.495 1.00 86.88 372 VAL A O 1
ATOM 2917 N N . PRO A 1 373 ? 4.425 -2.615 -0.594 1.00 89.81 373 PRO A N 1
ATOM 2918 C CA . PRO A 1 373 ? 5.793 -2.449 -1.056 1.00 89.81 373 PRO A CA 1
ATOM 2919 C C . PRO A 1 373 ? 5.782 -2.032 -2.530 1.00 89.81 373 PRO A C 1
ATOM 2921 O O . PRO A 1 373 ? 5.157 -2.684 -3.367 1.00 89.81 373 PRO A O 1
ATOM 2924 N N . VAL A 1 374 ? 6.479 -0.945 -2.851 1.00 89.25 374 VAL A N 1
ATOM 2925 C CA . VAL A 1 374 ? 6.713 -0.518 -4.232 1.00 89.25 374 VAL A CA 1
ATOM 2926 C C . VAL A 1 374 ? 8.047 -1.089 -4.677 1.00 89.25 374 VAL A C 1
ATOM 2928 O O . VAL A 1 374 ? 9.100 -0.733 -4.142 1.00 89.25 374 VAL A O 1
ATOM 2931 N N . VAL A 1 375 ? 7.986 -1.988 -5.653 1.00 93.25 375 VAL A N 1
ATOM 2932 C CA . VAL A 1 375 ? 9.160 -2.637 -6.239 1.00 93.25 375 VAL A CA 1
ATOM 2933 C C . VAL A 1 375 ? 9.599 -1.931 -7.513 1.00 93.25 375 VAL A C 1
ATOM 2935 O O . VAL A 1 375 ? 8.778 -1.360 -8.235 1.00 93.25 375 VAL A O 1
ATOM 2938 N N . SER A 1 376 ? 10.894 -1.993 -7.807 1.00 90.75 376 SER A N 1
ATOM 2939 C CA . SER A 1 376 ? 11.413 -1.484 -9.069 1.00 90.75 376 SER A CA 1
ATOM 2940 C C . SER A 1 376 ? 10.964 -2.365 -10.244 1.00 90.75 376 SER A C 1
ATOM 2942 O O . SER A 1 376 ? 11.200 -3.575 -10.213 1.00 90.75 376 SER A O 1
ATOM 2944 N N . PRO A 1 377 ? 10.369 -1.803 -11.310 1.00 90.19 377 PRO A N 1
ATOM 2945 C CA . PRO A 1 377 ? 9.970 -2.559 -12.495 1.00 90.19 377 PRO A CA 1
ATOM 2946 C C . PRO A 1 377 ? 11.150 -2.901 -13.413 1.00 90.19 377 PRO A C 1
ATOM 2948 O O . PRO A 1 377 ? 11.011 -3.747 -14.293 1.00 90.19 377 PRO A O 1
ATOM 2951 N N . ALA A 1 378 ? 12.287 -2.217 -13.262 1.00 88.75 378 ALA A N 1
ATOM 2952 C CA . ALA A 1 378 ? 13.433 -2.350 -14.149 1.00 88.75 378 ALA A CA 1
ATOM 2953 C C . ALA A 1 378 ? 14.734 -1.909 -13.460 1.00 88.75 378 ALA A C 1
ATOM 2955 O O . ALA A 1 378 ? 14.725 -1.275 -12.408 1.00 88.75 378 ALA A O 1
ATOM 2956 N N . TYR A 1 379 ? 15.865 -2.262 -14.062 1.00 91.50 379 TYR A N 1
ATOM 2957 C CA . TYR A 1 379 ? 17.189 -1.874 -13.582 1.00 91.50 379 TYR A CA 1
ATOM 2958 C C . TYR A 1 379 ? 17.532 -0.433 -13.999 1.00 91.50 379 TYR A C 1
ATOM 2960 O O . TYR A 1 379 ? 17.175 0.006 -15.099 1.00 91.50 379 TYR A O 1
ATOM 2968 N N . GLY A 1 380 ? 18.209 0.314 -13.124 1.00 91.69 380 GLY A N 1
ATOM 2969 C CA . GLY A 1 380 ? 18.619 1.687 -13.412 1.00 91.69 380 GLY A CA 1
ATOM 2970 C C . GLY A 1 380 ? 19.172 2.440 -12.207 1.00 91.69 380 GLY A C 1
ATOM 2971 O O . GLY A 1 380 ? 19.418 1.868 -11.152 1.00 91.69 380 GLY A O 1
ATOM 2972 N N . ILE A 1 381 ? 19.362 3.746 -12.377 1.00 92.12 381 ILE A N 1
ATOM 2973 C CA . ILE A 1 381 ? 19.785 4.665 -11.314 1.00 92.12 381 ILE A CA 1
ATOM 2974 C C . ILE A 1 381 ? 18.574 5.459 -10.837 1.00 92.12 381 ILE A C 1
ATOM 2976 O O . ILE A 1 381 ? 17.784 5.953 -11.649 1.00 92.12 381 ILE A O 1
ATOM 2980 N N . VAL A 1 382 ? 18.438 5.628 -9.525 1.00 92.44 382 VAL A N 1
ATOM 2981 C CA . VAL A 1 382 ? 17.398 6.485 -8.957 1.00 92.44 382 VAL A CA 1
ATOM 2982 C C . VAL A 1 382 ? 17.705 7.944 -9.261 1.00 92.44 382 VAL A C 1
ATOM 2984 O O . VAL A 1 382 ? 18.746 8.484 -8.895 1.00 92.44 382 VAL A O 1
ATOM 2987 N N . GLY A 1 383 ? 16.776 8.590 -9.953 1.00 88.12 383 GLY A N 1
ATOM 2988 C CA . GLY A 1 383 ? 16.792 10.020 -10.203 1.00 88.12 383 GLY A CA 1
ATOM 2989 C C . GLY A 1 383 ? 16.326 10.790 -8.975 1.00 88.12 383 GLY A C 1
ATOM 2990 O O . GLY A 1 383 ? 16.733 10.531 -7.850 1.00 88.12 383 GLY A O 1
ATOM 2991 N N . GLN A 1 384 ? 15.444 11.760 -9.180 1.00 88.44 384 GLN A N 1
ATOM 2992 C CA . GLN A 1 384 ? 14.952 12.590 -8.088 1.00 88.44 384 GLN A CA 1
ATOM 2993 C C . GLN A 1 384 ? 13.809 11.907 -7.325 1.00 88.44 384 GLN A C 1
ATOM 2995 O O . GLN A 1 384 ? 12.784 11.567 -7.921 1.00 88.44 384 GLN A O 1
ATOM 3000 N N . LEU A 1 385 ? 13.964 11.790 -6.005 1.00 88.88 385 LEU A N 1
ATOM 3001 C CA . LEU A 1 385 ? 12.879 11.481 -5.074 1.00 88.88 385 LEU A CA 1
ATOM 3002 C C . LEU A 1 385 ? 12.120 12.771 -4.722 1.00 88.88 385 LEU A C 1
ATOM 3004 O O . LEU A 1 385 ? 12.736 13.764 -4.329 1.00 88.88 385 LEU A O 1
ATOM 3008 N N . ARG A 1 386 ? 10.794 12.778 -4.895 1.00 87.31 386 ARG A N 1
ATOM 3009 C CA . ARG A 1 386 ? 9.959 13.976 -4.678 1.00 87.31 386 ARG A CA 1
ATOM 3010 C C . ARG A 1 386 ? 9.412 14.131 -3.259 1.00 87.31 386 ARG A C 1
ATOM 3012 O O . ARG A 1 386 ? 9.006 15.231 -2.904 1.00 87.31 386 ARG A O 1
ATOM 3019 N N . PHE A 1 387 ? 9.436 13.067 -2.463 1.00 88.75 387 PHE A N 1
ATOM 3020 C CA . PHE A 1 387 ? 8.745 12.991 -1.176 1.00 88.75 387 PHE A CA 1
ATOM 3021 C C . PHE A 1 387 ? 9.693 12.587 -0.064 1.00 88.75 387 PHE A C 1
ATOM 3023 O O . PHE A 1 387 ? 10.704 11.920 -0.301 1.00 88.75 387 PHE A O 1
ATOM 3030 N N . LYS A 1 388 ? 9.345 12.986 1.154 1.00 89.00 388 LYS A N 1
ATOM 3031 C CA . LYS A 1 388 ? 10.022 12.571 2.376 1.00 89.00 388 LYS A CA 1
ATOM 3032 C C . LYS A 1 388 ? 9.165 11.571 3.134 1.00 89.00 388 LYS A C 1
ATOM 3034 O O . LYS A 1 388 ? 7.950 11.485 2.962 1.00 89.00 388 LYS A O 1
ATOM 3039 N N . GLU A 1 389 ? 9.822 10.803 3.989 1.00 90.31 389 GLU A N 1
ATOM 3040 C CA . GLU A 1 389 ? 9.139 9.898 4.906 1.00 90.31 389 GLU A CA 1
ATOM 3041 C C . GLU A 1 389 ? 8.121 10.671 5.750 1.00 90.31 389 GLU A C 1
ATOM 3043 O O . GLU A 1 389 ? 8.434 11.693 6.361 1.00 90.31 389 GLU A O 1
ATOM 3048 N N . GLY A 1 390 ? 6.887 10.179 5.761 1.00 86.88 390 GLY A N 1
ATOM 3049 C CA . GLY A 1 390 ? 5.754 10.787 6.439 1.00 86.88 390 GLY A CA 1
ATOM 3050 C C . GLY A 1 390 ? 4.837 11.628 5.552 1.00 86.88 390 GLY A C 1
ATOM 3051 O O . GLY A 1 390 ? 3.719 11.890 6.007 1.00 86.88 390 GLY A O 1
ATOM 3052 N N . ASP A 1 391 ? 5.246 11.994 4.332 1.00 90.56 391 ASP A N 1
ATOM 3053 C CA . ASP A 1 391 ? 4.432 12.795 3.410 1.00 90.56 391 ASP A CA 1
ATOM 3054 C C . ASP A 1 391 ? 3.231 11.998 2.865 1.00 90.56 391 ASP A C 1
ATOM 3056 O O . ASP A 1 391 ? 3.293 10.778 2.670 1.00 90.56 391 ASP A O 1
ATOM 3060 N N . LEU A 1 392 ? 2.124 12.706 2.627 1.00 90.56 392 LEU A N 1
ATOM 3061 C CA . LEU A 1 392 ? 0.923 12.181 1.973 1.00 90.56 392 LEU A CA 1
ATOM 3062 C C . LEU A 1 392 ? 1.051 12.343 0.459 1.00 90.56 392 LEU A C 1
ATOM 3064 O O . LEU A 1 392 ? 1.506 13.381 -0.016 1.00 90.56 392 LEU A O 1
ATOM 3068 N N . MET A 1 393 ? 0.635 11.319 -0.280 1.00 90.12 393 MET A N 1
ATOM 3069 C CA . MET A 1 393 ? 0.761 11.246 -1.729 1.00 90.12 393 MET A CA 1
ATOM 3070 C C . MET A 1 393 ? -0.587 10.907 -2.363 1.00 90.12 393 MET A C 1
ATOM 3072 O O . MET A 1 393 ? -1.294 10.006 -1.895 1.00 90.12 393 MET A O 1
ATOM 3076 N N . GLU A 1 394 ? -0.923 11.600 -3.446 1.00 91.75 394 GLU A N 1
ATOM 3077 C CA . GLU A 1 394 ? -2.160 11.368 -4.192 1.00 91.75 394 GLU A CA 1
ATOM 3078 C C . GLU A 1 394 ? -1.969 10.315 -5.289 1.00 91.75 394 GLU A C 1
ATOM 3080 O O . GLU A 1 394 ? -0.880 10.133 -5.841 1.00 91.75 394 GLU A O 1
ATOM 3085 N N . GLN A 1 395 ? -3.044 9.599 -5.622 1.00 92.75 395 GLN A N 1
ATOM 3086 C CA . GLN A 1 395 ? -3.052 8.613 -6.696 1.00 92.75 395 GLN A CA 1
ATOM 3087 C C . GLN A 1 395 ? -2.608 9.234 -8.030 1.00 92.75 395 GLN A C 1
ATOM 3089 O O . GLN A 1 395 ? -3.110 10.269 -8.459 1.00 92.75 395 GLN A O 1
ATOM 3094 N N . GLY A 1 396 ? -1.697 8.550 -8.724 1.00 89.69 396 GLY A N 1
ATOM 3095 C CA . GLY A 1 396 ? -1.171 8.977 -10.021 1.00 89.69 396 GLY A CA 1
ATOM 3096 C C . GLY A 1 396 ? -0.015 9.975 -9.939 1.00 89.69 396 GLY A C 1
ATOM 3097 O O . GLY A 1 396 ? 0.621 10.243 -10.959 1.00 89.69 396 GLY A O 1
ATOM 3098 N N . GLU A 1 397 ? 0.321 10.486 -8.754 1.00 92.69 397 GLU A N 1
ATOM 3099 C CA . GLU A 1 397 ? 1.455 11.389 -8.597 1.00 92.69 397 GLU A CA 1
ATOM 3100 C C . GLU A 1 397 ? 2.792 10.654 -8.793 1.00 92.69 397 GLU A C 1
ATOM 3102 O O . GLU A 1 397 ? 2.957 9.496 -8.403 1.00 92.69 397 GLU A O 1
ATOM 3107 N N . VAL A 1 398 ? 3.767 11.310 -9.432 1.00 91.88 398 VAL A N 1
ATOM 3108 C CA . VAL A 1 398 ? 5.085 10.715 -9.706 1.00 91.88 398 VAL A CA 1
ATOM 3109 C C . VAL A 1 398 ? 5.950 10.761 -8.451 1.00 91.88 398 VAL A C 1
ATOM 3111 O O . VAL A 1 398 ? 6.354 11.838 -8.022 1.00 91.88 398 VAL A O 1
ATOM 3114 N N . MET A 1 399 ? 6.298 9.590 -7.925 1.00 90.31 399 MET A N 1
ATOM 3115 C CA . MET A 1 399 ? 7.060 9.397 -6.687 1.00 90.31 399 MET A CA 1
ATOM 3116 C C . MET A 1 399 ? 8.558 9.606 -6.902 1.00 90.31 399 MET A C 1
ATOM 3118 O O . MET A 1 399 ? 9.223 10.378 -6.206 1.00 90.31 399 MET A O 1
ATOM 3122 N N . LEU A 1 400 ? 9.080 8.885 -7.891 1.00 91.81 400 LEU A N 1
ATOM 3123 C CA . LEU A 1 400 ? 10.479 8.885 -8.275 1.00 91.81 400 LEU A CA 1
ATOM 3124 C C . LEU A 1 400 ? 10.603 8.544 -9.754 1.00 91.81 400 LEU A C 1
ATOM 3126 O O . LEU A 1 400 ? 9.696 7.988 -10.380 1.00 91.81 400 LEU A O 1
ATOM 3130 N N . LYS A 1 401 ? 11.754 8.892 -10.311 1.00 92.25 401 LYS A N 1
ATOM 3131 C CA . LYS A 1 401 ? 12.123 8.582 -11.688 1.00 92.25 401 LYS A CA 1
ATOM 3132 C C . LYS A 1 401 ? 13.320 7.648 -11.671 1.00 92.25 401 LYS A C 1
ATOM 3134 O O . LYS A 1 401 ? 14.275 7.914 -10.950 1.00 92.25 401 LYS A O 1
ATOM 3139 N N . ILE A 1 402 ? 13.272 6.595 -12.470 1.00 92.00 402 ILE A N 1
ATOM 3140 C CA . ILE A 1 402 ? 14.372 5.654 -12.669 1.00 92.00 402 ILE A CA 1
ATOM 3141 C C . ILE A 1 402 ? 14.989 5.957 -14.029 1.00 92.00 402 ILE A C 1
ATOM 3143 O O . ILE A 1 402 ? 14.269 6.037 -15.024 1.00 92.00 402 ILE A O 1
ATOM 3147 N N . LEU A 1 403 ? 16.306 6.149 -14.066 1.00 91.81 403 LEU A N 1
ATOM 3148 C CA . LEU A 1 403 ? 17.066 6.338 -15.297 1.00 91.81 403 LEU A CA 1
ATOM 3149 C C . LEU A 1 403 ? 17.688 5.011 -15.730 1.00 91.81 403 LEU A C 1
ATOM 3151 O O . LEU A 1 403 ? 18.509 4.443 -15.009 1.00 91.81 403 LEU A O 1
ATOM 3155 N N . HIS A 1 404 ? 17.340 4.546 -16.925 1.00 91.69 404 HIS A N 1
ATOM 3156 C CA . HIS A 1 404 ? 17.868 3.303 -17.481 1.00 91.69 404 HIS A CA 1
ATOM 3157 C C . HIS A 1 404 ? 19.298 3.493 -17.990 1.00 91.69 404 HIS A C 1
ATOM 3159 O O . HIS A 1 404 ? 19.564 4.291 -18.894 1.00 91.69 404 HIS A O 1
ATOM 3165 N N . THR A 1 405 ? 20.253 2.778 -17.394 1.00 85.75 405 THR A N 1
ATOM 3166 C CA . THR A 1 405 ? 21.670 2.870 -17.776 1.00 85.75 405 THR A CA 1
ATOM 3167 C C . THR A 1 405 ? 21.990 2.082 -19.043 1.00 85.75 405 THR A C 1
ATOM 3169 O O . THR A 1 405 ? 22.920 2.451 -19.757 1.00 85.75 405 THR A O 1
ATOM 3172 N N . ASP A 1 406 ? 21.194 1.060 -19.348 1.00 84.38 406 ASP A N 1
ATOM 3173 C CA . ASP A 1 406 ? 21.262 0.203 -20.533 1.00 84.38 406 ASP A CA 1
ATOM 3174 C C . ASP A 1 406 ? 20.656 0.858 -21.789 1.00 84.38 406 ASP A C 1
ATOM 3176 O O . ASP A 1 406 ? 21.029 0.507 -22.906 1.00 84.38 406 ASP A O 1
ATOM 3180 N N . ARG A 1 407 ? 19.772 1.852 -21.627 1.00 85.31 407 ARG A N 1
ATOM 3181 C CA . ARG A 1 407 ? 19.042 2.518 -22.725 1.00 85.31 407 ARG A CA 1
ATOM 3182 C C . ARG A 1 407 ? 19.414 3.993 -22.884 1.00 85.31 407 ARG A C 1
ATOM 3184 O O . ARG A 1 407 ? 18.572 4.892 -22.813 1.00 85.31 407 ARG A O 1
ATOM 3191 N N . ARG A 1 408 ? 20.706 4.250 -23.090 1.00 85.62 408 ARG A N 1
ATOM 3192 C CA . ARG A 1 408 ? 21.251 5.599 -23.321 1.00 85.62 408 ARG A CA 1
ATOM 3193 C C . ARG A 1 408 ? 21.326 5.903 -24.815 1.00 85.62 408 ARG A C 1
ATOM 3195 O O . ARG A 1 408 ? 21.812 5.084 -25.588 1.00 85.62 408 ARG A O 1
ATOM 3202 N N . HIS A 1 409 ? 20.893 7.093 -25.212 1.00 87.31 409 HIS A N 1
ATOM 3203 C CA . HIS A 1 409 ? 21.009 7.590 -26.580 1.00 87.31 409 HIS A CA 1
ATOM 3204 C C . HIS A 1 409 ? 21.524 9.031 -26.581 1.00 87.31 409 HIS A C 1
ATOM 3206 O O . HIS A 1 409 ? 21.327 9.789 -25.631 1.00 87.31 409 HIS A O 1
ATOM 3212 N N . ILE A 1 410 ? 22.227 9.405 -27.646 1.00 86.25 410 ILE A N 1
ATOM 3213 C CA . ILE A 1 410 ? 22.719 10.770 -27.830 1.00 86.25 410 ILE A CA 1
ATOM 3214 C C . ILE A 1 410 ? 21.701 11.499 -28.696 1.00 86.25 410 ILE A C 1
ATOM 3216 O O . ILE A 1 410 ? 21.423 11.071 -29.815 1.00 86.25 410 ILE A O 1
ATOM 3220 N N . VAL A 1 411 ? 21.147 12.585 -28.169 1.00 84.81 411 VAL A N 1
ATOM 3221 C CA . VAL A 1 411 ? 20.336 13.524 -28.946 1.00 84.81 411 VAL A CA 1
ATOM 3222 C C . VAL A 1 411 ? 21.286 14.617 -29.422 1.00 84.81 411 VAL A C 1
ATOM 3224 O O . VAL A 1 411 ? 21.866 15.309 -28.586 1.00 84.81 411 VAL A O 1
ATOM 3227 N N . VAL A 1 412 ? 21.508 14.691 -30.737 1.00 77.69 412 VAL A N 1
ATOM 3228 C CA . VAL A 1 412 ? 22.412 15.652 -31.398 1.00 77.69 412 VAL A CA 1
ATOM 3229 C C . VAL A 1 412 ? 21.645 16.867 -31.887 1.00 77.69 412 VAL A C 1
ATOM 3231 O O . VAL A 1 412 ? 20.548 16.659 -32.454 1.00 77.69 412 VAL A O 1
#

Radius of gyration: 74.69 Å; Cα contacts (8 Å, |Δi|>4): 375; chains: 1; bounding box: 158×60×192 Å

pLDDT: mean 77.04, std 21.29, range [28.28, 97.19]